Protein AF-A0A924GVE0-F1 (afdb_monomer)

Mean predicted aligned error: 19.31 Å

Nearest PDB structures (foldseek):
  6nj8-assembly1_A-60  TM=6.014E-01  e=7.719E-03  Bacillus thermotolerans
  7mh2-assembly1_B  TM=5.724E-01  e=1.757E-02  Bacillus thermotolerans
  7mh2-assembly1_A  TM=5.781E-01  e=5.692E-02  Bacillus thermotolerans
  7s21-assembly1_A  TM=5.757E-01  e=7.636E-02  Myxococcus xanthus
  8v4q-assembly1_A  TM=5.287E-01  e=1.843E-01  Myxococcus xanthus DK 1622

pLDDT: mean 71.21, std 15.42, range [33.16, 91.81]

Structure (mmCIF, N/CA/C/O backbone):
data_AF-A0A924GVE0-F1
#
_entry.id   AF-A0A924GVE0-F1
#
loop_
_atom_site.group_PDB
_atom_site.id
_atom_site.type_symbol
_atom_site.label_atom_id
_atom_site.label_alt_id
_atom_site.label_comp_id
_atom_site.label_asym_id
_atom_site.label_entity_id
_atom_site.label_seq_id
_atom_site.pdbx_PDB_ins_code
_atom_site.Cartn_x
_atom_site.Cartn_y
_atom_site.Cartn_z
_atom_site.occupancy
_atom_site.B_iso_or_equiv
_atom_site.auth_seq_id
_atom_site.auth_comp_id
_atom_site.auth_asym_id
_atom_site.auth_atom_id
_atom_site.pdbx_PDB_model_num
ATOM 1 N N . MET A 1 1 ? -26.454 24.723 29.844 1.00 48.81 1 MET A N 1
ATOM 2 C CA . MET A 1 1 ? -25.588 25.165 30.959 1.00 48.81 1 MET A CA 1
ATOM 3 C C . MET A 1 1 ? -26.295 24.854 32.264 1.00 48.81 1 MET A C 1
ATOM 5 O O . MET A 1 1 ? -27.492 25.100 32.352 1.00 48.81 1 MET A O 1
ATOM 9 N N . SER A 1 2 ? -25.610 24.243 33.231 1.00 71.81 2 SER A N 1
ATOM 10 C CA . SER A 1 2 ? -26.220 23.931 34.533 1.00 71.81 2 SER A CA 1
ATOM 11 C C . SER A 1 2 ? -26.522 25.226 35.295 1.00 71.81 2 SER A C 1
ATOM 13 O O . SER A 1 2 ? -25.730 26.166 35.241 1.00 71.81 2 SER A O 1
ATOM 15 N N . LYS A 1 3 ? -27.632 25.276 36.042 1.00 72.75 3 LYS A N 1
ATOM 16 C CA . LYS A 1 3 ? -27.996 26.419 36.903 1.00 72.75 3 LYS A CA 1
ATOM 17 C C . LYS A 1 3 ? -26.849 26.818 37.850 1.00 72.75 3 LYS A C 1
ATOM 19 O O . LYS A 1 3 ? -26.640 27.999 38.102 1.00 72.75 3 LYS A O 1
ATOM 24 N N . LEU A 1 4 ? -26.048 25.844 38.295 1.00 72.94 4 LEU A N 1
ATOM 25 C CA . LEU A 1 4 ? -24.858 26.067 39.122 1.00 72.94 4 LEU A CA 1
ATOM 26 C C . LEU A 1 4 ? -23.725 26.790 38.368 1.00 72.94 4 LEU A C 1
ATOM 28 O O . LEU A 1 4 ? -23.025 27.609 38.954 1.00 72.94 4 LEU A O 1
ATOM 32 N N . GLN A 1 5 ? -23.539 26.500 37.076 1.00 71.12 5 GLN A N 1
ATOM 33 C CA . GLN A 1 5 ? -22.539 27.181 36.241 1.00 71.12 5 GLN A CA 1
ATOM 34 C C . GLN A 1 5 ? -22.931 28.644 36.016 1.00 71.12 5 GLN A C 1
ATOM 36 O O . GLN A 1 5 ? -22.096 29.520 36.206 1.00 71.12 5 GLN A O 1
ATOM 41 N N . ALA A 1 6 ? -24.214 28.911 35.747 1.00 76.88 6 ALA A N 1
ATOM 42 C CA . ALA A 1 6 ? -24.727 30.273 35.598 1.00 76.88 6 ALA A CA 1
ATOM 43 C C . ALA A 1 6 ? -24.568 31.109 36.886 1.00 76.88 6 ALA A C 1
ATOM 45 O O . ALA A 1 6 ? -24.142 32.259 36.824 1.00 76.88 6 ALA A O 1
ATOM 46 N N . LEU A 1 7 ? -24.834 30.530 38.067 1.00 78.62 7 LEU A N 1
ATOM 47 C CA . LEU A 1 7 ? -24.619 31.215 39.353 1.00 78.62 7 LEU A CA 1
ATOM 48 C C . LEU A 1 7 ? -23.133 31.504 39.630 1.00 78.62 7 LEU A C 1
ATOM 50 O O . LEU A 1 7 ? -22.802 32.566 40.151 1.00 78.62 7 LEU A O 1
ATOM 54 N N . ARG A 1 8 ? -22.221 30.597 39.250 1.00 79.06 8 ARG A N 1
ATOM 55 C CA . ARG A 1 8 ? -20.767 30.817 39.380 1.00 79.06 8 ARG A CA 1
ATOM 56 C C . ARG A 1 8 ? -20.256 31.900 38.435 1.00 79.06 8 ARG A C 1
ATOM 58 O O . ARG A 1 8 ? -19.398 32.688 38.829 1.00 79.06 8 ARG A O 1
ATOM 65 N N . GLU A 1 9 ? -20.785 31.955 37.217 1.00 80.38 9 GLU A N 1
ATOM 66 C CA . GLU A 1 9 ? -20.477 33.022 36.265 1.00 80.38 9 GLU A CA 1
ATOM 67 C C . GLU A 1 9 ? -20.959 34.377 36.795 1.00 80.38 9 GLU A C 1
ATOM 69 O O . GLU A 1 9 ? -20.148 35.300 36.877 1.00 80.38 9 GLU A O 1
ATOM 74 N N . LEU A 1 10 ? -22.204 34.468 37.280 1.00 80.38 10 LEU A N 1
ATOM 75 C CA . LEU A 1 10 ? -22.753 35.684 37.900 1.00 80.38 10 LEU A CA 1
ATOM 76 C C . LEU A 1 10 ? -21.957 36.137 39.134 1.00 80.38 10 LEU A C 1
ATOM 78 O O . LEU A 1 10 ? -21.659 37.324 39.288 1.00 80.38 10 LEU A O 1
ATOM 82 N N . ARG A 1 11 ? -21.536 35.196 39.988 1.00 83.12 11 ARG A N 1
ATOM 83 C CA . ARG A 1 11 ? -20.627 35.488 41.105 1.00 83.12 11 ARG A CA 1
ATOM 84 C C . ARG A 1 11 ? -19.311 36.079 40.605 1.00 83.12 11 ARG A C 1
ATOM 86 O O . ARG A 1 11 ? -18.825 37.061 41.154 1.00 83.12 11 ARG A O 1
ATOM 93 N N . SER A 1 12 ? -18.723 35.485 39.566 1.00 78.38 12 SER A N 1
ATOM 94 C CA . SER A 1 12 ? -17.438 35.936 39.025 1.00 78.38 12 SER A CA 1
ATOM 95 C C . SER A 1 12 ? -17.518 37.334 38.410 1.00 78.38 12 SER A C 1
ATOM 97 O O . SER A 1 12 ? -16.571 38.105 38.545 1.00 78.38 12 SER A O 1
ATOM 99 N N . THR A 1 13 ? -18.644 37.692 37.784 1.00 82.69 13 THR A N 1
ATOM 100 C CA . THR A 1 13 ? -18.859 39.038 37.241 1.00 82.69 13 THR A CA 1
ATOM 101 C C . THR A 1 13 ? -19.028 40.068 38.351 1.00 82.69 13 THR A C 1
ATOM 103 O O . THR A 1 13 ? -18.406 41.124 38.292 1.00 82.69 13 THR A O 1
ATOM 106 N N . LYS A 1 14 ? -19.782 39.739 39.406 1.00 80.62 14 LYS A N 1
ATOM 107 C CA . LYS A 1 14 ? -20.008 40.635 40.550 1.00 80.62 14 LYS A CA 1
ATOM 108 C C . LYS A 1 14 ? -18.764 40.812 41.424 1.00 80.62 14 LYS A C 1
ATOM 110 O O . LYS A 1 14 ? -18.456 41.918 41.849 1.00 80.62 14 LYS A O 1
ATOM 115 N N . ALA A 1 15 ? -17.975 39.755 41.607 1.00 76.69 15 ALA A N 1
ATOM 116 C CA . ALA A 1 15 ? -16.685 39.845 42.288 1.00 76.69 15 ALA A CA 1
ATOM 117 C C . ALA A 1 15 ? -15.667 40.701 41.509 1.00 76.69 15 ALA A C 1
ATOM 119 O O . ALA A 1 15 ? -14.855 41.395 42.116 1.00 76.69 15 ALA A O 1
ATOM 120 N N . LYS A 1 16 ? -15.704 40.678 40.168 1.00 81.56 16 LYS A N 1
ATOM 121 C CA . LYS A 1 16 ? -14.899 41.593 39.341 1.00 81.56 16 LYS A CA 1
ATOM 122 C C . LYS A 1 16 ? -15.347 43.042 39.518 1.00 81.56 16 LYS A C 1
ATOM 124 O O . LYS A 1 16 ? -14.499 43.884 39.765 1.00 81.56 16 LYS A O 1
ATOM 129 N N . GLU A 1 17 ? -16.653 43.301 39.504 1.00 80.81 17 GLU A N 1
ATOM 130 C CA . GLU A 1 17 ? -17.221 44.634 39.753 1.00 80.81 17 GLU A CA 1
ATOM 131 C C . GLU A 1 17 ? -16.792 45.200 41.123 1.00 80.81 17 GLU A C 1
ATOM 133 O O . GLU A 1 17 ? -16.346 46.343 41.203 1.00 80.81 17 GLU A O 1
ATOM 138 N N . ALA A 1 18 ? -16.820 44.384 42.184 1.00 74.25 18 ALA A N 1
ATOM 139 C CA . ALA A 1 18 ? -16.330 44.781 43.508 1.00 74.25 18 ALA A CA 1
ATOM 140 C C . ALA A 1 18 ? -14.820 45.096 43.516 1.00 74.25 18 ALA A C 1
ATOM 142 O O . ALA A 1 18 ? -14.393 46.102 44.084 1.00 74.25 18 ALA A O 1
ATOM 143 N N . ASN A 1 19 ? -14.006 44.271 42.847 1.00 77.31 19 ASN A N 1
ATOM 144 C CA . ASN A 1 19 ? -12.565 44.509 42.726 1.00 77.31 19 ASN A CA 1
ATOM 145 C C . ASN A 1 19 ? -12.252 45.770 41.908 1.00 77.31 19 ASN A C 1
ATOM 147 O O . ASN A 1 19 ? -11.330 46.503 42.254 1.00 77.31 19 ASN A O 1
ATOM 151 N N . ASP A 1 20 ? -13.025 46.052 40.860 1.00 81.06 20 ASP A N 1
ATOM 152 C CA . ASP A 1 20 ? -12.867 47.249 40.034 1.00 81.06 20 ASP A CA 1
ATOM 153 C C . ASP A 1 20 ? -13.232 48.525 40.805 1.00 81.06 20 ASP A C 1
ATOM 155 O O . ASP A 1 20 ? -12.599 49.560 40.605 1.00 81.06 20 ASP A O 1
ATOM 159 N N . ILE A 1 21 ? -14.217 48.473 41.711 1.00 76.94 21 ILE A N 1
ATOM 160 C CA . ILE A 1 21 ? -14.537 49.591 42.614 1.00 76.94 21 ILE A CA 1
ATOM 161 C C . ILE A 1 21 ? -13.399 49.813 43.618 1.00 76.94 21 ILE A C 1
ATOM 163 O O . ILE A 1 21 ? -12.975 50.951 43.814 1.00 76.94 21 ILE A O 1
ATOM 167 N N . ASN A 1 22 ? -12.854 48.740 44.197 1.00 74.81 22 ASN A N 1
ATOM 168 C CA . ASN A 1 22 ? -11.755 48.830 45.158 1.00 74.81 22 ASN A CA 1
ATOM 169 C C . ASN A 1 22 ? -10.449 49.342 44.514 1.00 74.81 22 ASN A C 1
ATOM 171 O O . ASN A 1 22 ? -9.776 50.207 45.065 1.00 74.81 22 ASN A O 1
ATOM 175 N N . ASN A 1 23 ? -10.124 48.883 43.302 1.00 78.19 23 ASN A N 1
ATOM 176 C CA . ASN A 1 23 ? -8.898 49.256 42.584 1.00 78.19 23 ASN A CA 1
ATOM 177 C C . ASN A 1 23 ? -8.878 50.707 42.070 1.00 78.19 23 ASN A C 1
ATOM 179 O O . ASN A 1 23 ? -7.826 51.183 41.640 1.00 78.19 23 ASN A O 1
ATOM 183 N N . LYS A 1 24 ? -10.009 51.426 42.095 1.00 74.94 24 LYS A N 1
ATOM 184 C CA . LYS A 1 24 ? -10.058 52.859 41.749 1.00 74.94 24 LYS A CA 1
ATOM 185 C C . LYS A 1 24 ? -9.367 53.744 42.782 1.00 74.94 24 LYS A C 1
ATOM 187 O O . LYS A 1 24 ? -8.985 54.864 42.449 1.00 74.94 24 LYS A O 1
ATOM 192 N N . TYR A 1 25 ? -9.201 53.254 44.007 1.00 71.56 25 TYR A N 1
ATOM 193 C CA . TYR A 1 25 ? -8.623 54.009 45.108 1.00 71.56 25 TYR A CA 1
ATOM 194 C C . TYR A 1 25 ? -7.313 53.353 45.549 1.00 71.56 25 TYR A C 1
ATOM 196 O O . TYR A 1 25 ? -7.237 52.145 45.759 1.00 71.56 25 TYR A O 1
ATOM 204 N N . ALA A 1 26 ? -6.247 54.148 45.661 1.00 67.25 26 ALA A N 1
ATOM 205 C CA . ALA A 1 26 ? -4.981 53.661 46.203 1.00 67.25 26 ALA A CA 1
ATOM 206 C C . ALA A 1 26 ? -5.149 53.307 47.692 1.00 67.25 26 ALA A C 1
ATOM 208 O O . ALA A 1 26 ? -5.953 53.928 48.381 1.00 67.25 26 ALA A O 1
ATOM 209 N N . ALA A 1 27 ? -4.350 52.366 48.208 1.00 60.88 27 ALA A N 1
ATOM 210 C CA . ALA A 1 27 ? -4.481 51.826 49.571 1.00 60.88 27 ALA A CA 1
ATOM 211 C C . ALA A 1 27 ? -4.451 52.875 50.710 1.00 60.88 27 ALA A C 1
ATOM 213 O O . ALA A 1 27 ? -4.882 52.579 51.819 1.00 60.88 27 ALA A O 1
ATOM 214 N N . ASP A 1 28 ? -3.953 54.084 50.434 1.00 61.75 28 ASP A N 1
ATOM 215 C CA . ASP A 1 28 ? -3.818 55.198 51.384 1.00 61.75 28 ASP A CA 1
ATOM 216 C C . ASP A 1 28 ? -4.948 56.252 51.263 1.00 61.75 28 ASP A C 1
ATOM 218 O O . ASP A 1 28 ? -4.993 57.233 52.002 1.00 61.75 28 ASP A O 1
ATOM 222 N N . GLN A 1 29 ? -5.887 56.080 50.320 1.00 69.31 29 GLN A N 1
ATOM 223 C CA . GLN A 1 29 ? -7.029 56.981 50.128 1.00 69.31 29 GLN A CA 1
ATOM 224 C C . GLN A 1 29 ? -8.312 56.382 50.701 1.00 69.31 29 GLN A C 1
ATOM 226 O O . GLN A 1 29 ? -8.726 55.276 50.358 1.00 69.31 29 GLN A O 1
ATOM 231 N N . ARG A 1 30 ? -8.987 57.147 51.565 1.00 63.91 30 ARG A N 1
ATOM 232 C CA . ARG A 1 30 ? -10.276 56.746 52.131 1.00 63.91 30 ARG A CA 1
ATOM 233 C C . ARG A 1 30 ? -11.349 56.815 51.042 1.00 63.91 30 ARG A C 1
ATOM 235 O O . ARG A 1 30 ? -11.585 57.883 50.482 1.00 63.91 30 ARG A O 1
ATOM 242 N N . MET A 1 31 ? -11.984 55.678 50.763 1.00 70.19 31 MET A N 1
ATOM 243 C CA . MET A 1 31 ? -13.033 55.554 49.749 1.00 70.19 31 MET A CA 1
ATOM 244 C C . MET A 1 31 ? -14.171 56.566 50.010 1.00 70.19 31 MET A C 1
ATOM 246 O O . MET A 1 31 ? -14.635 56.673 51.153 1.00 70.19 31 MET A O 1
ATOM 250 N N . PRO A 1 32 ? -14.625 57.327 48.995 1.00 76.44 32 PRO A N 1
ATOM 251 C CA . PRO A 1 32 ? -15.788 58.202 49.107 1.00 76.44 32 PRO A CA 1
ATOM 252 C C . PRO A 1 32 ? -17.042 57.419 49.508 1.00 76.44 32 PRO A C 1
ATOM 254 O O . PRO A 1 32 ? -17.246 56.291 49.062 1.00 76.44 32 PRO A O 1
ATOM 257 N N . LYS A 1 33 ? -17.908 58.036 50.321 1.00 71.12 33 LYS A N 1
ATOM 258 C CA . LYS A 1 33 ? -19.083 57.373 50.912 1.00 71.12 33 LYS A CA 1
ATOM 259 C C . LYS A 1 33 ? -20.013 56.735 49.867 1.00 71.12 33 LYS A C 1
ATOM 261 O O . LYS A 1 33 ? -20.467 55.622 50.073 1.00 71.12 33 LYS A O 1
ATOM 266 N N . GLU A 1 34 ? -20.216 57.389 48.723 1.00 72.25 34 GLU A N 1
ATOM 267 C CA . GLU A 1 34 ? -21.066 56.863 47.642 1.00 72.25 34 GLU A CA 1
ATOM 268 C C . GLU A 1 34 ? -20.527 55.584 46.986 1.00 72.25 34 GLU A C 1
ATOM 270 O O . GLU A 1 34 ? -21.310 54.760 46.522 1.00 72.25 34 GLU A O 1
ATOM 275 N N . ASP A 1 35 ? -19.206 55.414 46.915 1.00 71.75 35 ASP A N 1
ATOM 276 C CA . ASP A 1 35 ? -18.600 54.223 46.314 1.00 71.75 35 ASP A CA 1
ATOM 277 C C . ASP A 1 35 ? -18.419 53.100 47.340 1.00 71.75 35 ASP A C 1
ATOM 279 O O . ASP A 1 35 ? -18.517 51.931 46.971 1.00 71.75 35 ASP A O 1
ATOM 283 N N . ALA A 1 36 ? -18.274 53.446 48.624 1.00 71.62 36 ALA A N 1
ATOM 284 C CA . ALA A 1 36 ? -18.380 52.489 49.722 1.00 71.62 36 ALA A CA 1
ATOM 285 C C . ALA A 1 36 ? -19.792 51.876 49.790 1.00 71.62 36 ALA A C 1
ATOM 287 O O . ALA A 1 36 ? -19.917 50.656 49.810 1.00 71.62 36 ALA A O 1
ATOM 288 N N . ASP A 1 37 ? -20.847 52.696 49.689 1.00 77.81 37 ASP A N 1
ATOM 289 C CA . ASP A 1 37 ? -22.239 52.220 49.692 1.00 77.81 37 ASP A CA 1
ATOM 290 C C . ASP A 1 37 ? -22.537 51.298 48.483 1.00 77.81 37 ASP A C 1
ATOM 292 O O . ASP A 1 37 ? -23.257 50.304 48.605 1.00 77.81 37 ASP A O 1
ATOM 296 N N . LYS A 1 38 ? -21.951 51.580 47.306 1.00 76.00 38 LYS A N 1
ATOM 297 C CA . LYS A 1 38 ? -22.051 50.699 46.122 1.00 76.00 38 LYS A CA 1
ATOM 298 C C . LYS A 1 38 ? -21.276 49.396 46.302 1.00 76.00 38 LYS A C 1
ATOM 300 O O . LYS A 1 38 ? -21.758 48.347 45.882 1.00 76.00 38 LYS A O 1
ATOM 305 N N . MET A 1 39 ? -20.086 49.452 46.896 1.00 75.50 39 MET A N 1
ATOM 306 C CA . MET A 1 39 ? -19.284 48.262 47.168 1.00 75.50 39 MET A CA 1
ATOM 307 C C . MET A 1 39 ? -20.001 47.338 48.155 1.00 75.50 39 MET A C 1
ATOM 309 O O . MET A 1 39 ? -20.107 46.142 47.891 1.00 75.50 39 MET A O 1
ATOM 313 N N . ASP A 1 40 ? -20.564 47.891 49.228 1.00 79.94 40 ASP A N 1
ATOM 314 C CA . ASP A 1 40 ? -21.327 47.134 50.223 1.00 79.94 40 ASP A CA 1
ATOM 315 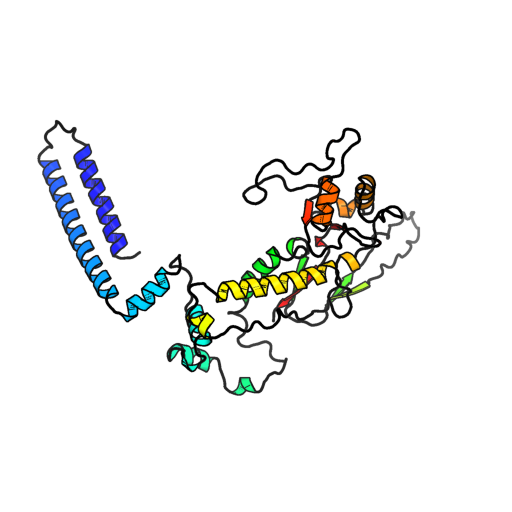C C . ASP A 1 40 ? -22.579 46.486 49.603 1.00 79.94 40 ASP A C 1
ATOM 317 O O . ASP A 1 40 ? -22.884 45.326 49.888 1.00 79.94 40 ASP A O 1
ATOM 321 N N . ALA A 1 41 ? -23.261 47.174 48.677 1.00 82.44 41 ALA A N 1
ATOM 322 C CA . ALA A 1 41 ? -24.381 46.601 47.927 1.00 82.44 41 ALA A CA 1
ATOM 323 C C . ALA A 1 41 ? -23.958 45.423 47.025 1.00 82.44 41 ALA A C 1
ATOM 325 O O . ALA A 1 41 ? -24.621 44.385 47.014 1.00 82.44 41 ALA A O 1
ATOM 326 N N . VAL A 1 42 ? -22.837 45.543 46.301 1.00 82.06 42 VAL A N 1
ATOM 327 C CA . VAL A 1 42 ? -22.314 44.456 45.449 1.00 82.06 42 VAL A CA 1
ATOM 328 C C . VAL A 1 42 ? -21.840 43.270 46.294 1.00 82.06 42 VAL A C 1
ATOM 330 O O . VAL A 1 42 ? -22.061 42.120 45.915 1.00 82.06 42 VAL A O 1
ATOM 333 N N . LEU A 1 43 ? -21.229 43.518 47.455 1.00 80.00 43 LEU A N 1
ATOM 334 C CA . LEU A 1 43 ? -20.818 42.460 48.380 1.00 80.00 43 LEU A CA 1
ATOM 335 C C . LEU A 1 43 ? -22.028 41.707 48.951 1.00 80.00 43 LEU A C 1
ATOM 337 O O . LEU A 1 43 ? -22.013 40.477 48.966 1.00 80.00 43 LEU A O 1
ATOM 341 N N . ALA A 1 44 ? -23.107 42.409 49.308 1.00 83.56 44 ALA A N 1
ATOM 342 C CA . ALA A 1 44 ? -24.354 41.776 49.738 1.00 83.56 44 ALA A CA 1
ATOM 343 C C . ALA A 1 44 ? -24.982 40.896 48.633 1.00 83.56 44 ALA A C 1
ATOM 345 O O . ALA A 1 44 ? -25.496 39.810 48.913 1.00 83.56 44 ALA A O 1
ATOM 346 N N . GLU A 1 45 ? -24.904 41.315 47.362 1.00 80.00 45 GLU A N 1
ATOM 347 C CA . GLU A 1 45 ? -25.330 40.487 46.222 1.00 80.00 45 GLU A CA 1
ATOM 348 C C . GLU A 1 45 ? -24.453 39.236 46.054 1.00 80.00 45 GLU A C 1
ATOM 350 O O . GLU A 1 45 ? -24.973 38.146 45.800 1.00 80.00 45 GLU A O 1
ATOM 355 N N . VAL A 1 46 ? -23.131 39.357 46.224 1.00 80.69 46 VAL A N 1
ATOM 356 C CA . VAL A 1 46 ? -22.209 38.209 46.177 1.00 80.69 46 VAL A CA 1
ATOM 357 C C . VAL A 1 46 ? -22.515 37.216 47.299 1.00 80.69 46 VAL A C 1
ATOM 359 O O . VAL A 1 46 ? -22.565 36.014 47.038 1.00 80.69 46 VAL A O 1
ATOM 362 N N . GLU A 1 47 ? -22.790 37.691 48.514 1.00 83.12 47 GLU A N 1
ATOM 363 C CA . GLU A 1 47 ? -23.183 36.837 49.640 1.00 83.12 47 GLU A CA 1
ATOM 364 C C . GLU A 1 47 ? -24.518 36.118 49.390 1.00 83.12 47 GLU A C 1
ATOM 366 O O . GLU A 1 47 ? -24.657 34.929 49.694 1.00 83.12 47 GLU A O 1
ATOM 371 N N . ALA A 1 48 ? -25.503 36.792 48.787 1.00 83.94 48 ALA A N 1
ATOM 372 C CA . ALA A 1 48 ? -26.764 36.163 48.395 1.00 83.94 48 ALA A CA 1
ATOM 373 C C . ALA A 1 48 ? -26.547 35.045 47.355 1.00 83.94 48 ALA A C 1
ATOM 375 O O . ALA A 1 48 ? -27.100 33.949 47.494 1.00 83.94 48 ALA A O 1
ATOM 376 N N . ILE A 1 49 ? -25.686 35.285 46.359 1.00 83.06 49 ILE A N 1
ATOM 377 C CA . ILE A 1 49 ? -25.323 34.292 45.338 1.00 83.06 49 ILE A CA 1
ATOM 378 C C . ILE A 1 49 ? -24.545 33.120 45.957 1.00 83.06 49 ILE A C 1
ATOM 380 O O . ILE A 1 49 ? -24.798 31.966 45.605 1.00 83.06 49 ILE A O 1
ATOM 384 N N . ASP A 1 50 ? -23.639 33.372 46.903 1.00 80.31 50 ASP A N 1
ATOM 385 C CA . ASP A 1 50 ? -22.892 32.318 47.602 1.00 80.31 50 ASP A CA 1
ATOM 386 C C . ASP A 1 50 ? -23.810 31.428 48.449 1.00 80.31 50 ASP A C 1
ATOM 388 O O . ASP A 1 50 ? -23.679 30.196 48.441 1.00 80.31 50 ASP A O 1
ATOM 392 N N . ASN A 1 51 ? -24.821 32.019 49.089 1.00 83.88 51 ASN A N 1
ATOM 393 C CA . ASN A 1 51 ? -25.866 31.266 49.773 1.00 83.88 51 ASN A CA 1
ATOM 394 C C . ASN A 1 51 ? -26.669 30.384 48.798 1.00 83.88 51 ASN A C 1
ATOM 396 O O . ASN A 1 51 ? -26.925 29.215 49.103 1.00 83.88 51 ASN A O 1
ATOM 400 N N . ASP A 1 52 ? -27.005 30.873 47.604 1.00 79.81 52 ASP A N 1
ATOM 401 C CA . ASP A 1 52 ? -27.677 30.080 46.562 1.00 79.81 52 ASP A CA 1
ATOM 402 C C . ASP A 1 52 ? -26.809 28.947 46.006 1.00 79.81 52 ASP A C 1
ATOM 404 O O . ASP A 1 52 ? -27.291 27.823 45.831 1.00 79.81 52 ASP A O 1
ATOM 408 N N . ILE A 1 53 ? -25.515 29.197 45.799 1.00 79.94 53 ILE A N 1
ATOM 409 C CA . ILE A 1 53 ? -24.546 28.173 45.390 1.00 79.94 53 ILE A CA 1
ATOM 410 C C . ILE A 1 53 ? -24.435 27.090 46.467 1.00 79.94 53 ILE A C 1
ATOM 412 O O . ILE A 1 53 ? -24.408 25.903 46.139 1.00 79.94 53 ILE A O 1
ATOM 416 N N . SER A 1 54 ? -24.404 27.465 47.749 1.00 78.00 54 SER A N 1
ATOM 417 C CA . SER A 1 54 ? -24.345 26.500 48.852 1.00 78.00 54 SER A CA 1
ATOM 418 C C . SER A 1 54 ? -25.603 25.623 48.922 1.00 78.00 54 SER A C 1
ATOM 420 O O . SER A 1 54 ? -25.496 24.409 49.116 1.00 78.00 54 SER A O 1
ATOM 422 N N . ARG A 1 55 ? -26.788 26.206 48.680 1.00 80.19 55 ARG A N 1
ATOM 423 C CA . ARG A 1 55 ? -28.069 25.486 48.622 1.00 80.19 55 ARG A CA 1
ATOM 424 C C . ARG A 1 55 ? -28.100 24.489 47.472 1.00 80.19 55 ARG A C 1
ATOM 426 O O . ARG A 1 55 ? -28.458 23.332 47.691 1.00 80.19 55 ARG A O 1
ATOM 433 N N . GLU A 1 56 ? -27.683 24.899 46.276 1.00 74.31 56 GLU A N 1
ATOM 434 C CA . GLU A 1 56 ? -27.669 23.989 45.128 1.00 74.31 56 GLU A CA 1
ATOM 435 C C . GLU A 1 56 ? -26.554 22.941 45.210 1.00 74.31 56 GLU A C 1
ATOM 437 O O . GLU A 1 56 ? -26.778 21.803 44.809 1.00 74.31 56 GLU A O 1
ATOM 442 N N . ASN A 1 57 ? -25.395 23.253 45.798 1.00 75.81 57 ASN A N 1
ATOM 443 C CA . ASN A 1 57 ? -24.374 22.241 46.088 1.00 75.81 57 ASN A CA 1
ATOM 444 C C . ASN A 1 57 ? -24.885 21.208 47.097 1.00 75.81 57 ASN A C 1
ATOM 446 O O . ASN A 1 57 ? -24.669 20.017 46.899 1.00 75.81 57 ASN A O 1
ATOM 450 N N . ARG A 1 58 ? -25.599 21.635 48.148 1.00 73.00 58 ARG A N 1
ATOM 451 C CA . ARG A 1 58 ? -26.202 20.719 49.126 1.00 73.00 58 ARG A CA 1
ATOM 452 C C . ARG A 1 58 ? -27.295 19.859 48.492 1.00 73.00 58 ARG A C 1
ATOM 454 O O . ARG A 1 58 ? -27.357 18.667 48.761 1.00 73.00 58 ARG A O 1
ATOM 461 N N . ARG A 1 59 ? -28.113 20.424 47.600 1.00 71.94 59 ARG A N 1
ATOM 462 C CA . ARG A 1 59 ? -29.107 19.667 46.823 1.00 71.94 59 ARG A CA 1
ATOM 463 C C . ARG A 1 59 ? -28.457 18.680 45.848 1.00 71.94 59 ARG A C 1
ATOM 465 O O . ARG A 1 59 ? -28.946 17.565 45.712 1.00 71.94 59 ARG A O 1
ATOM 472 N N . ALA A 1 60 ? -27.351 19.057 45.210 1.00 64.25 60 ALA A N 1
ATOM 473 C CA . ALA A 1 60 ? -26.577 18.164 44.352 1.00 64.25 60 ALA A CA 1
ATOM 474 C C . ALA A 1 60 ? -25.877 17.0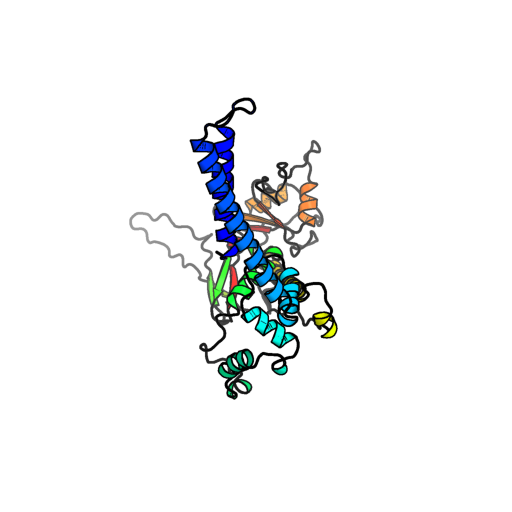47 45.147 1.00 64.25 60 ALA A C 1
ATOM 476 O O . ALA A 1 60 ? -25.813 15.922 44.668 1.00 64.25 60 ALA A O 1
ATOM 477 N N . GLN A 1 61 ? -25.395 17.334 46.361 1.00 63.28 61 GLN A N 1
ATOM 478 C CA . GLN A 1 61 ? -24.825 16.334 47.271 1.00 63.28 61 GLN A CA 1
ATOM 479 C C . GLN A 1 61 ? -25.886 15.352 47.774 1.00 63.28 61 GLN A C 1
ATOM 481 O O . GLN A 1 61 ? -25.662 14.152 47.706 1.00 63.28 61 GLN A O 1
ATOM 486 N N . LEU A 1 62 ? -27.066 15.836 48.173 1.00 62.06 62 LEU A N 1
ATOM 487 C CA . LEU A 1 62 ? -28.190 14.978 48.573 1.00 62.06 62 LEU A CA 1
ATOM 488 C C . LEU A 1 62 ? -28.690 14.100 47.413 1.00 62.06 62 LEU A C 1
ATOM 490 O O . LEU A 1 62 ? -29.013 12.938 47.617 1.00 62.06 62 LEU A O 1
ATOM 494 N N . ALA A 1 63 ? -28.687 14.613 46.177 1.00 58.69 63 ALA A N 1
ATOM 495 C CA . ALA A 1 63 ? -28.972 13.811 44.981 1.00 58.69 63 ALA A CA 1
ATOM 496 C C . ALA A 1 63 ? -27.863 12.787 44.651 1.00 58.69 63 ALA A C 1
ATOM 498 O O . ALA A 1 63 ? -28.102 11.835 43.913 1.00 58.69 63 ALA A O 1
ATOM 499 N N . ALA A 1 64 ? -26.652 12.978 45.182 1.00 51.25 64 ALA A N 1
ATOM 500 C CA . ALA A 1 64 ? -25.530 12.053 45.055 1.00 51.25 64 ALA A CA 1
ATOM 501 C C . ALA A 1 64 ? -25.441 11.045 46.218 1.00 51.25 64 ALA A C 1
ATOM 503 O O . ALA A 1 64 ? -24.600 10.154 46.162 1.00 51.25 64 ALA A O 1
ATOM 504 N N . GLU A 1 65 ? -26.273 11.156 47.259 1.00 51.31 65 GLU A N 1
ATOM 505 C CA . GLU A 1 65 ? -26.364 10.189 48.368 1.00 51.31 65 GLU A CA 1
ATOM 506 C C . GLU A 1 65 ? -27.354 9.043 48.096 1.00 51.31 65 GLU A C 1
ATOM 508 O O . GLU A 1 65 ? -27.402 8.088 48.868 1.00 51.31 65 GLU A O 1
ATOM 513 N N . ASP A 1 66 ? -28.080 9.069 46.972 1.00 53.50 66 ASP A N 1
ATOM 514 C CA . ASP A 1 66 ? -28.840 7.910 46.501 1.00 53.50 66 ASP A CA 1
ATOM 515 C C . ASP A 1 66 ? -27.863 6.782 46.097 1.00 53.50 66 ASP A C 1
ATOM 517 O O . ASP A 1 66 ? -27.079 6.950 45.153 1.00 53.50 66 ASP A O 1
ATOM 521 N N . PRO A 1 67 ? -27.888 5.604 46.748 1.00 54.38 67 PRO A N 1
ATOM 522 C CA . PRO A 1 67 ? -26.904 4.542 46.508 1.00 54.38 67 PRO A CA 1
ATOM 523 C C . PRO A 1 67 ? -26.932 4.012 45.061 1.00 54.38 67 PRO A C 1
ATOM 525 O O . PRO A 1 67 ? -25.903 3.593 44.529 1.00 54.38 67 PRO A O 1
ATOM 528 N N . ALA A 1 68 ? -28.076 4.114 44.373 1.00 53.53 68 ALA A N 1
ATOM 529 C CA . ALA A 1 68 ? -28.201 3.792 42.948 1.00 53.53 68 ALA A CA 1
ATOM 530 C C . ALA A 1 68 ? -27.516 4.830 42.034 1.00 53.53 68 ALA A C 1
ATOM 532 O O . ALA A 1 68 ? -26.948 4.478 40.997 1.00 53.53 68 ALA A O 1
ATOM 533 N N . ALA A 1 69 ? -27.519 6.107 42.430 1.00 51.78 69 ALA A N 1
ATOM 534 C CA . ALA A 1 69 ? -26.849 7.180 41.705 1.00 51.78 69 ALA A CA 1
ATOM 535 C C . ALA A 1 69 ? -25.329 7.138 41.917 1.00 51.78 69 ALA A C 1
ATOM 537 O O . ALA A 1 69 ? -24.590 7.426 40.980 1.00 51.78 69 ALA A O 1
ATOM 538 N N . GLN A 1 70 ? -24.850 6.706 43.090 1.00 49.47 70 GLN A N 1
ATOM 539 C CA . GLN A 1 70 ? -23.417 6.517 43.354 1.00 49.47 70 GLN A CA 1
ATOM 540 C C . GLN A 1 70 ? -22.814 5.397 42.518 1.00 49.47 70 GLN A C 1
ATOM 542 O O . GLN A 1 70 ? -21.737 5.579 41.959 1.00 49.47 70 GLN A O 1
ATOM 547 N N . GLN A 1 71 ? -23.507 4.268 42.359 1.00 50.16 71 GLN A N 1
ATOM 548 C CA . GLN A 1 71 ? -23.002 3.180 41.522 1.00 50.16 71 GLN A CA 1
ATOM 549 C C . GLN A 1 71 ? -22.925 3.607 40.047 1.00 50.16 71 GLN A C 1
ATOM 551 O O . GLN A 1 71 ? -21.911 3.377 39.389 1.00 50.16 71 GLN A O 1
ATOM 556 N N . ALA A 1 72 ? -23.936 4.332 39.553 1.00 49.22 72 ALA A N 1
ATOM 557 C CA . ALA A 1 72 ? -23.925 4.911 38.210 1.00 49.22 72 ALA A CA 1
ATOM 558 C C . ALA A 1 72 ? -22.873 6.028 38.046 1.00 49.22 72 ALA A C 1
ATOM 560 O O . ALA A 1 72 ? -22.218 6.112 37.009 1.00 49.22 72 ALA A O 1
ATOM 561 N N . ALA A 1 73 ? -22.671 6.876 39.057 1.00 50.03 73 ALA A N 1
ATOM 562 C CA . ALA A 1 73 ? -21.700 7.965 39.029 1.00 50.03 73 ALA A CA 1
ATOM 563 C C . ALA A 1 73 ? -20.255 7.466 39.148 1.00 50.03 73 ALA A C 1
ATOM 565 O O . ALA A 1 73 ? -19.394 7.993 38.456 1.00 50.03 73 ALA A O 1
ATOM 566 N N . LEU A 1 74 ? -19.982 6.430 39.947 1.00 49.97 74 LEU A N 1
ATOM 567 C CA . LEU A 1 74 ? -18.661 5.800 40.060 1.00 49.97 74 LEU A CA 1
ATOM 568 C C . LEU A 1 74 ? -18.280 5.057 38.773 1.00 49.97 74 LEU A C 1
ATOM 570 O O . LEU A 1 74 ? -17.144 5.177 38.317 1.00 49.97 74 LEU A O 1
ATOM 574 N N . LEU A 1 75 ? -19.241 4.384 38.128 1.00 48.97 75 LEU A N 1
ATOM 575 C CA . LEU A 1 75 ? -19.059 3.804 36.790 1.00 48.97 75 LEU A CA 1
ATOM 576 C C . LEU A 1 75 ? -18.790 4.885 35.725 1.00 48.97 75 LEU A C 1
ATOM 578 O O . LEU A 1 75 ? -17.976 4.683 34.824 1.00 48.97 75 LEU A O 1
ATOM 582 N N . ASN A 1 76 ? -19.419 6.057 35.853 1.00 46.16 76 ASN A N 1
ATOM 583 C CA . ASN A 1 76 ? -19.202 7.190 34.949 1.00 46.16 76 ASN A CA 1
ATOM 584 C C . ASN A 1 76 ? -17.903 7.965 35.239 1.00 46.16 76 ASN A C 1
ATOM 586 O O . ASN A 1 76 ? -17.295 8.480 34.308 1.00 46.16 76 ASN A O 1
ATOM 590 N N . LEU A 1 77 ? -17.445 8.039 36.493 1.00 46.00 77 LEU A N 1
ATOM 591 C CA . LEU A 1 77 ? -16.217 8.745 36.881 1.00 46.00 77 LEU A CA 1
ATOM 592 C C . LEU A 1 77 ? -14.951 7.939 36.545 1.00 46.00 77 LEU A C 1
ATOM 594 O O . LEU A 1 77 ? -13.892 8.524 36.324 1.00 46.00 77 LEU A O 1
ATOM 598 N N . ALA A 1 78 ? -15.064 6.609 36.457 1.00 44.44 78 ALA A N 1
ATOM 599 C CA . ALA A 1 78 ? -13.990 5.725 36.004 1.00 44.44 78 ALA A CA 1
ATOM 600 C C . ALA A 1 78 ? -13.680 5.863 34.499 1.00 44.44 78 ALA A C 1
ATOM 602 O O . ALA A 1 78 ? -12.623 5.426 34.045 1.00 44.44 78 ALA A O 1
ATOM 603 N N . THR A 1 79 ? -14.557 6.514 33.726 1.00 41.62 79 THR A N 1
ATOM 604 C CA . THR A 1 79 ? -14.354 6.761 32.294 1.00 41.62 79 THR A CA 1
ATOM 605 C C . THR A 1 79 ? -14.120 8.256 32.084 1.00 41.62 79 THR A C 1
ATOM 607 O O . THR A 1 79 ? -15.024 9.071 32.252 1.00 41.62 79 THR A O 1
ATOM 610 N N . ARG A 1 80 ? -12.888 8.650 31.748 1.00 41.19 80 ARG A N 1
ATOM 611 C CA . ARG A 1 80 ? -12.589 10.032 31.346 1.00 41.19 80 ARG A CA 1
ATOM 612 C C . ARG A 1 80 ? -13.517 10.429 30.185 1.00 41.19 80 ARG A C 1
ATOM 614 O O . ARG A 1 80 ? -13.545 9.742 29.173 1.00 41.19 80 ARG A O 1
ATOM 621 N N . GLU A 1 81 ? -14.195 11.565 30.365 1.00 37.44 81 GLU A N 1
ATOM 622 C CA . GLU A 1 81 ? -15.070 12.300 29.430 1.00 37.44 81 GLU A CA 1
ATOM 623 C C . GLU A 1 81 ? -16.591 12.006 29.493 1.00 37.44 81 GLU A C 1
ATOM 625 O O . GLU A 1 81 ? -17.095 11.065 28.874 1.00 37.44 81 GLU A O 1
ATOM 630 N N . PRO A 1 82 ? -17.379 12.880 30.160 1.00 38.19 82 PRO A N 1
ATOM 631 C CA . PRO A 1 82 ? -18.835 12.868 30.075 1.00 38.19 82 PRO A CA 1
ATOM 632 C C . PRO A 1 82 ? -19.260 13.478 28.733 1.00 38.19 82 PRO A C 1
ATOM 634 O O . PRO A 1 82 ? -19.469 14.684 28.619 1.00 38.19 82 PRO A O 1
ATOM 637 N N . GLY A 1 83 ? -19.343 12.653 27.688 1.00 39.34 83 GLY A N 1
ATOM 638 C CA . GLY A 1 83 ? -19.747 13.154 26.370 1.00 39.34 83 GLY A CA 1
ATOM 639 C C . GLY A 1 83 ? -20.138 12.138 25.300 1.00 39.34 83 GLY A C 1
ATOM 640 O O . GLY A 1 83 ? -20.784 12.541 24.338 1.00 39.34 83 GLY A O 1
ATOM 641 N N . LYS A 1 84 ? -19.806 10.843 25.417 1.00 44.25 84 LYS A N 1
ATOM 642 C CA . LYS A 1 84 ? -20.134 9.853 24.368 1.00 44.25 84 LYS A CA 1
ATOM 643 C C . LYS A 1 84 ? -20.394 8.440 24.898 1.00 44.25 84 LYS A C 1
ATOM 645 O O . LYS A 1 84 ? -19.695 7.501 24.538 1.00 44.25 84 LYS A O 1
ATOM 650 N N . GLN A 1 85 ? -21.425 8.259 25.718 1.00 47.28 85 GLN A N 1
ATOM 651 C CA . GLN A 1 85 ? -22.027 6.931 25.887 1.00 47.28 85 GLN A CA 1
ATOM 652 C C . GLN A 1 85 ? -23.464 6.996 25.378 1.00 47.28 85 GLN A C 1
ATOM 654 O O . GLN A 1 85 ? -24.339 7.526 26.056 1.00 47.28 85 GLN A O 1
ATOM 659 N N . SER A 1 86 ? -23.688 6.513 24.153 1.00 57.28 86 SER A N 1
ATOM 660 C CA . SER A 1 86 ? -25.041 6.309 23.630 1.00 57.28 86 SER A CA 1
ATOM 661 C C . SER A 1 86 ? -25.748 5.245 24.472 1.00 57.28 86 SER A C 1
ATOM 663 O O . SER A 1 86 ? -25.104 4.313 24.966 1.00 57.28 86 SER A O 1
ATOM 665 N N . ASP A 1 87 ? -27.068 5.343 24.628 1.00 55.84 87 ASP A N 1
ATOM 666 C CA . ASP A 1 87 ? -27.862 4.359 25.385 1.00 55.84 87 ASP A CA 1
ATOM 667 C C . ASP A 1 87 ? -27.699 2.920 24.845 1.00 55.84 87 ASP A C 1
ATOM 669 O O . ASP A 1 87 ? -27.832 1.939 25.574 1.00 55.84 87 ASP A O 1
ATOM 673 N N . GLU A 1 88 ? -27.270 2.781 23.591 1.00 54.44 88 GLU A N 1
ATOM 674 C CA . GLU A 1 88 ? -26.969 1.510 22.929 1.00 54.44 88 GLU A CA 1
ATOM 675 C C . GLU A 1 88 ? -25.756 0.783 23.536 1.00 54.44 88 GLU A C 1
ATOM 677 O O . GLU A 1 88 ? -25.762 -0.442 23.667 1.00 54.44 88 GLU A O 1
ATOM 682 N N . SER A 1 89 ? -24.744 1.522 24.001 1.00 54.84 89 SER A N 1
ATOM 683 C CA . SER A 1 89 ? -23.576 0.942 24.683 1.00 54.84 89 SER A CA 1
ATOM 684 C C . SER A 1 89 ? -23.913 0.409 26.084 1.00 54.84 89 SER A C 1
ATOM 686 O O . SER A 1 89 ? -23.221 -0.463 26.612 1.00 54.84 89 SER A O 1
ATOM 688 N N . LYS A 1 90 ? -25.001 0.883 26.706 1.00 58.78 90 LYS A N 1
ATOM 689 C CA . LYS A 1 90 ? -25.536 0.302 27.950 1.00 58.78 90 LYS A CA 1
ATOM 690 C C . LYS A 1 90 ? -26.316 -0.984 27.670 1.00 58.78 90 LYS A C 1
ATOM 692 O O . LYS A 1 90 ? -26.124 -1.970 28.380 1.00 58.78 90 LYS A O 1
ATOM 697 N N . ALA A 1 91 ? -27.115 -1.006 26.603 1.00 56.50 91 ALA A N 1
ATOM 698 C CA . ALA A 1 91 ? -27.872 -2.188 26.193 1.00 56.50 91 ALA A CA 1
ATOM 699 C C . ALA A 1 91 ? -26.961 -3.359 25.773 1.00 56.50 91 ALA A C 1
ATOM 701 O O . ALA A 1 91 ? -27.219 -4.503 26.150 1.00 56.50 91 ALA A O 1
ATOM 702 N N . LEU A 1 92 ? -25.856 -3.085 25.066 1.00 54.47 92 LEU A N 1
ATOM 703 C CA . LEU A 1 92 ? -24.871 -4.108 24.690 1.00 54.47 92 LEU A CA 1
ATOM 704 C C . LEU A 1 92 ? -24.156 -4.702 25.914 1.00 54.47 92 LEU A C 1
ATOM 706 O O . LEU A 1 92 ? -24.008 -5.920 26.009 1.00 54.47 92 LEU A O 1
ATOM 710 N N . ARG A 1 93 ? -23.788 -3.862 26.891 1.00 57.41 93 ARG A N 1
ATOM 711 C CA . ARG A 1 93 ? -23.198 -4.314 28.162 1.00 57.41 93 ARG A CA 1
ATOM 712 C C . ARG A 1 93 ? -24.165 -5.175 28.973 1.00 57.41 93 ARG A C 1
ATOM 714 O O . ARG A 1 93 ? -23.760 -6.218 29.474 1.00 57.41 93 ARG A O 1
ATOM 721 N N . ALA A 1 94 ? -25.445 -4.806 29.039 1.00 55.97 94 ALA A N 1
ATOM 722 C CA . ALA A 1 94 ? -26.471 -5.614 29.701 1.00 55.97 94 ALA A CA 1
ATOM 723 C C . ALA A 1 94 ? -26.690 -6.973 29.006 1.00 55.97 94 ALA A C 1
ATOM 725 O O . ALA A 1 94 ? -26.838 -7.997 29.674 1.00 55.97 94 ALA A O 1
ATOM 726 N N . PHE A 1 95 ? -26.640 -7.002 27.669 1.00 57.59 95 PHE A N 1
ATOM 727 C CA . PHE A 1 95 ? -26.744 -8.232 26.883 1.00 57.59 95 PHE A CA 1
ATOM 728 C C . PHE A 1 95 ? -25.522 -9.149 27.055 1.00 57.59 95 PHE A C 1
ATOM 730 O O . PHE A 1 95 ? -25.676 -10.359 27.224 1.00 57.59 95 PHE A O 1
ATOM 737 N N . MET A 1 96 ? -24.307 -8.596 27.071 1.00 55.19 96 MET A N 1
ATOM 738 C CA . MET A 1 96 ? -23.078 -9.367 27.296 1.00 55.19 96 MET A CA 1
ATOM 739 C C . MET A 1 96 ? -22.945 -9.877 28.737 1.00 55.19 96 MET A C 1
ATOM 741 O O . MET A 1 96 ? -22.443 -10.978 28.949 1.00 55.19 96 MET A O 1
ATOM 745 N N . ALA A 1 97 ? -23.426 -9.115 29.722 1.00 53.00 97 ALA A N 1
ATOM 746 C CA . ALA A 1 97 ? -23.320 -9.449 31.140 1.00 53.00 97 ALA A CA 1
ATOM 747 C C . ALA A 1 97 ? -24.386 -10.437 31.648 1.00 53.00 97 ALA A C 1
ATOM 749 O O . ALA A 1 97 ? -24.355 -10.801 32.817 1.00 53.00 97 ALA A O 1
ATOM 750 N N . GLY A 1 98 ? -25.354 -10.870 30.838 1.00 45.38 98 GLY A N 1
ATOM 751 C CA . GLY A 1 98 ? -26.351 -11.838 31.319 1.00 45.38 98 GLY A CA 1
ATOM 752 C C . GLY A 1 98 ? -27.394 -12.292 30.306 1.00 45.38 98 GLY A C 1
ATOM 753 O O . GLY A 1 98 ? -28.446 -12.797 30.704 1.00 45.38 98 GLY A O 1
ATOM 754 N N . GLY A 1 99 ? -27.142 -12.093 29.010 1.00 56.25 99 GLY A N 1
ATOM 755 C CA . GLY A 1 99 ? -28.119 -12.342 27.957 1.00 56.25 99 GLY A CA 1
ATOM 756 C C . GLY A 1 99 ? -29.368 -11.464 28.090 1.00 56.25 99 GLY A C 1
ATOM 757 O O . GLY A 1 99 ? -29.413 -10.492 28.840 1.00 56.25 99 GLY A O 1
ATOM 758 N N . ILE A 1 100 ? -30.429 -11.841 27.374 1.00 54.88 100 ILE A N 1
ATOM 759 C CA . ILE A 1 100 ? -31.724 -11.126 27.324 1.00 54.88 100 ILE A CA 1
ATOM 760 C C . ILE A 1 100 ? -32.371 -10.956 28.720 1.00 54.88 100 ILE A C 1
ATOM 762 O O . ILE A 1 100 ? -33.247 -10.113 28.910 1.00 54.88 100 ILE A O 1
ATOM 766 N N . SER A 1 101 ? -31.951 -11.748 29.710 1.00 53.84 101 SER A N 1
ATOM 767 C CA . SER A 1 101 ? -32.453 -11.725 31.088 1.00 53.84 101 SER A CA 1
ATOM 768 C C . SER A 1 101 ? -32.039 -10.497 31.902 1.00 53.84 101 SER A C 1
ATOM 770 O O . SER A 1 101 ? -32.812 -10.106 32.769 1.00 53.84 101 SER A O 1
ATOM 772 N N . ASN A 1 102 ? -30.880 -9.889 31.621 1.00 51.19 102 ASN A N 1
ATOM 773 C CA . ASN A 1 102 ? -30.349 -8.746 32.385 1.00 51.19 102 ASN A CA 1
ATOM 774 C C . ASN A 1 102 ? -30.638 -7.378 31.746 1.00 51.19 102 ASN A C 1
ATOM 776 O O . ASN A 1 102 ? -30.196 -6.348 32.252 1.00 51.19 102 ASN A O 1
ATOM 780 N N . MET A 1 103 ? -31.378 -7.346 30.637 1.00 55.34 103 MET A N 1
ATOM 781 C CA . MET A 1 103 ? -31.838 -6.096 30.032 1.00 55.34 103 MET A CA 1
ATOM 782 C C . MET A 1 103 ? -33.029 -5.524 30.807 1.00 55.34 103 MET A C 1
ATOM 784 O O . MET A 1 103 ? -33.895 -6.274 31.267 1.00 55.34 103 MET A O 1
ATOM 788 N N . SER A 1 104 ? -33.093 -4.192 30.916 1.00 59.91 104 SER A N 1
ATOM 789 C CA . SER A 1 104 ? -34.254 -3.501 31.486 1.00 59.91 104 SER A CA 1
ATOM 790 C C . SER A 1 104 ? -35.530 -3.876 30.718 1.00 59.91 104 SER A C 1
ATOM 792 O O . SER A 1 104 ? -35.476 -4.241 29.541 1.00 59.91 104 SER A O 1
ATOM 794 N N . GLN A 1 105 ? -36.695 -3.810 31.367 1.00 54.06 105 GLN A N 1
ATOM 795 C CA . GLN A 1 105 ? -37.965 -4.204 30.741 1.00 54.06 105 GLN A CA 1
ATOM 796 C C . GLN A 1 105 ? -38.270 -3.379 29.473 1.00 54.06 105 GLN A C 1
ATOM 798 O O . GLN A 1 105 ? -38.823 -3.911 28.511 1.00 54.06 105 GLN A O 1
ATOM 803 N N . GLU A 1 106 ? -37.828 -2.119 29.433 1.00 56.25 106 GLU A N 1
ATOM 804 C CA . GLU A 1 106 ? -37.952 -1.219 28.281 1.00 56.25 106 GLU A CA 1
ATOM 805 C C . GLU 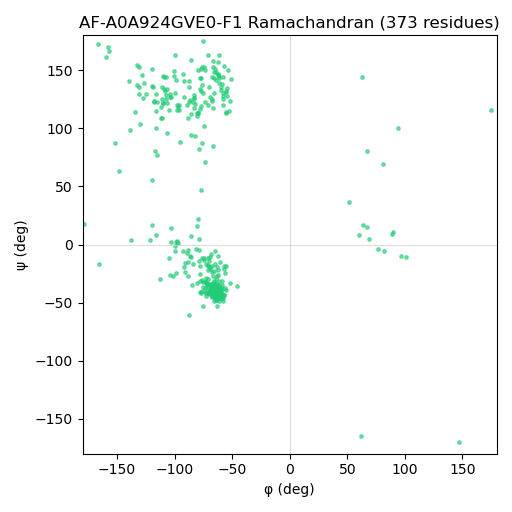A 1 106 ? -36.941 -1.537 27.170 1.00 56.25 106 GLU A C 1
ATOM 807 O O . GLU A 1 106 ? -37.313 -1.560 25.995 1.00 56.25 106 GLU A O 1
ATOM 812 N N . ASP A 1 107 ? -35.692 -1.876 27.505 1.00 53.78 107 ASP A N 1
ATOM 813 C CA . ASP A 1 107 ? -34.693 -2.310 26.517 1.00 53.78 107 ASP A CA 1
ATOM 814 C C . ASP A 1 107 ? -35.051 -3.673 25.923 1.00 53.78 107 ASP A C 1
ATOM 816 O O . ASP A 1 107 ? -34.880 -3.916 24.727 1.00 53.78 107 ASP A O 1
ATOM 820 N N . ARG A 1 108 ? -35.615 -4.560 26.746 1.00 55.78 108 ARG A N 1
ATOM 821 C CA . ARG A 1 108 ? -36.121 -5.868 26.334 1.00 55.78 108 ARG A CA 1
ATOM 822 C C . ARG A 1 108 ? -37.345 -5.724 25.434 1.00 55.78 108 ARG A C 1
ATOM 824 O O . ARG A 1 108 ? -37.436 -6.451 24.451 1.00 55.78 108 ARG A O 1
ATOM 831 N N . ALA A 1 109 ? -38.230 -4.761 25.696 1.00 53.94 109 ALA A N 1
ATOM 832 C CA . ALA A 1 109 ? -39.343 -4.427 24.807 1.00 53.94 109 ALA A CA 1
ATOM 833 C C . ALA A 1 109 ? -38.865 -3.808 23.482 1.00 53.94 109 ALA A C 1
ATOM 835 O O . ALA A 1 109 ? -39.384 -4.170 22.431 1.00 53.94 109 ALA A O 1
ATOM 836 N N . ARG A 1 110 ? -37.829 -2.956 23.487 1.00 57.09 110 ARG A N 1
ATOM 837 C CA . ARG A 1 110 ? -37.202 -2.434 22.255 1.00 57.09 110 ARG A CA 1
ATOM 838 C C . ARG A 1 110 ? -36.485 -3.517 21.451 1.00 57.09 110 ARG A C 1
ATOM 840 O O . ARG A 1 110 ? -36.467 -3.447 20.226 1.00 57.09 110 ARG A O 1
ATOM 847 N N . MET A 1 111 ? -35.915 -4.518 22.117 1.00 52.47 111 MET A N 1
ATOM 848 C CA . MET A 1 111 ? -35.274 -5.659 21.468 1.00 52.47 111 MET A CA 1
ATOM 849 C C . MET A 1 111 ? -36.302 -6.663 20.932 1.00 52.47 111 MET A C 1
ATOM 851 O O . MET A 1 111 ? -36.155 -7.113 19.806 1.00 52.47 111 MET A O 1
ATOM 855 N N . LEU A 1 112 ? -37.365 -6.965 21.686 1.00 50.25 112 LEU A N 1
ATOM 856 C CA . LEU A 1 112 ? -38.459 -7.862 21.281 1.00 50.25 112 LEU A CA 1
ATOM 857 C C . LEU A 1 112 ? -39.368 -7.243 20.214 1.00 50.25 112 LEU A C 1
ATOM 859 O O . LEU A 1 112 ? -39.789 -7.950 19.310 1.00 50.25 112 LEU A O 1
ATOM 863 N N . ALA A 1 113 ? -39.596 -5.927 20.234 1.00 53.03 113 ALA A N 1
ATOM 864 C CA . ALA A 1 113 ? -40.247 -5.219 19.128 1.00 53.03 113 ALA A CA 1
ATOM 865 C C . ALA A 1 113 ? -39.404 -5.242 17.836 1.00 53.03 113 ALA A C 1
ATOM 867 O O . ALA A 1 113 ? -39.927 -4.991 16.756 1.00 53.03 113 ALA A O 1
ATOM 868 N N . ARG A 1 114 ? -38.104 -5.558 17.945 1.00 51.97 114 ARG A N 1
ATOM 869 C CA . ARG A 1 114 ? -37.183 -5.822 16.827 1.00 51.97 114 ARG A CA 1
ATOM 870 C C . ARG A 1 114 ? -36.961 -7.320 16.567 1.00 51.97 114 ARG A C 1
ATOM 872 O O . ARG A 1 114 ? -36.277 -7.666 15.611 1.00 51.97 114 ARG A O 1
ATOM 879 N N . GLN A 1 115 ? -37.505 -8.206 17.403 1.00 43.28 115 GLN A N 1
ATOM 880 C CA . GLN A 1 115 ? -37.366 -9.657 17.298 1.00 43.28 115 GLN A CA 1
ATOM 881 C C . GLN A 1 115 ? -38.745 -10.272 17.063 1.00 43.28 115 GLN A C 1
ATOM 883 O O . GLN A 1 115 ? -39.395 -10.790 17.970 1.00 43.28 115 GLN A O 1
ATOM 888 N N . THR A 1 116 ? -39.194 -10.234 15.813 1.00 44.00 116 THR A N 1
ATOM 889 C CA . THR A 1 116 ? -40.324 -11.058 15.390 1.00 44.00 116 THR A CA 1
ATOM 890 C C . THR A 1 116 ? -39.893 -12.536 15.470 1.00 44.00 116 THR A C 1
ATOM 892 O O . THR A 1 116 ? -38.813 -12.874 14.970 1.00 44.00 116 THR A O 1
ATOM 895 N N . PRO A 1 117 ? -40.674 -13.439 16.098 1.00 45.44 117 PRO A N 1
ATOM 896 C CA . PRO A 1 117 ? -40.275 -14.833 16.346 1.00 45.44 117 PRO A CA 1
ATOM 897 C C . PRO A 1 117 ? -39.982 -15.663 15.085 1.00 45.44 117 PRO A C 1
ATOM 899 O O . PRO A 1 117 ? -39.336 -16.707 15.184 1.00 45.44 117 PRO A O 1
ATOM 902 N N . ASP A 1 118 ? -40.386 -15.186 13.907 1.00 43.59 118 ASP A N 1
ATOM 903 C CA . ASP A 1 118 ? -40.180 -15.863 12.621 1.00 43.59 118 ASP A CA 1
ATOM 904 C C . ASP A 1 118 ? -38.729 -15.792 12.102 1.00 43.59 118 ASP A C 1
ATOM 906 O O . ASP A 1 118 ? -38.338 -16.549 11.214 1.00 43.59 118 ASP A O 1
ATOM 910 N N . ILE A 1 119 ? -37.873 -14.956 12.707 1.00 46.59 119 ILE A N 1
ATOM 911 C CA . ILE A 1 119 ? -36.476 -14.751 12.275 1.00 46.59 119 ILE A CA 1
ATOM 912 C C . ILE A 1 119 ? -35.558 -15.934 12.650 1.00 46.59 119 ILE A C 1
ATOM 914 O O . ILE A 1 119 ? -34.465 -16.076 12.103 1.00 46.59 119 ILE A O 1
ATOM 918 N N . ARG A 1 120 ? -35.989 -16.863 13.519 1.00 41.84 120 ARG A N 1
ATOM 919 C CA . ARG A 1 120 ? -35.183 -18.063 13.832 1.00 41.84 120 ARG A CA 1
ATOM 920 C C . ARG A 1 120 ? -35.141 -19.105 12.707 1.00 41.84 120 ARG A C 1
ATOM 922 O O . ARG A 1 120 ? -34.230 -19.925 12.725 1.00 41.84 120 ARG A O 1
ATOM 929 N N . ASN A 1 121 ? -36.047 -19.046 11.726 1.00 38.72 121 ASN A N 1
ATOM 930 C CA . ASN A 1 121 ? -36.125 -20.031 10.637 1.00 38.72 121 ASN A CA 1
ATOM 931 C C . ASN A 1 121 ? -35.852 -19.474 9.229 1.00 38.72 121 ASN A C 1
ATOM 933 O O . ASN A 1 121 ? -35.990 -20.210 8.255 1.00 38.72 121 ASN A O 1
ATOM 937 N N . ALA A 1 122 ? -35.412 -18.222 9.092 1.00 38.00 122 ALA A N 1
ATOM 938 C CA . ALA A 1 122 ? -35.186 -17.595 7.788 1.00 38.00 122 ALA A CA 1
ATOM 939 C C . ALA A 1 122 ? -33.722 -17.167 7.586 1.00 38.00 122 ALA A C 1
ATOM 941 O O . ALA A 1 122 ? -33.425 -16.024 7.255 1.00 38.00 122 ALA A O 1
ATOM 942 N N . MET A 1 123 ? -32.781 -18.104 7.736 1.00 39.25 123 MET A N 1
ATOM 943 C CA . MET A 1 123 ? -31.466 -17.993 7.089 1.00 39.25 123 MET A CA 1
ATOM 944 C C . MET A 1 123 ? -31.644 -18.280 5.583 1.00 39.25 123 MET A C 1
ATOM 946 O O . MET A 1 123 ? -31.271 -19.339 5.088 1.00 39.25 123 MET A O 1
ATOM 950 N N . SER A 1 124 ? -32.277 -17.356 4.855 1.00 33.16 124 SER A N 1
ATOM 951 C CA . SER A 1 124 ? -32.363 -17.385 3.391 1.00 33.16 124 SER A CA 1
ATOM 952 C C . SER A 1 124 ? -31.887 -16.051 2.833 1.00 33.16 124 SER A C 1
ATOM 954 O O . SER A 1 124 ? -32.345 -14.981 3.221 1.00 33.16 124 SER A O 1
ATOM 956 N N . THR A 1 125 ? -30.925 -16.135 1.926 1.00 38.78 125 THR A N 1
ATOM 957 C CA . THR A 1 125 ? -30.098 -15.059 1.373 1.00 38.78 125 THR A CA 1
ATOM 958 C C . THR A 1 125 ? -30.834 -14.204 0.331 1.00 38.78 125 THR A C 1
ATOM 960 O O . THR A 1 125 ? -30.314 -14.004 -0.765 1.00 38.78 125 THR A O 1
ATOM 963 N N . THR A 1 126 ? -32.066 -13.756 0.598 1.00 33.47 126 THR A N 1
ATOM 964 C CA . THR A 1 126 ? -32.914 -13.177 -0.469 1.00 33.47 126 THR A CA 1
ATOM 965 C C . THR A 1 126 ? -33.710 -11.917 -0.135 1.00 33.47 126 THR A C 1
ATOM 967 O O . THR A 1 126 ? -34.417 -11.427 -1.010 1.00 33.47 126 THR A O 1
ATOM 970 N N . THR A 1 127 ? -33.573 -11.319 1.048 1.00 34.41 127 THR A N 1
ATOM 971 C CA . THR A 1 127 ? -34.284 -10.065 1.367 1.00 34.41 127 THR A CA 1
ATOM 972 C C . THR A 1 127 ? -33.333 -9.014 1.930 1.00 34.41 127 THR A C 1
ATOM 974 O O . THR A 1 127 ? -32.919 -9.071 3.082 1.00 34.41 127 THR A O 1
ATOM 977 N N . THR A 1 128 ? -32.987 -8.041 1.085 1.00 38.00 128 THR A N 1
ATOM 978 C CA . THR A 1 128 ? -32.041 -6.930 1.305 1.00 38.00 128 THR A CA 1
ATOM 979 C C . THR A 1 128 ? -32.620 -5.765 2.114 1.00 38.00 128 THR A C 1
ATOM 981 O O . THR A 1 128 ? -32.154 -4.629 2.009 1.00 38.00 128 THR A O 1
ATOM 984 N N . THR A 1 129 ? -33.673 -5.972 2.900 1.00 46.72 129 THR A N 1
ATOM 985 C CA . THR A 1 129 ? -34.370 -4.857 3.547 1.00 46.72 129 THR A CA 1
ATOM 986 C C . THR A 1 129 ? -35.008 -5.322 4.840 1.00 46.72 129 THR A C 1
ATOM 988 O O . THR A 1 129 ? -36.147 -5.751 4.814 1.00 46.72 129 THR A O 1
ATOM 991 N N . GLU A 1 130 ? -34.253 -5.282 5.941 1.00 40.38 130 GLU A N 1
ATOM 992 C CA . GLU A 1 130 ? -34.738 -4.937 7.290 1.00 40.38 130 GLU A CA 1
ATOM 993 C C . GLU A 1 130 ? -33.614 -5.117 8.333 1.00 40.38 130 GLU A C 1
ATOM 995 O O . GLU A 1 130 ? -33.123 -6.213 8.584 1.00 40.38 130 GLU A O 1
ATOM 1000 N N . GLY A 1 131 ? -33.196 -4.009 8.959 1.00 38.06 131 GLY A N 1
ATOM 1001 C CA . GLY A 1 131 ? -32.636 -4.021 10.320 1.00 38.06 131 GLY A CA 1
ATOM 1002 C C . GLY A 1 131 ? -31.116 -3.959 10.533 1.00 38.06 131 GLY A C 1
ATOM 1003 O O . GLY A 1 131 ? -30.711 -3.720 11.667 1.00 38.06 131 GLY A O 1
ATOM 1004 N N . GLY A 1 132 ? -30.265 -4.113 9.510 1.00 38.19 132 GLY A N 1
ATOM 1005 C CA . GLY A 1 132 ? -28.797 -4.192 9.697 1.00 38.19 132 GLY A CA 1
ATOM 1006 C C . GLY A 1 132 ? -28.005 -2.875 9.626 1.00 38.19 132 GLY A C 1
ATOM 1007 O O . GLY A 1 132 ? -26.853 -2.817 10.050 1.00 38.19 132 GLY A O 1
ATOM 1008 N N . PHE A 1 133 ? -28.589 -1.796 9.100 1.00 40.31 133 PHE A N 1
ATOM 1009 C CA . PHE A 1 133 ? -27.782 -0.712 8.518 1.00 40.31 133 PHE A CA 1
ATOM 1010 C C . PHE A 1 133 ? -27.238 0.358 9.481 1.00 40.31 133 PHE A C 1
ATOM 1012 O O . PHE A 1 133 ? -26.319 1.084 9.100 1.00 40.31 133 PHE A O 1
ATOM 1019 N N . THR A 1 134 ? -27.744 0.497 10.712 1.00 44.34 134 THR A N 1
ATOM 1020 C CA . THR A 1 134 ? -27.404 1.680 11.536 1.00 44.34 134 THR A CA 1
ATOM 1021 C C . THR A 1 134 ? -26.393 1.428 12.650 1.00 44.34 134 THR A C 1
ATOM 1023 O O . THR A 1 134 ? -25.658 2.346 12.990 1.00 44.34 134 THR A O 1
ATOM 1026 N N . VAL A 1 135 ? -26.280 0.204 13.177 1.00 45.19 135 VAL A N 1
ATOM 1027 C CA . VAL A 1 135 ? -25.371 -0.088 14.310 1.00 45.19 135 VAL A CA 1
ATOM 1028 C C . VAL A 1 135 ? -23.975 -0.544 13.836 1.00 45.19 135 VAL A C 1
ATOM 1030 O O . VAL A 1 135 ? -22.995 -0.427 14.565 1.00 45.19 135 VAL A O 1
ATOM 1033 N N . ALA A 1 136 ? -23.835 -1.001 12.584 1.00 51.66 136 ALA A N 1
ATOM 1034 C CA . ALA A 1 136 ? -22.589 -1.588 12.074 1.00 51.66 136 ALA A CA 1
ATOM 1035 C C . ALA A 1 136 ? -21.614 -0.591 11.413 1.00 51.66 136 ALA A C 1
ATOM 1037 O O . ALA A 1 136 ? -20.412 -0.854 11.369 1.00 51.66 136 ALA A O 1
ATOM 1038 N N . THR A 1 137 ? -22.073 0.561 10.908 1.00 53.91 137 THR A N 1
ATOM 1039 C CA . THR A 1 137 ? -21.218 1.427 10.069 1.00 53.91 137 THR A CA 1
ATOM 1040 C C . THR A 1 137 ? -20.170 2.217 10.856 1.00 53.91 137 THR A C 1
ATOM 1042 O O . THR A 1 137 ? -19.047 2.373 10.373 1.00 53.91 137 THR A O 1
ATOM 1045 N N . GLU A 1 138 ? -20.477 2.695 12.067 1.00 56.47 138 GLU A N 1
ATOM 1046 C CA . GLU A 1 138 ? -19.487 3.379 12.916 1.00 56.47 138 GLU A CA 1
ATOM 1047 C C . GLU A 1 138 ? -18.447 2.404 13.478 1.00 56.47 138 GLU A C 1
ATOM 1049 O O . GLU A 1 138 ? -17.247 2.683 13.420 1.00 56.47 138 GLU A O 1
ATOM 1054 N N . TYR A 1 139 ? -18.890 1.224 13.922 1.00 57.66 139 TYR A N 1
ATOM 1055 C CA . TYR A 1 139 ? -18.010 0.151 14.388 1.00 57.66 139 TYR A CA 1
ATOM 1056 C C . TYR A 1 139 ? -17.103 -0.384 13.269 1.00 57.66 139 TYR A C 1
ATOM 1058 O O . TYR A 1 139 ? -15.916 -0.624 13.468 1.00 57.66 139 TYR A O 1
ATOM 1066 N N . GLN A 1 140 ? -17.623 -0.511 12.048 1.00 58.28 140 GLN A N 1
ATOM 1067 C CA . GLN A 1 140 ? -16.816 -0.904 10.898 1.00 58.28 140 GLN A CA 1
ATOM 1068 C C . GLN A 1 140 ? -15.803 0.178 10.515 1.00 58.28 140 GLN A C 1
ATOM 1070 O O . GLN A 1 140 ? -14.674 -0.156 10.166 1.00 58.28 140 GLN A O 1
ATOM 1075 N N . LYS A 1 141 ? -16.162 1.468 10.593 1.00 62.56 141 LYS A N 1
ATOM 1076 C CA . LYS A 1 141 ? -15.216 2.567 10.338 1.00 62.56 141 LYS A CA 1
ATOM 1077 C C . LYS A 1 141 ? -14.080 2.572 11.359 1.00 62.56 141 LYS A C 1
ATOM 1079 O O . LYS A 1 141 ? -12.927 2.722 10.960 1.00 62.56 141 LYS A O 1
ATOM 1084 N N . SER A 1 142 ? -14.373 2.379 12.647 1.00 62.12 142 SER A N 1
ATOM 1085 C CA . SER A 1 142 ? -13.330 2.291 13.678 1.00 62.12 142 SER A CA 1
ATOM 1086 C C . SER A 1 142 ? -12.460 1.041 13.496 1.00 62.12 142 SER A C 1
ATOM 1088 O O . SER A 1 142 ? -11.233 1.137 13.562 1.00 62.12 142 SER A O 1
ATOM 1090 N N . LEU A 1 143 ? -13.064 -0.099 13.145 1.00 65.44 143 LEU A N 1
ATOM 1091 C CA . LEU A 1 143 ? -12.349 -1.325 12.793 1.00 65.44 143 LEU A CA 1
ATOM 1092 C C . LEU A 1 143 ? -11.461 -1.131 11.557 1.00 65.44 143 LEU A C 1
ATOM 1094 O O . LEU A 1 143 ? -10.324 -1.587 11.539 1.00 65.44 143 LEU A O 1
ATOM 1098 N N . GLU A 1 144 ? -11.940 -0.442 10.525 1.00 62.69 144 GLU A N 1
ATOM 1099 C CA . GLU A 1 144 ? -11.188 -0.161 9.301 1.00 62.69 144 GLU A CA 1
ATOM 1100 C C . GLU A 1 144 ? -10.009 0.776 9.560 1.00 62.69 144 GLU A C 1
ATOM 1102 O O . GLU A 1 144 ? -8.920 0.534 9.042 1.00 62.69 144 GLU A O 1
ATOM 1107 N N . ILE A 1 145 ? -10.188 1.811 10.385 1.00 63.47 145 ILE A N 1
ATOM 1108 C CA . ILE A 1 145 ? -9.097 2.695 10.815 1.00 63.47 145 ILE A CA 1
ATOM 1109 C C . ILE A 1 145 ? -8.044 1.887 11.584 1.00 63.47 145 ILE A C 1
ATOM 1111 O O . ILE A 1 145 ? -6.855 1.977 11.272 1.00 63.47 145 ILE A O 1
ATOM 1115 N N . ALA A 1 146 ? -8.474 1.030 12.513 1.00 62.06 146 ALA A N 1
ATOM 1116 C CA . ALA A 1 146 ? -7.575 0.131 13.229 1.00 62.06 146 ALA A CA 1
ATOM 1117 C C . ALA A 1 146 ? -6.868 -0.852 12.274 1.00 62.06 146 ALA A C 1
ATOM 1119 O O . ALA A 1 146 ? -5.667 -1.073 12.394 1.00 62.06 146 ALA A O 1
ATOM 1120 N N . MET A 1 147 ? -7.565 -1.397 11.272 1.00 65.50 147 MET A N 1
ATOM 1121 C CA . MET A 1 147 ? -6.976 -2.281 10.259 1.00 65.50 147 MET A CA 1
ATOM 1122 C C . MET A 1 147 ? -5.973 -1.554 9.353 1.00 65.50 147 MET A C 1
ATOM 1124 O O . MET A 1 147 ? -4.946 -2.139 9.004 1.00 65.50 147 MET A O 1
ATOM 1128 N N . LYS A 1 148 ? -6.229 -0.291 8.985 1.00 62.75 148 LYS A N 1
ATOM 1129 C CA . LYS A 1 148 ? -5.322 0.534 8.167 1.00 62.75 148 LYS A CA 1
ATOM 1130 C C . LYS A 1 148 ? -3.982 0.774 8.857 1.00 62.75 148 LYS A C 1
ATOM 1132 O O . LYS A 1 148 ? -2.962 0.736 8.180 1.00 62.75 148 LYS A O 1
ATOM 1137 N N . ALA A 1 149 ? -3.969 0.921 10.182 1.00 62.56 149 ALA A N 1
ATOM 1138 C CA . ALA A 1 149 ? -2.729 1.066 10.948 1.00 62.56 149 ALA A CA 1
ATOM 1139 C C . ALA A 1 149 ? -1.810 -0.171 10.856 1.00 62.56 149 ALA A C 1
ATOM 1141 O O . ALA A 1 149 ? -0.594 -0.047 10.968 1.00 62.56 149 ALA A O 1
ATOM 1142 N N . TYR A 1 150 ? -2.374 -1.363 10.624 1.00 64.81 150 TYR A N 1
ATOM 1143 C CA . TYR A 1 150 ? -1.615 -2.620 10.553 1.00 64.81 150 TYR A CA 1
ATOM 1144 C C . TYR A 1 150 ? -1.426 -3.165 9.131 1.00 64.81 150 TYR A C 1
ATOM 1146 O O . TYR A 1 150 ? -0.658 -4.113 8.941 1.00 64.81 150 TYR A O 1
ATOM 1154 N N . GLY A 1 151 ? -2.129 -2.620 8.136 1.00 62.50 151 GLY A N 1
ATOM 1155 C CA . GLY A 1 151 ? -2.118 -3.129 6.771 1.00 62.50 151 GLY A CA 1
ATOM 1156 C C . GLY A 1 151 ? -1.339 -2.238 5.818 1.00 62.50 151 GLY A C 1
ATOM 1157 O O . GLY A 1 151 ? -1.930 -1.330 5.256 1.00 62.50 151 GLY A O 1
ATOM 1158 N N . GLY A 1 152 ? -0.060 -2.541 5.566 1.00 73.62 152 GLY A N 1
ATOM 1159 C CA . GLY A 1 152 ? 0.818 -1.746 4.691 1.00 73.62 152 GLY A CA 1
ATOM 1160 C C . GLY A 1 152 ? 0.308 -1.537 3.255 1.00 73.62 152 GLY A C 1
ATOM 1161 O O . GLY A 1 152 ? 0.648 -0.534 2.638 1.00 73.62 152 GLY A O 1
ATOM 1162 N N . MET A 1 153 ? -0.551 -2.427 2.737 1.00 81.31 153 MET A N 1
ATOM 1163 C CA . MET A 1 153 ? -1.187 -2.269 1.417 1.00 81.31 153 MET A CA 1
ATOM 1164 C C . MET A 1 153 ? -2.407 -1.335 1.404 1.00 81.31 153 MET A C 1
ATOM 1166 O O . MET A 1 153 ? -2.640 -0.653 0.412 1.00 81.31 153 MET A O 1
ATOM 1170 N N . ARG A 1 154 ? -3.202 -1.276 2.482 1.00 82.12 154 ARG A N 1
ATOM 1171 C CA . ARG A 1 154 ? -4.445 -0.479 2.520 1.00 82.12 154 ARG A CA 1
ATOM 1172 C C . ARG A 1 154 ? -4.255 1.049 2.413 1.00 82.12 154 ARG A C 1
ATOM 1174 O O . ARG A 1 154 ? -5.153 1.668 1.852 1.00 82.12 154 ARG A O 1
ATOM 1181 N N . PRO A 1 155 ? -3.177 1.688 2.918 1.00 81.44 155 PRO A N 1
ATOM 1182 C CA . PRO A 1 155 ? -2.974 3.127 2.740 1.00 81.44 155 PRO A CA 1
ATOM 1183 C C . PRO A 1 155 ? -2.448 3.498 1.349 1.00 81.44 155 PRO A C 1
ATOM 1185 O O . PRO A 1 155 ? -2.545 4.660 0.971 1.00 81.44 155 PRO A O 1
ATOM 1188 N N . VAL A 1 156 ? -1.882 2.543 0.601 1.00 83.69 156 VAL A N 1
ATOM 1189 C CA . VAL A 1 156 ? -1.288 2.802 -0.723 1.00 83.69 156 VAL A CA 1
ATOM 1190 C C . VAL A 1 156 ? -2.192 2.394 -1.883 1.00 83.69 156 VAL A C 1
ATOM 1192 O O . VAL A 1 156 ? -2.076 2.963 -2.962 1.00 83.69 156 VAL A O 1
ATOM 1195 N N . ALA A 1 157 ? -3.072 1.417 -1.667 1.00 85.81 157 ALA A N 1
ATOM 1196 C CA . ALA A 1 157 ? -3.987 0.877 -2.663 1.00 85.81 157 ALA A CA 1
ATOM 1197 C C . ALA A 1 157 ? -5.287 1.688 -2.763 1.00 85.81 157 ALA A C 1
ATOM 1199 O O . ALA A 1 157 ? -5.705 2.352 -1.812 1.00 85.81 157 ALA A O 1
ATOM 1200 N N . THR A 1 158 ? -5.977 1.561 -3.895 1.00 85.81 158 THR A N 1
ATOM 1201 C CA . THR A 1 158 ? -7.297 2.166 -4.095 1.00 85.81 158 THR A CA 1
ATOM 1202 C C . THR A 1 158 ? -8.390 1.217 -3.604 1.00 85.81 158 THR A C 1
ATOM 1204 O O . THR A 1 158 ? -8.491 0.081 -4.059 1.00 85.81 158 THR A O 1
ATOM 1207 N N . GLY A 1 159 ? -9.220 1.673 -2.663 1.00 83.88 159 GLY A N 1
ATOM 1208 C CA . GLY A 1 159 ? -10.331 0.895 -2.113 1.00 83.88 159 GLY A CA 1
ATOM 1209 C C . GLY A 1 159 ? -11.642 1.139 -2.862 1.00 83.88 159 GLY A C 1
ATOM 1210 O O . GLY A 1 159 ? -12.076 2.283 -2.970 1.00 83.88 159 GLY A O 1
ATOM 1211 N N . ILE A 1 160 ? -12.305 0.077 -3.319 1.00 85.06 160 ILE A N 1
ATOM 1212 C CA . ILE A 1 160 ? -13.659 0.108 -3.886 1.00 85.06 160 ILE A CA 1
ATOM 1213 C C . ILE A 1 160 ? -14.605 -0.601 -2.920 1.00 85.06 160 ILE A C 1
ATOM 1215 O O . ILE A 1 160 ? -14.296 -1.676 -2.410 1.00 85.06 160 ILE A O 1
ATOM 1219 N N . ARG A 1 161 ? -15.775 -0.008 -2.678 1.00 82.00 161 ARG A N 1
ATOM 1220 C CA . ARG A 1 161 ? -16.821 -0.597 -1.837 1.00 82.00 161 ARG A CA 1
ATOM 1221 C C . ARG A 1 161 ? -17.984 -1.055 -2.695 1.00 82.00 161 ARG A C 1
ATOM 1223 O O . ARG A 1 161 ? -18.460 -0.291 -3.529 1.00 82.00 161 ARG A O 1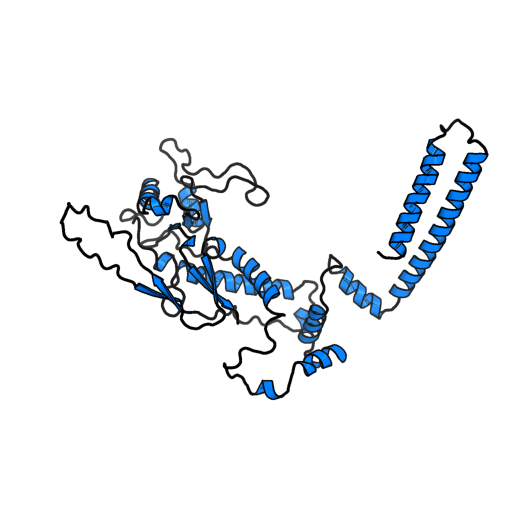
ATOM 1230 N N . THR A 1 162 ? -18.457 -2.273 -2.470 1.00 80.25 162 THR A N 1
ATOM 1231 C CA . THR A 1 162 ? -19.618 -2.824 -3.183 1.00 80.25 162 THR A CA 1
ATOM 1232 C C . THR A 1 162 ? -20.653 -3.368 -2.206 1.00 80.25 162 THR A C 1
ATOM 1234 O O . THR A 1 162 ? -20.289 -3.920 -1.172 1.00 80.25 162 THR A O 1
ATOM 1237 N N . ALA A 1 163 ? -21.935 -3.243 -2.554 1.00 71.88 163 ALA A N 1
ATOM 1238 C CA . ALA A 1 163 ? -23.053 -3.709 -1.728 1.00 71.88 163 ALA A CA 1
ATOM 1239 C C . ALA A 1 163 ? -23.302 -5.226 -1.813 1.00 71.88 163 ALA A C 1
ATOM 1241 O O . ALA A 1 163 ? -24.045 -5.771 -1.013 1.00 71.88 163 ALA A O 1
ATOM 1242 N N . THR A 1 164 ? -22.723 -5.914 -2.801 1.00 70.38 164 THR A N 1
ATOM 1243 C CA . THR A 1 164 ? -22.896 -7.361 -2.979 1.00 70.38 164 THR A CA 1
ATOM 1244 C C . THR A 1 164 ? -21.549 -8.053 -3.161 1.00 70.38 164 THR A C 1
ATOM 1246 O O . THR A 1 164 ? -20.584 -7.459 -3.654 1.00 70.38 164 THR A O 1
ATOM 1249 N N . GLY A 1 165 ? -21.490 -9.330 -2.771 1.00 64.50 165 GLY A N 1
ATOM 1250 C CA . GLY A 1 165 ? -20.324 -10.206 -2.934 1.00 64.50 165 GLY A CA 1
ATOM 1251 C C . GLY A 1 165 ? -20.225 -10.915 -4.286 1.00 64.50 165 GLY A C 1
ATOM 1252 O O . GLY A 1 165 ? -19.363 -11.774 -4.446 1.00 64.50 165 GLY A O 1
ATOM 1253 N N . ALA A 1 166 ? -21.089 -10.585 -5.252 1.00 72.12 166 ALA A N 1
ATOM 1254 C CA . ALA A 1 166 ? -21.039 -11.182 -6.585 1.00 72.12 166 ALA A CA 1
ATOM 1255 C C . ALA A 1 166 ? -19.698 -10.872 -7.272 1.00 72.12 166 ALA A C 1
ATOM 1257 O O . ALA A 1 166 ? -19.163 -9.768 -7.106 1.00 72.12 166 ALA A O 1
ATOM 1258 N N . SER A 1 167 ? -19.159 -11.825 -8.040 1.00 66.94 167 SER A N 1
ATOM 1259 C CA . SER A 1 167 ? -17.926 -11.605 -8.806 1.00 66.94 167 SER A CA 1
ATOM 1260 C C . SER A 1 167 ? -18.121 -10.415 -9.747 1.00 66.94 167 SER A C 1
ATOM 1262 O O . SER A 1 167 ? -19.125 -10.327 -10.454 1.00 66.94 167 SER A O 1
ATOM 1264 N N . MET A 1 168 ? -17.203 -9.451 -9.679 1.00 71.00 168 MET A N 1
ATOM 1265 C CA . MET A 1 168 ? -17.240 -8.247 -10.505 1.00 71.00 168 MET A CA 1
ATOM 1266 C C . MET A 1 168 ? -16.096 -8.333 -11.499 1.00 71.00 168 MET A C 1
ATOM 1268 O O . MET A 1 168 ? -14.938 -8.415 -11.094 1.00 71.00 168 MET A O 1
ATOM 1272 N N . ASN A 1 169 ? -16.417 -8.285 -12.785 1.00 73.62 169 ASN A N 1
ATOM 1273 C CA . ASN A 1 169 ? -15.404 -8.215 -13.824 1.00 73.62 169 ASN A CA 1
ATOM 1274 C C . ASN A 1 169 ? -14.968 -6.761 -13.976 1.00 73.62 169 ASN A C 1
ATOM 1276 O O . ASN A 1 169 ? -15.790 -5.885 -14.245 1.00 73.62 169 ASN A O 1
ATOM 1280 N N . PHE A 1 170 ? -13.679 -6.510 -13.782 1.00 71.69 170 PHE A N 1
ATOM 1281 C CA . PHE A 1 170 ? -13.069 -5.227 -14.076 1.00 71.69 170 PHE A CA 1
ATOM 1282 C C . PHE A 1 170 ? -12.411 -5.313 -15.458 1.00 71.69 170 PHE A C 1
ATOM 1284 O O . PHE A 1 170 ? -11.518 -6.149 -15.636 1.00 71.69 170 PHE A O 1
ATOM 1291 N N . PRO A 1 171 ? -12.841 -4.503 -16.441 1.00 67.31 171 PRO A N 1
ATOM 1292 C CA . PRO A 1 171 ? -12.183 -4.468 -17.736 1.00 67.31 171 PRO A CA 1
ATOM 1293 C C . PRO A 1 171 ? -10.781 -3.880 -17.554 1.00 67.31 171 PRO A C 1
ATOM 1295 O O . PRO A 1 171 ? -10.612 -2.781 -17.026 1.00 67.31 171 PRO A O 1
ATOM 1298 N N . ALA A 1 172 ? -9.772 -4.636 -17.964 1.00 63.66 172 ALA A N 1
ATOM 1299 C CA . ALA A 1 172 ? -8.383 -4.226 -17.988 1.00 63.66 172 ALA A CA 1
ATOM 1300 C C . ALA A 1 172 ? -7.896 -4.248 -19.439 1.00 63.66 172 ALA A C 1
ATOM 1302 O O . ALA A 1 172 ? -7.966 -5.266 -20.127 1.00 63.66 172 ALA A O 1
ATOM 1303 N N . THR A 1 173 ? -7.394 -3.112 -19.897 1.00 58.91 173 THR A N 1
ATOM 1304 C CA . THR A 1 173 ? -6.712 -2.967 -21.184 1.00 58.91 173 THR A CA 1
ATOM 1305 C C . THR A 1 173 ? -5.291 -2.518 -20.908 1.00 58.91 173 THR A C 1
ATOM 1307 O O . THR A 1 173 ? -5.097 -1.606 -20.100 1.00 58.91 173 THR A O 1
ATOM 1310 N N . ASP A 1 174 ? -4.318 -3.116 -21.587 1.00 61.50 174 ASP A N 1
ATOM 1311 C CA . ASP A 1 174 ? -2.928 -2.659 -21.566 1.00 61.50 174 ASP A CA 1
ATOM 1312 C C . ASP A 1 174 ? -2.515 -2.175 -22.967 1.00 61.50 174 ASP A C 1
ATOM 1314 O O . ASP A 1 174 ? -1.838 -2.903 -23.691 1.00 61.50 174 ASP A O 1
ATOM 1318 N N . PRO A 1 175 ? -2.935 -0.964 -23.386 1.00 56.53 175 PRO A N 1
ATOM 1319 C CA . PRO A 1 175 ? -2.572 -0.407 -24.687 1.00 56.53 175 PRO A CA 1
ATOM 1320 C C . PRO A 1 175 ? -1.160 0.206 -24.682 1.00 56.53 175 PRO A C 1
ATOM 1322 O O . PRO A 1 175 ? -0.834 0.995 -25.560 1.00 56.53 175 PRO A O 1
ATOM 1325 N N . THR A 1 176 ? -0.306 -0.096 -23.693 1.00 58.28 176 THR A N 1
ATOM 1326 C CA . THR A 1 176 ? 0.993 0.587 -23.514 1.00 58.28 176 THR A CA 1
ATOM 1327 C C . THR A 1 176 ? 1.951 0.372 -24.702 1.00 58.28 176 THR A C 1
ATOM 1329 O O . THR A 1 176 ? 2.877 1.154 -24.886 1.00 58.28 176 THR A O 1
ATOM 1332 N N . ALA A 1 177 ? 1.720 -0.653 -25.531 1.00 55.56 177 ALA A N 1
ATOM 1333 C CA . ALA A 1 177 ? 2.487 -0.932 -26.750 1.00 55.56 177 ALA A CA 1
ATOM 1334 C C . ALA A 1 177 ? 1.766 -0.530 -28.057 1.00 55.56 177 ALA A C 1
ATOM 1336 O O . ALA A 1 177 ? 2.287 -0.791 -29.140 1.00 55.56 177 ALA A O 1
ATOM 1337 N N . GLU A 1 178 ? 0.568 0.053 -27.979 1.00 63.66 178 GLU A N 1
ATOM 1338 C CA . GLU A 1 178 ? -0.216 0.456 -29.150 1.00 63.66 178 GLU A CA 1
ATOM 1339 C C . GLU A 1 178 ? 0.179 1.883 -29.563 1.00 63.66 178 GLU A C 1
ATOM 1341 O O . GLU A 1 178 ? -0.126 2.857 -28.874 1.00 63.66 178 GLU A O 1
ATOM 1346 N N . GLU A 1 179 ? 0.879 2.014 -30.692 1.00 59.50 179 GLU A N 1
ATOM 1347 C CA . GLU A 1 179 ? 1.293 3.303 -31.254 1.00 59.50 179 GLU A CA 1
ATOM 1348 C C . GLU A 1 179 ? 0.471 3.648 -32.501 1.00 59.50 179 GLU A C 1
ATOM 1350 O O . GLU A 1 179 ? 0.108 2.782 -33.296 1.00 59.50 179 GLU A O 1
ATOM 1355 N N . GLY A 1 180 ? 0.177 4.937 -32.680 1.00 69.25 180 GLY A N 1
ATOM 1356 C CA . GLY A 1 180 ? -0.482 5.428 -33.888 1.00 69.25 180 GLY A CA 1
ATOM 1357 C C . GLY A 1 180 ? 0.468 5.454 -35.086 1.00 69.25 180 GLY A C 1
ATOM 1358 O O . GLY A 1 180 ? 1.672 5.650 -34.940 1.00 69.25 180 GLY A O 1
ATOM 1359 N N . GLU A 1 181 ? -0.080 5.325 -36.291 1.00 75.12 181 GLU A N 1
ATOM 1360 C CA . GLU A 1 181 ? 0.684 5.446 -37.533 1.00 75.12 181 GLU A CA 1
ATOM 1361 C C . GLU A 1 181 ? 0.505 6.821 -38.197 1.00 75.12 181 GLU A C 1
ATOM 1363 O O . GLU A 1 181 ? -0.545 7.462 -38.102 1.00 75.12 181 GLU A O 1
ATOM 1368 N N . ILE A 1 182 ? 1.538 7.282 -38.907 1.00 68.56 182 ILE A N 1
ATOM 1369 C CA . ILE A 1 182 ? 1.433 8.449 -39.789 1.00 68.56 182 ILE A CA 1
ATOM 1370 C C . ILE A 1 182 ? 0.869 7.977 -41.129 1.00 68.56 182 ILE A C 1
ATOM 1372 O O . ILE A 1 182 ? 1.516 7.214 -41.845 1.00 68.56 182 ILE A O 1
ATOM 1376 N N . VAL A 1 183 ? -0.309 8.480 -41.498 1.00 74.06 183 VAL A N 1
ATOM 1377 C CA . VAL A 1 183 ? -0.980 8.138 -42.759 1.00 74.06 183 VAL A CA 1
ATOM 1378 C C . VAL A 1 183 ? -0.828 9.284 -43.760 1.00 74.06 183 VAL A C 1
ATOM 1380 O O . VAL A 1 183 ? -1.091 10.446 -43.449 1.00 74.06 183 VAL A O 1
ATOM 1383 N N . GLY A 1 184 ? -0.379 8.967 -44.977 1.00 75.56 184 GLY A N 1
ATOM 1384 C CA . GLY A 1 184 ? -0.279 9.933 -46.076 1.00 75.56 184 GLY A CA 1
ATOM 1385 C C . GLY A 1 184 ? -1.650 10.342 -46.631 1.00 75.56 184 GLY A C 1
ATOM 1386 O O . GLY A 1 184 ? -2.649 9.654 -46.428 1.00 75.56 184 GLY A O 1
ATOM 1387 N N . GLN A 1 185 ? -1.718 11.451 -47.376 1.00 52.69 185 GLN A N 1
ATOM 1388 C CA . GLN A 1 185 ? -2.959 11.850 -48.058 1.00 52.69 185 GLN A CA 1
ATOM 1389 C C . GLN A 1 185 ? -3.428 10.729 -49.006 1.00 52.69 185 GLN A C 1
ATOM 1391 O O . GLN A 1 185 ? -2.667 10.293 -49.866 1.00 52.69 185 GLN A O 1
ATOM 1396 N N . ASN A 1 186 ? -4.677 10.275 -48.836 1.00 65.19 186 ASN A N 1
ATOM 1397 C CA . ASN A 1 186 ? -5.290 9.105 -49.493 1.00 65.19 186 ASN A CA 1
ATOM 1398 C C . ASN A 1 186 ? -4.722 7.718 -49.107 1.00 65.19 186 ASN A C 1
ATOM 1400 O O . ASN A 1 186 ? -5.006 6.739 -49.797 1.00 65.19 186 ASN A O 1
ATOM 1404 N N . GLY A 1 187 ? -3.952 7.601 -48.020 1.00 61.75 187 GLY A N 1
ATOM 1405 C CA . GLY A 1 187 ? -3.536 6.308 -47.462 1.00 61.75 187 GLY A CA 1
ATOM 1406 C C . GLY A 1 187 ? -4.655 5.630 -46.662 1.00 61.75 187 GLY A C 1
ATOM 1407 O O . GLY A 1 187 ? -5.430 6.302 -45.982 1.00 61.75 187 GLY A O 1
ATOM 1408 N N . ALA A 1 188 ? -4.747 4.300 -46.740 1.00 59.16 188 ALA A N 1
ATOM 1409 C CA . ALA A 1 188 ? -5.639 3.522 -45.881 1.00 59.16 188 ALA A CA 1
ATOM 1410 C C . ALA A 1 188 ? -5.021 3.378 -44.482 1.00 59.16 188 ALA A C 1
ATOM 1412 O O . ALA A 1 188 ? -3.839 3.062 -44.375 1.00 59.16 188 ALA A O 1
ATOM 1413 N N . VAL A 1 189 ? -5.830 3.606 -43.445 1.00 74.00 189 VAL A N 1
ATOM 1414 C CA . VAL A 1 189 ? -5.433 3.446 -42.038 1.00 74.00 189 VAL A CA 1
ATOM 1415 C C . VAL A 1 189 ? -5.434 1.957 -41.681 1.00 74.00 189 VAL A C 1
ATOM 1417 O O . VAL A 1 189 ? -6.410 1.262 -41.979 1.00 74.00 189 VAL A O 1
ATOM 1420 N N . SER A 1 190 ? -4.372 1.463 -41.049 1.00 72.81 190 SER A N 1
ATOM 1421 C CA . SER A 1 190 ? -4.322 0.111 -40.498 1.00 72.81 190 SER A CA 1
ATOM 1422 C C . SER A 1 190 ? -5.120 0.020 -39.189 1.00 72.81 190 SER A C 1
ATOM 1424 O O . SER A 1 190 ? -5.114 0.926 -38.356 1.00 72.81 190 SER A O 1
ATOM 1426 N N . GLY A 1 191 ? -5.886 -1.062 -39.032 1.00 65.88 191 GLY A N 1
ATOM 1427 C CA . GLY A 1 191 ? -6.639 -1.326 -37.808 1.00 65.88 191 GLY A CA 1
ATOM 1428 C C . GLY A 1 191 ? -5.748 -1.981 -36.757 1.00 65.88 191 GLY A C 1
ATOM 1429 O O . GLY A 1 191 ? -5.144 -3.018 -37.029 1.00 65.88 191 GLY A O 1
ATOM 1430 N N . LEU A 1 192 ? -5.701 -1.398 -35.563 1.00 66.69 192 LEU A N 1
ATOM 1431 C CA . LEU A 1 192 ? -5.153 -2.018 -34.358 1.00 66.69 192 LEU A CA 1
ATOM 1432 C C . LEU A 1 192 ? -6.316 -2.266 -33.394 1.00 66.69 192 LEU A C 1
ATOM 1434 O O . LEU A 1 192 ? -6.893 -1.320 -32.859 1.00 66.69 192 LEU A O 1
ATOM 1438 N N . ASP A 1 193 ? -6.685 -3.536 -33.213 1.00 67.06 193 ASP A N 1
ATOM 1439 C CA . ASP A 1 193 ? -7.739 -3.935 -32.279 1.00 67.06 193 ASP A CA 1
ATOM 1440 C C . ASP A 1 193 ? -7.149 -4.102 -30.871 1.00 67.06 193 ASP A C 1
ATOM 1442 O O . ASP A 1 193 ? -6.384 -5.035 -30.612 1.00 67.06 193 ASP A O 1
ATOM 1446 N N . THR A 1 194 ? -7.537 -3.226 -29.943 1.00 64.94 194 THR A N 1
ATOM 1447 C CA . THR A 1 194 ? -7.162 -3.342 -28.528 1.00 64.94 194 THR A CA 1
ATOM 1448 C C . THR A 1 194 ? -7.826 -4.571 -27.900 1.00 64.94 194 THR A C 1
ATOM 1450 O O . THR A 1 194 ? -9.053 -4.719 -27.909 1.00 64.94 194 THR A O 1
ATOM 1453 N N . VAL A 1 195 ? -7.032 -5.459 -27.296 1.00 64.69 195 VAL A N 1
ATOM 1454 C CA . VAL A 1 195 ? -7.557 -6.642 -26.596 1.00 64.69 195 VAL A CA 1
ATOM 1455 C C . VAL A 1 195 ? -8.057 -6.244 -25.206 1.00 64.69 195 VAL A C 1
ATOM 1457 O O . VAL A 1 195 ? -7.280 -5.902 -24.314 1.00 64.69 195 VAL A O 1
ATOM 1460 N N . PHE A 1 196 ? -9.370 -6.338 -24.992 1.00 64.06 196 PHE A N 1
ATOM 1461 C CA . PHE A 1 196 ? -9.976 -6.169 -23.671 1.00 64.06 196 PHE A CA 1
ATOM 1462 C C . PHE A 1 196 ? -9.847 -7.465 -22.863 1.00 64.06 196 PHE A C 1
ATOM 1464 O O . PHE A 1 196 ? -10.462 -8.481 -23.191 1.00 64.06 196 PHE A O 1
ATOM 1471 N N . SER A 1 197 ? -9.061 -7.431 -21.787 1.00 67.19 197 SER A N 1
ATOM 1472 C CA . SER A 1 197 ? -9.007 -8.502 -20.792 1.00 67.19 197 SER A CA 1
ATOM 1473 C C . SER A 1 197 ? -9.984 -8.205 -19.654 1.00 67.19 197 SER A C 1
ATOM 1475 O O . SER A 1 197 ? -10.201 -7.052 -19.289 1.00 67.19 197 SER A O 1
ATOM 1477 N N . ASN A 1 198 ? -10.582 -9.238 -19.064 1.00 68.38 198 ASN A N 1
ATOM 1478 C CA . ASN A 1 198 ? -11.442 -9.095 -17.890 1.00 68.38 198 ASN A CA 1
ATOM 1479 C C . ASN A 1 198 ? -10.743 -9.697 -16.673 1.00 68.38 198 ASN A C 1
ATOM 1481 O O . ASN A 1 198 ? -10.437 -10.888 -16.654 1.00 68.38 198 ASN A O 1
ATOM 1485 N N . PHE A 1 199 ? -10.534 -8.887 -15.637 1.00 70.44 199 PHE A N 1
ATOM 1486 C CA . PHE A 1 199 ? -10.044 -9.352 -14.344 1.00 70.44 199 PHE A CA 1
ATOM 1487 C C . PHE A 1 199 ? -11.229 -9.586 -13.398 1.00 70.44 199 PHE A C 1
ATOM 1489 O O . PHE A 1 199 ? -11.940 -8.639 -13.056 1.00 70.44 199 PHE A O 1
ATOM 1496 N N . SER A 1 200 ? -11.464 -10.831 -12.970 1.00 74.06 200 SER A N 1
ATOM 1497 C CA . SER A 1 200 ? -12.518 -11.146 -11.997 1.00 74.06 200 SER A CA 1
ATOM 1498 C C . SER A 1 200 ? -12.075 -10.770 -10.579 1.00 74.06 200 SER A C 1
ATOM 1500 O O . SER A 1 200 ? -11.087 -11.277 -10.048 1.00 74.06 200 SER A O 1
ATOM 1502 N N . MET A 1 201 ? -12.815 -9.865 -9.942 1.00 78.19 201 MET A N 1
ATOM 1503 C CA . MET A 1 201 ? -12.603 -9.463 -8.553 1.00 78.19 201 MET A CA 1
ATOM 1504 C C . MET A 1 201 ? -13.517 -10.265 -7.628 1.00 78.19 201 MET A C 1
ATOM 1506 O O . MET A 1 201 ? -14.626 -9.827 -7.298 1.00 78.19 201 MET A O 1
ATOM 1510 N N . ASP A 1 202 ? -13.034 -11.429 -7.199 1.00 79.56 202 ASP A N 1
ATOM 1511 C CA . ASP A 1 202 ? -13.731 -12.287 -6.241 1.00 79.56 202 ASP A CA 1
ATOM 1512 C C . ASP A 1 202 ? -13.564 -11.801 -4.798 1.00 79.56 202 ASP A C 1
ATOM 1514 O O . ASP A 1 202 ? -12.553 -11.202 -4.416 1.00 79.56 202 ASP A O 1
ATOM 1518 N N . VAL A 1 203 ? -14.577 -12.075 -3.977 1.00 82.81 203 VAL A N 1
ATOM 1519 C CA . VAL A 1 203 ? -14.649 -11.624 -2.585 1.00 82.81 203 VAL A CA 1
ATOM 1520 C C . VAL A 1 203 ? -14.466 -12.814 -1.654 1.00 82.81 203 VAL A C 1
ATOM 1522 O O . VAL A 1 203 ? -15.111 -13.848 -1.807 1.00 82.81 203 VAL A O 1
ATOM 1525 N N . TRP A 1 204 ? -13.616 -12.640 -0.641 1.00 83.75 204 TRP A N 1
ATOM 1526 C CA . TRP A 1 204 ? -13.285 -13.681 0.329 1.00 83.75 204 TRP A CA 1
ATOM 1527 C C . TRP A 1 204 ? -13.657 -13.252 1.748 1.00 83.75 204 TRP A C 1
ATOM 1529 O O . TRP A 1 204 ? -13.369 -12.130 2.170 1.00 83.75 204 TRP A O 1
ATOM 1539 N N . LYS A 1 205 ? -14.265 -14.166 2.512 1.00 84.06 205 LYS A N 1
ATOM 1540 C CA . LYS A 1 205 ? -14.636 -13.925 3.911 1.00 84.06 205 LYS A CA 1
ATOM 1541 C C . LYS A 1 205 ? -13.450 -14.187 4.839 1.00 84.06 205 LYS A C 1
ATOM 1543 O O . LYS A 1 205 ? -12.939 -15.302 4.906 1.00 84.06 205 LYS A O 1
ATOM 1548 N N . TYR A 1 206 ? -13.063 -13.176 5.614 1.00 84.06 206 TYR A N 1
ATOM 1549 C CA . TYR A 1 206 ? -12.024 -13.291 6.639 1.00 84.06 206 TYR A CA 1
ATOM 1550 C C . TYR A 1 206 ? -12.624 -13.478 8.033 1.00 84.06 206 TYR A C 1
ATOM 1552 O O . TYR A 1 206 ? -13.616 -12.850 8.389 1.00 84.06 206 TYR A O 1
ATOM 1560 N N . SER A 1 207 ? -11.987 -14.321 8.848 1.00 82.19 207 SER A N 1
ATOM 1561 C CA . SER A 1 207 ? -12.318 -14.501 10.263 1.00 82.19 207 SER A CA 1
ATOM 1562 C C . SER A 1 207 ? -11.067 -14.322 11.123 1.00 82.19 207 SER A C 1
ATOM 1564 O O . SER A 1 207 ? -9.989 -14.814 10.790 1.00 82.19 207 SER A O 1
ATOM 1566 N N . SER A 1 208 ? -11.210 -13.644 12.260 1.00 76.25 208 SER A N 1
ATOM 1567 C CA . SER A 1 208 ? -10.154 -13.353 13.244 1.00 76.25 208 SER A CA 1
ATOM 1568 C C . SER A 1 208 ? -9.810 -14.527 14.179 1.00 76.25 208 SER A C 1
ATOM 1570 O O . SER A 1 208 ? -8.961 -14.376 15.067 1.00 76.25 208 SER A O 1
ATOM 1572 N N . LYS A 1 209 ? -10.419 -15.703 13.944 1.00 77.31 209 LYS A N 1
ATOM 1573 C CA . LYS A 1 209 ? -10.444 -16.887 14.825 1.00 77.31 209 LYS A CA 1
ATOM 1574 C C . LYS A 1 209 ? -11.135 -16.596 16.167 1.00 77.31 209 LYS A C 1
ATOM 1576 O O . LYS A 1 209 ? -11.004 -15.516 16.731 1.00 77.31 209 LYS A O 1
ATOM 1581 N N . LYS A 1 210 ? -11.863 -17.583 16.700 1.00 74.75 210 LYS A N 1
ATOM 1582 C CA . LYS A 1 210 ? -12.593 -17.448 17.973 1.00 74.75 210 LYS A CA 1
ATOM 1583 C C . LYS A 1 210 ? -11.649 -17.119 19.139 1.00 74.75 210 LYS A C 1
ATOM 1585 O O . LYS A 1 210 ? -10.589 -17.732 19.265 1.00 74.75 210 LYS A O 1
ATOM 1590 N N . ILE A 1 211 ? -12.052 -16.172 19.983 1.00 73.69 211 ILE A N 1
ATOM 1591 C CA . ILE A 1 211 ? -11.418 -15.866 21.270 1.00 73.69 211 ILE A CA 1
ATOM 1592 C C . ILE A 1 211 ? -12.423 -16.271 22.343 1.00 73.69 211 ILE A C 1
ATOM 1594 O O . ILE A 1 211 ? -13.539 -15.764 22.351 1.00 73.69 211 ILE A O 1
ATOM 1598 N N . ALA A 1 212 ? -12.050 -17.218 23.200 1.00 72.38 212 ALA A N 1
ATOM 1599 C CA . ALA A 1 212 ? -12.862 -17.579 24.353 1.00 72.38 212 ALA A CA 1
ATOM 1600 C C . ALA A 1 212 ? -12.499 -16.645 25.511 1.00 72.38 212 ALA A C 1
ATOM 1602 O O . ALA A 1 212 ? -11.326 -16.552 25.872 1.00 72.38 212 ALA A O 1
ATOM 1603 N N . LEU A 1 213 ? -13.494 -15.956 26.063 1.00 71.81 213 LEU A N 1
ATOM 1604 C CA . LEU A 1 213 ? -13.347 -15.099 27.236 1.00 71.81 213 LEU A CA 1
ATOM 1605 C C . LEU A 1 213 ? -14.189 -15.699 28.366 1.00 71.81 213 LEU A C 1
ATOM 1607 O O . LEU A 1 213 ? -15.389 -15.900 28.164 1.00 71.81 213 LEU A O 1
ATOM 1611 N N . PRO A 1 214 ? -13.592 -16.021 29.525 1.00 76.19 214 PRO A N 1
ATOM 1612 C CA . PRO A 1 214 ? -14.351 -16.410 30.704 1.00 76.19 214 PRO A CA 1
ATOM 1613 C C . PRO A 1 214 ? -15.258 -15.262 31.149 1.00 76.19 214 PRO A C 1
ATOM 1615 O O . PRO A 1 214 ? -14.845 -14.104 31.149 1.00 76.19 214 PRO A O 1
ATOM 1618 N N . PHE A 1 215 ? -16.483 -15.583 31.552 1.00 66.69 215 PHE A N 1
ATOM 1619 C CA . PHE A 1 215 ? -17.465 -14.589 31.987 1.00 66.69 215 PHE A CA 1
ATOM 1620 C C . PHE A 1 215 ? -17.001 -13.812 33.230 1.00 66.69 215 PHE A C 1
ATOM 1622 O O . PHE A 1 215 ? -17.147 -12.596 33.291 1.00 66.69 215 PHE A O 1
ATOM 1629 N N . GLU A 1 216 ? -16.345 -14.503 34.162 1.00 70.19 216 GLU A N 1
ATOM 1630 C CA . GLU A 1 216 ? -15.748 -13.920 35.370 1.00 70.19 216 GLU A CA 1
ATOM 1631 C C . GLU A 1 216 ? -14.696 -12.858 35.034 1.00 70.19 216 GLU A C 1
ATOM 1633 O O . GLU A 1 216 ? -14.650 -11.810 35.664 1.00 70.19 216 GLU A O 1
ATOM 1638 N N . LEU A 1 217 ? -13.909 -13.078 33.975 1.00 67.94 217 LEU A N 1
ATOM 1639 C CA . LEU A 1 217 ? -12.888 -12.130 33.540 1.00 67.94 217 LEU A CA 1
ATOM 1640 C C . LEU A 1 217 ? -13.512 -10.842 32.991 1.00 67.94 217 LEU A C 1
ATOM 1642 O O . LEU A 1 217 ? -12.951 -9.777 33.187 1.00 67.94 217 LEU A O 1
ATOM 1646 N N . VAL A 1 218 ? -14.666 -10.924 32.325 1.00 67.62 218 VAL A N 1
ATOM 1647 C CA . VAL A 1 218 ? -15.382 -9.739 31.820 1.00 67.62 218 VAL A CA 1
ATOM 1648 C C . VAL A 1 218 ? -16.039 -8.955 32.961 1.00 67.62 218 VAL A C 1
ATOM 1650 O O . VAL A 1 218 ? -16.193 -7.742 32.856 1.00 67.62 218 VAL A O 1
ATOM 1653 N N . GLN A 1 219 ? -16.4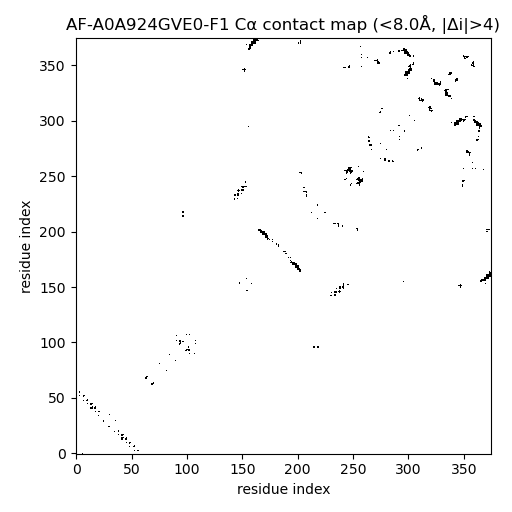23 -9.630 34.049 1.00 63.22 219 GLN A N 1
ATOM 1654 C CA . GLN A 1 219 ? -17.053 -8.992 35.208 1.00 63.22 219 GLN A CA 1
ATOM 1655 C C . GLN A 1 219 ? -16.051 -8.404 36.212 1.00 63.22 219 GLN A C 1
ATOM 1657 O O . GLN A 1 219 ? -16.338 -7.360 36.789 1.00 63.22 219 GLN A O 1
ATOM 1662 N N . ASP A 1 220 ? -14.895 -9.043 36.407 1.00 59.59 220 ASP A N 1
ATOM 1663 C CA . ASP A 1 220 ? -13.881 -8.654 37.405 1.00 59.59 220 ASP A CA 1
ATOM 1664 C C . ASP A 1 220 ? -12.717 -7.839 36.800 1.00 59.59 220 ASP A C 1
ATOM 1666 O O . ASP A 1 220 ? -11.753 -7.469 37.473 1.00 59.59 220 ASP A O 1
ATOM 1670 N N . SER A 1 221 ? -12.760 -7.530 35.497 1.00 57.22 221 SER A N 1
ATOM 1671 C CA . SER A 1 221 ? -11.690 -6.753 34.875 1.00 57.22 221 SER A CA 1
ATOM 1672 C C . SER A 1 221 ? -11.784 -5.267 35.187 1.00 57.22 221 SER A C 1
ATOM 1674 O O . SER A 1 221 ? -12.663 -4.563 34.696 1.00 57.22 221 SER A O 1
ATOM 1676 N N . PHE A 1 222 ? -10.768 -4.759 35.881 1.00 58.34 222 PHE A N 1
ATOM 1677 C CA . PHE A 1 222 ? -10.512 -3.323 36.050 1.00 58.34 222 PHE A CA 1
ATOM 1678 C C . PHE A 1 222 ? -10.074 -2.619 34.742 1.00 58.34 222 PHE A C 1
ATOM 1680 O O . PHE A 1 222 ? -9.926 -1.400 34.696 1.00 58.34 222 PHE A O 1
ATOM 1687 N N . ILE A 1 223 ? -9.818 -3.391 33.681 1.00 63.47 223 ILE A N 1
ATOM 1688 C CA . ILE A 1 223 ? -9.371 -2.939 32.357 1.00 63.47 223 ILE A CA 1
ATOM 1689 C C . ILE A 1 223 ? -10.527 -3.122 31.371 1.00 63.47 223 ILE A C 1
ATOM 1691 O O . ILE A 1 223 ? -11.240 -4.118 31.444 1.00 63.47 223 ILE A O 1
ATOM 1695 N N . ASP A 1 224 ? -10.676 -2.204 30.413 1.00 74.94 224 ASP A N 1
ATOM 1696 C CA . ASP A 1 224 ? -11.616 -2.343 29.295 1.00 74.94 224 ASP A CA 1
ATOM 1697 C C . ASP A 1 224 ? -11.192 -3.499 28.360 1.00 74.94 224 ASP A C 1
ATOM 1699 O O . ASP A 1 224 ? -10.466 -3.330 27.372 1.00 74.94 224 ASP A O 1
ATOM 1703 N N . ILE A 1 225 ? -11.608 -4.718 28.719 1.00 75.81 225 ILE A N 1
ATOM 1704 C CA . ILE A 1 225 ? -11.357 -5.936 27.940 1.00 75.81 225 ILE A CA 1
ATOM 1705 C C . ILE A 1 225 ? -12.058 -5.872 26.588 1.00 75.81 225 ILE A C 1
ATOM 1707 O O . ILE A 1 225 ? -11.552 -6.439 25.619 1.00 75.81 225 ILE A O 1
ATOM 1711 N N . GLU A 1 226 ? -13.187 -5.175 26.492 1.00 72.94 226 GLU A N 1
ATOM 1712 C CA . GLU A 1 226 ? -13.921 -5.044 25.243 1.00 72.94 226 GLU A CA 1
ATOM 1713 C C . GLU A 1 226 ? -13.071 -4.302 24.207 1.00 72.94 226 GLU A C 1
ATOM 1715 O O . GLU A 1 226 ? -12.793 -4.851 23.137 1.00 72.94 226 GLU A O 1
ATOM 1720 N N . ALA A 1 227 ? -12.551 -3.122 24.552 1.00 77.62 227 ALA A N 1
ATOM 1721 C CA . ALA A 1 227 ? -11.662 -2.363 23.676 1.00 77.62 227 ALA A CA 1
ATOM 1722 C C . ALA A 1 227 ? -10.389 -3.151 23.313 1.00 77.62 227 ALA A C 1
ATOM 1724 O O . ALA A 1 227 ? -9.953 -3.150 22.156 1.00 77.62 227 ALA A O 1
ATOM 1725 N N . TYR A 1 228 ? -9.811 -3.881 24.273 1.00 78.50 228 TYR A N 1
ATOM 1726 C CA . TYR A 1 228 ? -8.631 -4.715 24.029 1.00 78.50 228 TYR A CA 1
ATOM 1727 C C . TYR A 1 228 ? -8.910 -5.847 23.030 1.00 78.50 228 TYR A C 1
ATOM 1729 O O . TYR A 1 228 ? -8.139 -6.075 22.092 1.00 78.50 228 TYR A O 1
ATOM 1737 N N . VAL A 1 229 ? -10.033 -6.546 23.195 1.00 80.94 229 VAL A N 1
ATOM 1738 C CA . VAL A 1 229 ? -10.444 -7.637 22.307 1.00 80.94 229 VAL A CA 1
ATOM 1739 C C . VAL A 1 229 ? -10.757 -7.094 20.919 1.00 80.94 229 VAL A C 1
ATOM 1741 O O . VAL A 1 229 ? -10.297 -7.670 19.933 1.00 80.94 229 VAL A O 1
ATOM 1744 N N . GLN A 1 230 ? -11.454 -5.961 20.817 1.00 79.06 230 GLN A N 1
ATOM 1745 C CA . GLN A 1 230 ? -11.723 -5.302 19.539 1.00 79.06 230 GLN A CA 1
ATOM 1746 C C . GLN A 1 230 ? -10.424 -4.947 18.801 1.00 79.06 230 GLN A C 1
ATOM 1748 O O . GLN A 1 230 ? -10.263 -5.316 17.635 1.00 79.06 230 GLN A O 1
ATOM 1753 N N . ALA A 1 231 ? -9.457 -4.324 19.481 1.00 80.38 231 ALA A N 1
ATOM 1754 C CA . ALA A 1 231 ? -8.156 -3.993 18.897 1.00 80.38 231 ALA A CA 1
ATOM 1755 C C . ALA A 1 231 ? -7.394 -5.245 18.431 1.00 80.38 231 ALA A C 1
ATOM 1757 O O . ALA A 1 231 ? -6.791 -5.262 17.354 1.00 80.38 231 ALA A O 1
ATOM 1758 N N . LEU A 1 232 ? -7.453 -6.328 19.206 1.00 81.25 232 LEU A N 1
ATOM 1759 C CA . LEU A 1 232 ? -6.787 -7.582 18.874 1.00 81.25 232 LEU A CA 1
ATOM 1760 C C . LEU A 1 232 ? -7.439 -8.286 17.672 1.00 81.25 232 LEU A C 1
ATOM 1762 O O . LEU A 1 232 ? -6.730 -8.802 16.802 1.00 81.25 232 LEU A O 1
ATOM 1766 N N . LEU A 1 233 ? -8.771 -8.283 17.581 1.00 82.44 233 LEU A N 1
ATOM 1767 C CA . LEU A 1 233 ? -9.505 -8.799 16.421 1.00 82.44 233 LEU A CA 1
ATOM 1768 C C . LEU A 1 233 ? -9.196 -7.968 15.165 1.00 82.44 233 LEU A C 1
ATOM 1770 O O . LEU A 1 233 ? -8.888 -8.549 14.120 1.00 82.44 233 LEU A O 1
ATOM 1774 N N . ALA A 1 234 ? -9.189 -6.636 15.285 1.00 80.38 234 ALA A N 1
ATOM 1775 C CA . ALA A 1 234 ? -8.819 -5.709 14.215 1.00 80.38 234 ALA A CA 1
ATOM 1776 C C . ALA A 1 234 ? -7.396 -5.967 13.708 1.00 80.38 234 ALA A C 1
ATOM 1778 O O . ALA A 1 234 ? -7.167 -6.089 12.506 1.00 80.38 234 ALA A O 1
ATOM 1779 N N . MET A 1 235 ? -6.441 -6.132 14.627 1.00 82.44 235 MET A N 1
ATOM 1780 C CA . MET A 1 235 ? -5.046 -6.416 14.298 1.00 82.44 235 MET A CA 1
ATOM 1781 C C . MET A 1 235 ? -4.902 -7.745 13.549 1.00 82.44 235 MET A C 1
ATOM 1783 O O . MET A 1 235 ? -4.161 -7.828 12.567 1.00 82.44 235 MET A O 1
ATOM 1787 N N . ARG A 1 236 ? -5.612 -8.797 13.979 1.00 84.88 236 ARG A N 1
ATOM 1788 C CA . ARG A 1 236 ? -5.581 -10.103 13.301 1.00 84.88 236 ARG A CA 1
ATOM 1789 C C . ARG A 1 236 ? -6.140 -10.018 11.884 1.00 84.88 236 ARG A C 1
ATOM 1791 O O . ARG A 1 236 ? -5.505 -10.547 10.972 1.00 84.88 236 ARG A O 1
ATOM 1798 N N . LEU A 1 237 ? -7.280 -9.346 11.701 1.00 85.50 237 LEU A N 1
ATOM 1799 C CA . LEU A 1 237 ? -7.892 -9.146 10.384 1.00 85.50 237 LEU A CA 1
ATOM 1800 C C . LEU A 1 237 ? -7.009 -8.289 9.472 1.00 85.50 237 LEU A C 1
ATOM 1802 O O . LEU A 1 237 ? -6.743 -8.683 8.339 1.00 85.50 237 LEU A O 1
ATOM 1806 N N . GLY A 1 238 ? -6.475 -7.177 9.979 1.00 85.50 238 GLY A N 1
ATOM 1807 C CA . GLY A 1 238 ? -5.579 -6.304 9.222 1.00 85.50 238 GLY A CA 1
ATOM 1808 C C . GLY A 1 238 ? -4.319 -7.032 8.745 1.00 85.50 238 GLY A C 1
ATOM 1809 O O . GLY A 1 238 ? -3.946 -6.922 7.578 1.00 85.50 238 GLY A O 1
ATOM 1810 N N . ARG A 1 239 ? -3.699 -7.851 9.608 1.00 87.06 239 ARG A N 1
ATOM 1811 C CA . ARG A 1 239 ? -2.504 -8.638 9.253 1.00 87.06 239 ARG A CA 1
ATOM 1812 C C . ARG A 1 239 ? -2.791 -9.707 8.201 1.00 87.06 239 ARG A C 1
ATOM 1814 O O . ARG A 1 239 ? -2.058 -9.792 7.219 1.00 87.06 239 ARG A O 1
ATOM 1821 N N . ILE A 1 240 ? -3.845 -10.513 8.373 1.00 89.06 240 ILE A N 1
ATOM 1822 C CA . ILE A 1 240 ? -4.149 -11.575 7.398 1.00 89.06 240 ILE A CA 1
ATOM 1823 C C . ILE A 1 240 ? -4.518 -10.988 6.033 1.00 89.06 240 ILE A C 1
ATOM 1825 O O . ILE A 1 240 ? -4.007 -11.451 5.01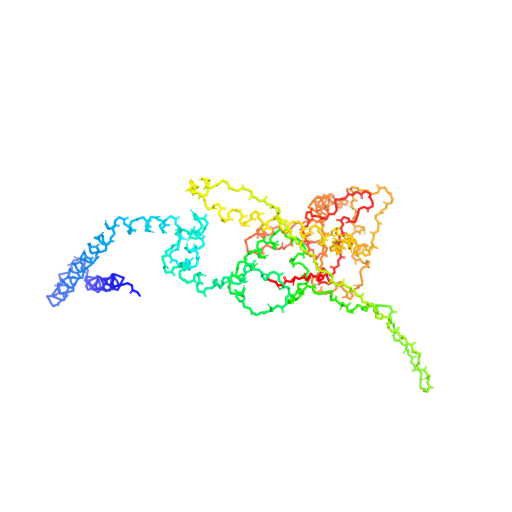7 1.00 89.06 240 ILE A O 1
ATOM 1829 N N . GLN A 1 241 ? -5.311 -9.914 6.009 1.00 87.75 241 GLN A N 1
ATOM 1830 C CA . GLN A 1 241 ? -5.640 -9.204 4.775 1.00 87.75 241 GLN A CA 1
ATOM 1831 C C . GLN A 1 241 ? -4.384 -8.642 4.110 1.00 87.75 241 GLN A C 1
ATOM 1833 O O . GLN A 1 241 ? -4.155 -8.891 2.931 1.00 87.75 241 GLN A O 1
ATOM 1838 N N . ASN A 1 242 ? -3.519 -7.959 4.866 1.00 89.88 242 ASN A N 1
ATOM 1839 C CA . ASN A 1 242 ? -2.276 -7.412 4.329 1.00 89.88 242 ASN A CA 1
ATOM 1840 C C . ASN A 1 242 ? -1.352 -8.502 3.766 1.00 89.88 242 ASN A C 1
ATOM 1842 O O . ASN A 1 242 ? -0.735 -8.288 2.726 1.00 89.88 242 ASN A O 1
ATOM 1846 N N . ARG A 1 243 ? -1.290 -9.683 4.398 1.00 90.31 243 ARG A N 1
ATOM 1847 C CA . ARG A 1 243 ? -0.544 -10.836 3.873 1.00 90.31 243 ARG A CA 1
ATOM 1848 C C . ARG A 1 243 ? -1.082 -11.296 2.520 1.00 90.31 243 ARG A C 1
ATOM 1850 O O . ARG A 1 243 ? -0.298 -11.523 1.607 1.00 90.31 243 ARG A O 1
ATOM 1857 N N . HIS A 1 244 ? -2.396 -11.427 2.366 1.00 91.25 244 HIS A N 1
ATOM 1858 C CA . HIS A 1 244 ? -2.961 -11.846 1.081 1.00 91.25 244 HIS A CA 1
ATOM 1859 C C . HIS A 1 244 ? -2.872 -10.751 0.014 1.00 91.25 244 HIS A C 1
ATOM 1861 O O . HIS A 1 244 ? -2.589 -11.059 -1.137 1.00 91.25 244 HIS A O 1
ATOM 1867 N N . PHE A 1 245 ? -3.009 -9.477 0.384 1.00 90.31 245 PHE A N 1
ATOM 1868 C CA . PHE A 1 245 ? -2.799 -8.366 -0.548 1.00 90.31 245 PHE A CA 1
ATOM 1869 C C . PHE A 1 245 ? -1.337 -8.215 -0.989 1.00 90.31 245 PHE A C 1
ATOM 1871 O O . PHE A 1 245 ? -1.075 -7.677 -2.059 1.00 90.31 245 PHE A O 1
ATOM 1878 N N . THR A 1 246 ? -0.374 -8.707 -0.205 1.00 90.06 246 THR A N 1
ATOM 1879 C CA . THR A 1 246 ? 1.047 -8.719 -0.591 1.00 90.06 246 THR A CA 1
ATOM 1880 C C . THR A 1 246 ? 1.432 -9.964 -1.375 1.00 90.06 246 THR A C 1
ATOM 1882 O O . THR A 1 246 ? 1.857 -9.846 -2.518 1.00 90.06 246 THR A O 1
ATOM 1885 N N . VAL A 1 247 ? 1.274 -11.150 -0.785 1.00 91.75 247 VAL A N 1
ATOM 1886 C CA . VAL A 1 247 ? 1.817 -12.424 -1.300 1.00 91.75 247 VAL A CA 1
ATOM 1887 C C . VAL A 1 247 ? 0.739 -13.468 -1.610 1.00 91.75 247 VAL A C 1
ATOM 1889 O O . VAL A 1 247 ? 1.027 -14.659 -1.709 1.00 91.75 247 VAL A O 1
ATOM 1892 N N . GLY A 1 248 ? -0.525 -13.056 -1.719 1.00 89.19 248 GLY A N 1
ATOM 1893 C CA . GLY A 1 248 ? -1.609 -13.952 -2.107 1.00 89.19 248 GLY A CA 1
ATOM 1894 C C . GLY A 1 248 ? -1.403 -14.535 -3.508 1.00 89.19 248 GLY A C 1
ATOM 1895 O O . GLY A 1 248 ? -0.855 -13.886 -4.396 1.00 89.19 248 GLY A O 1
ATOM 1896 N N . THR A 1 249 ? -1.822 -15.781 -3.698 1.00 86.88 249 THR A N 1
ATOM 1897 C CA . THR A 1 249 ? -1.604 -16.559 -4.933 1.00 86.88 249 THR A CA 1
ATOM 1898 C C . THR A 1 249 ? -2.680 -16.346 -5.995 1.00 86.88 249 THR A C 1
ATOM 1900 O O . THR A 1 249 ? -2.530 -16.853 -7.099 1.00 86.88 249 THR A O 1
ATOM 1903 N N . GLY A 1 250 ? -3.788 -15.672 -5.666 1.00 82.62 250 GLY A N 1
ATOM 1904 C CA . GLY A 1 250 ? -4.928 -15.506 -6.575 1.00 82.62 250 GLY A CA 1
ATOM 1905 C C . GLY A 1 250 ? -5.833 -16.737 -6.727 1.00 82.62 250 GLY A C 1
ATOM 1906 O O . GLY A 1 250 ? -6.858 -16.643 -7.388 1.00 82.62 250 GLY A O 1
ATOM 1907 N N . SER A 1 251 ? -5.502 -17.877 -6.105 1.00 82.25 251 SER A N 1
ATOM 1908 C CA . SER A 1 251 ? -6.329 -19.095 -6.121 1.00 82.25 251 SER A CA 1
ATOM 1909 C C . SER A 1 251 ? -6.813 -19.427 -4.713 1.00 82.25 251 SER A C 1
ATOM 1911 O O . SER A 1 251 ? -6.001 -19.680 -3.822 1.00 82.25 251 SER A O 1
ATOM 1913 N N . GLY A 1 252 ? -8.130 -19.361 -4.490 1.00 82.44 252 GLY A N 1
ATOM 1914 C CA . GLY A 1 252 ? -8.740 -19.525 -3.160 1.00 82.44 252 GLY A CA 1
ATOM 1915 C C . GLY A 1 252 ? -8.455 -18.376 -2.179 1.00 82.44 252 GLY A C 1
ATOM 1916 O O . GLY A 1 252 ? -8.801 -18.464 -1.003 1.00 82.44 252 GLY A O 1
ATOM 1917 N N . GLN A 1 253 ? -7.781 -17.323 -2.642 1.00 86.81 253 GLN A N 1
ATOM 1918 C CA . GLN A 1 253 ? -7.375 -16.149 -1.874 1.00 86.81 253 GLN A CA 1
ATOM 1919 C C . GLN A 1 253 ? -7.095 -14.979 -2.833 1.00 86.81 253 GLN A C 1
ATOM 1921 O O . GLN A 1 253 ? -6.846 -15.227 -4.015 1.00 86.81 253 GLN A O 1
ATOM 1926 N N . PRO A 1 254 ? -7.080 -13.718 -2.358 1.00 87.44 254 PRO A N 1
ATOM 1927 C CA . PRO A 1 254 ? -6.749 -12.571 -3.201 1.00 87.44 254 PRO A CA 1
ATOM 1928 C C . PRO A 1 254 ? -5.414 -12.720 -3.937 1.00 87.44 254 PRO A C 1
ATOM 1930 O O . PRO A 1 254 ? -4.482 -13.359 -3.442 1.00 87.44 254 PRO A O 1
ATOM 1933 N N . ASN A 1 255 ? -5.318 -12.100 -5.113 1.00 88.38 255 ASN A N 1
ATOM 1934 C CA . ASN A 1 255 ? -4.067 -12.004 -5.856 1.00 88.38 255 ASN A CA 1
ATOM 1935 C C . ASN A 1 255 ? -3.204 -10.886 -5.256 1.00 88.38 255 ASN A C 1
ATOM 1937 O O . ASN A 1 255 ? -3.594 -9.716 -5.280 1.00 88.38 255 ASN A O 1
ATOM 1941 N N . GLY A 1 256 ? -2.068 -11.246 -4.663 1.00 89.56 256 GLY A N 1
ATOM 1942 C CA . GLY A 1 256 ? -1.183 -10.295 -4.002 1.00 89.56 256 GLY A CA 1
ATOM 1943 C C . GLY A 1 256 ? -0.350 -9.495 -4.997 1.00 89.56 256 GLY A C 1
ATOM 1944 O O . GLY A 1 256 ? 0.000 -9.998 -6.064 1.00 89.56 256 GLY A O 1
ATOM 1945 N N . VAL A 1 257 ? 0.022 -8.265 -4.639 1.00 90.56 257 VAL A N 1
ATOM 1946 C CA . VAL A 1 257 ? 0.816 -7.384 -5.512 1.00 90.56 257 VAL A CA 1
ATOM 1947 C C . VAL A 1 257 ? 2.165 -8.000 -5.906 1.00 90.56 257 VAL A C 1
ATOM 1949 O O . VAL A 1 257 ? 2.595 -7.838 -7.039 1.00 90.56 257 VAL A O 1
ATOM 1952 N N . VAL A 1 258 ? 2.815 -8.768 -5.025 1.00 89.88 258 VAL A N 1
ATOM 1953 C CA . VAL A 1 258 ? 4.107 -9.421 -5.313 1.00 89.88 258 VAL A CA 1
ATOM 1954 C C . VAL A 1 258 ? 3.952 -10.526 -6.362 1.00 89.88 258 VAL A C 1
ATOM 1956 O O . VAL A 1 258 ? 4.817 -10.715 -7.223 1.00 89.88 258 VAL A O 1
ATOM 1959 N N . THR A 1 259 ? 2.846 -11.265 -6.286 1.00 88.44 259 THR A N 1
ATOM 1960 C CA . THR A 1 259 ? 2.523 -12.346 -7.221 1.00 88.44 259 THR A CA 1
ATOM 1961 C C . THR A 1 259 ? 2.111 -11.776 -8.574 1.00 88.44 259 THR A C 1
ATOM 1963 O O . THR A 1 259 ? 2.591 -12.250 -9.599 1.00 88.44 259 THR A O 1
ATOM 1966 N N . ALA A 1 260 ? 1.273 -10.735 -8.568 1.00 85.44 260 ALA A N 1
ATOM 1967 C CA . ALA A 1 260 ? 0.739 -10.098 -9.766 1.00 85.44 260 ALA A CA 1
ATOM 1968 C C . ALA A 1 260 ? 1.764 -9.229 -10.513 1.00 85.44 260 ALA A C 1
ATOM 1970 O O . ALA A 1 260 ? 1.692 -9.118 -11.733 1.00 85.44 260 ALA A O 1
ATOM 1971 N N . ALA A 1 261 ? 2.710 -8.601 -9.807 1.00 85.88 261 ALA A N 1
ATOM 1972 C CA . ALA A 1 261 ? 3.693 -7.718 -10.424 1.00 85.88 261 ALA A CA 1
ATOM 1973 C C . ALA A 1 261 ? 4.700 -8.495 -11.283 1.00 85.88 261 ALA A C 1
ATOM 1975 O O . ALA A 1 261 ? 5.258 -9.509 -10.849 1.00 85.88 261 ALA A O 1
ATOM 1976 N N . ALA A 1 262 ? 4.995 -7.980 -12.477 1.00 83.38 262 ALA A N 1
ATOM 1977 C CA . ALA A 1 262 ? 6.092 -8.468 -13.304 1.00 83.38 262 ALA A CA 1
ATOM 1978 C C . ALA A 1 262 ? 7.458 -8.188 -12.648 1.00 83.38 262 ALA A C 1
ATOM 1980 O O . ALA A 1 262 ? 7.597 -7.313 -11.790 1.00 83.38 262 ALA A O 1
ATOM 1981 N N . SER A 1 263 ? 8.480 -8.948 -13.039 1.00 84.25 263 SER A N 1
ATOM 1982 C CA . SER A 1 263 ? 9.852 -8.710 -12.584 1.00 84.25 263 SER A CA 1
ATOM 1983 C C . SER A 1 263 ? 10.475 -7.577 -13.402 1.00 84.25 263 SER A C 1
ATOM 1985 O O . SER A 1 263 ? 10.752 -7.775 -14.579 1.00 84.25 263 SER A O 1
ATOM 1987 N N . GLY A 1 264 ? 10.706 -6.413 -12.786 1.00 78.81 264 GLY A N 1
ATOM 1988 C CA . GLY A 1 264 ? 11.370 -5.277 -13.445 1.00 78.81 264 GLY A CA 1
ATOM 1989 C C . GLY A 1 264 ? 12.882 -5.473 -13.589 1.00 78.81 264 GLY A C 1
ATOM 1990 O O . GLY A 1 264 ? 13.426 -5.422 -14.687 1.00 78.81 264 GLY A O 1
ATOM 1991 N N . LYS A 1 265 ? 13.558 -5.784 -12.476 1.00 84.94 265 LYS A N 1
ATOM 1992 C CA . LYS A 1 265 ? 14.984 -6.136 -12.429 1.00 84.94 265 LYS A CA 1
ATOM 1993 C C . LYS A 1 265 ? 15.183 -7.385 -11.577 1.00 84.94 265 LYS A C 1
ATOM 1995 O O . LYS A 1 265 ? 14.602 -7.511 -10.500 1.00 84.94 265 LYS A O 1
ATOM 2000 N N . VAL A 1 266 ? 16.026 -8.294 -12.058 1.00 82.38 266 VAL A N 1
ATOM 2001 C CA . VAL A 1 266 ? 16.523 -9.443 -11.293 1.00 82.38 266 VAL A CA 1
ATOM 2002 C C . VAL A 1 266 ? 17.987 -9.174 -10.959 1.00 82.38 266 VAL A C 1
ATOM 2004 O O . VAL A 1 266 ? 18.759 -8.816 -11.849 1.00 82.38 266 VAL A O 1
ATOM 2007 N N . GLY A 1 267 ? 18.344 -9.303 -9.679 1.00 76.25 267 GLY A N 1
ATOM 2008 C CA . GLY A 1 267 ? 19.724 -9.142 -9.218 1.00 76.25 267 GLY A CA 1
ATOM 2009 C C . GLY A 1 267 ? 20.662 -10.164 -9.861 1.00 76.25 267 GLY A C 1
ATOM 2010 O O . GLY A 1 267 ? 20.227 -11.179 -10.413 1.00 76.25 267 GLY A O 1
ATOM 2011 N N . THR A 1 268 ? 21.964 -9.903 -9.787 1.00 80.62 268 THR A N 1
ATOM 2012 C CA . THR A 1 268 ? 22.968 -10.783 -10.401 1.00 80.62 268 THR A CA 1
ATOM 2013 C C . THR A 1 268 ? 22.923 -12.183 -9.776 1.00 80.62 268 THR A C 1
ATOM 2015 O O . THR A 1 268 ? 22.668 -12.339 -8.580 1.00 80.62 268 THR A O 1
ATOM 2018 N N . THR A 1 269 ? 23.189 -13.230 -10.563 1.00 74.75 269 THR A N 1
ATOM 2019 C CA . THR A 1 269 ? 23.235 -14.612 -10.062 1.00 74.75 269 THR A CA 1
ATOM 2020 C C . THR A 1 269 ? 24.154 -14.724 -8.839 1.00 74.75 269 THR A C 1
ATOM 2022 O O . THR A 1 269 ? 25.329 -14.373 -8.903 1.00 74.75 269 THR A O 1
ATOM 2025 N N . GLY A 1 270 ? 23.616 -15.221 -7.720 1.00 74.81 270 GLY A N 1
ATOM 2026 C CA . GLY A 1 270 ? 24.331 -15.348 -6.440 1.00 74.81 270 GLY A CA 1
ATOM 2027 C C . GLY A 1 270 ? 24.095 -14.200 -5.449 1.00 74.81 270 GLY A C 1
ATOM 2028 O O . GLY A 1 270 ? 24.437 -14.327 -4.275 1.00 74.81 270 GLY A O 1
ATOM 2029 N N . GLN A 1 271 ? 23.445 -13.116 -5.872 1.00 79.00 271 GLN A N 1
ATOM 2030 C CA . GLN A 1 271 ? 23.077 -11.993 -5.018 1.00 79.00 271 GLN A CA 1
ATOM 2031 C C . GLN A 1 271 ? 21.731 -12.260 -4.323 1.00 79.00 271 GLN A C 1
ATOM 2033 O O . GLN A 1 271 ? 20.664 -12.038 -4.888 1.00 79.00 271 GLN A O 1
ATOM 2038 N N . THR A 1 272 ? 21.771 -12.788 -3.096 1.00 80.12 272 THR A N 1
ATOM 2039 C CA . THR A 1 272 ? 20.555 -13.233 -2.377 1.00 80.12 272 THR A CA 1
ATOM 2040 C C . THR A 1 272 ? 20.204 -12.395 -1.149 1.00 80.12 272 THR A C 1
ATOM 2042 O O . THR A 1 272 ? 19.030 -12.294 -0.806 1.00 80.12 272 THR A O 1
ATOM 2045 N N . LEU A 1 273 ? 21.199 -11.799 -0.481 1.00 85.00 273 LEU A N 1
ATOM 2046 C CA . LEU A 1 273 ? 21.039 -11.068 0.788 1.00 85.00 273 LEU A CA 1
ATOM 2047 C C . LEU A 1 273 ? 21.500 -9.602 0.716 1.00 85.00 273 LEU A C 1
ATOM 2049 O O . LEU A 1 273 ? 21.529 -8.911 1.736 1.00 85.00 273 LEU A O 1
ATOM 2053 N N . SER A 1 274 ? 21.901 -9.134 -0.464 1.00 85.31 274 SER A N 1
ATOM 2054 C CA . SER A 1 274 ? 22.417 -7.785 -0.692 1.00 85.31 274 SER A CA 1
ATOM 2055 C C . SER A 1 274 ? 21.751 -7.141 -1.902 1.00 85.31 274 SER A C 1
ATOM 2057 O O . SER A 1 274 ? 21.306 -7.816 -2.826 1.00 85.31 274 SER A O 1
ATOM 2059 N N . VAL A 1 275 ? 21.712 -5.813 -1.903 1.00 84.81 275 VAL A N 1
ATOM 2060 C CA . VAL A 1 275 ? 21.257 -4.994 -3.029 1.00 84.81 275 VAL A CA 1
ATOM 2061 C C . VAL A 1 275 ? 22.312 -3.925 -3.259 1.00 84.81 275 VAL A C 1
ATOM 2063 O O . VAL A 1 275 ? 22.816 -3.352 -2.290 1.00 84.81 275 VAL A O 1
ATOM 2066 N N . ILE A 1 276 ? 22.673 -3.700 -4.519 1.00 87.38 276 ILE A N 1
ATOM 2067 C CA . ILE A 1 276 ? 23.567 -2.610 -4.915 1.00 87.38 276 ILE A CA 1
ATOM 2068 C C . ILE A 1 276 ? 22.751 -1.435 -5.451 1.00 87.38 276 ILE A C 1
ATOM 2070 O O . ILE A 1 276 ? 21.574 -1.575 -5.776 1.00 87.38 276 ILE A O 1
ATOM 2074 N N . TYR A 1 277 ? 23.374 -0.260 -5.514 1.00 86.12 277 TYR A N 1
ATOM 2075 C CA . TYR A 1 277 ? 22.703 0.955 -5.975 1.00 86.12 277 TYR A CA 1
ATOM 2076 C C . TYR A 1 277 ? 22.169 0.814 -7.408 1.00 86.12 277 TYR A C 1
ATOM 2078 O O . TYR A 1 277 ? 21.022 1.169 -7.666 1.00 86.12 277 TYR A O 1
ATOM 2086 N N . ASP A 1 278 ? 22.954 0.211 -8.301 1.00 86.75 278 ASP A N 1
ATOM 2087 C CA . ASP A 1 278 ? 22.589 0.048 -9.711 1.00 86.75 278 ASP A CA 1
ATOM 2088 C C . ASP A 1 278 ? 21.320 -0.802 -9.892 1.00 86.75 278 ASP A C 1
ATOM 2090 O O . ASP A 1 278 ? 20.481 -0.477 -10.726 1.00 86.75 278 ASP A O 1
ATOM 2094 N N . ASP A 1 279 ? 21.097 -1.818 -9.045 1.00 89.69 279 ASP A N 1
ATOM 2095 C CA . ASP A 1 279 ? 19.864 -2.620 -9.081 1.00 89.69 279 ASP A CA 1
ATOM 2096 C C . ASP A 1 279 ? 18.616 -1.780 -8.772 1.00 89.69 279 ASP A C 1
ATOM 2098 O O . ASP A 1 279 ? 17.537 -2.050 -9.301 1.00 89.69 279 ASP A O 1
ATOM 2102 N N . LEU A 1 280 ? 18.742 -0.772 -7.900 1.00 87.69 280 LEU A N 1
ATOM 2103 C CA . LEU A 1 280 ? 17.638 0.127 -7.554 1.00 87.69 280 LEU A CA 1
ATOM 2104 C C . LEU A 1 280 ? 17.343 1.092 -8.697 1.00 87.69 280 LEU A C 1
ATOM 2106 O O . LEU A 1 280 ? 16.177 1.341 -8.996 1.00 87.69 280 LEU A O 1
ATOM 2110 N N . VAL A 1 281 ? 18.392 1.617 -9.333 1.00 89.81 281 VAL A N 1
ATOM 2111 C CA . VAL A 1 281 ? 18.264 2.490 -10.504 1.00 89.81 281 VAL A CA 1
ATOM 2112 C C . VAL A 1 281 ? 17.613 1.724 -11.652 1.00 89.81 281 VAL A C 1
ATOM 2114 O O . VAL A 1 281 ? 16.629 2.197 -12.217 1.00 89.81 281 VAL A O 1
ATOM 2117 N N . ASP A 1 282 ? 18.084 0.512 -11.943 1.00 90.88 282 ASP A N 1
ATOM 2118 C CA . ASP A 1 282 ? 17.500 -0.348 -12.972 1.00 90.88 282 ASP A CA 1
ATOM 2119 C C . ASP A 1 282 ? 16.038 -0.691 -12.662 1.00 90.88 282 ASP A C 1
ATOM 2121 O O . ASP A 1 282 ? 15.192 -0.684 -13.556 1.00 90.88 282 ASP A O 1
ATOM 2125 N N . LEU A 1 283 ? 15.709 -0.948 -11.391 1.00 90.00 283 LEU A N 1
ATOM 2126 C CA . LEU A 1 283 ? 14.330 -1.186 -10.971 1.00 90.00 283 LEU A CA 1
ATOM 2127 C C . LEU A 1 283 ? 13.445 0.048 -11.209 1.00 90.00 283 LEU A C 1
ATOM 2129 O O . LEU A 1 283 ? 12.345 -0.101 -11.740 1.00 90.00 283 LEU A O 1
ATOM 2133 N N . GLU A 1 284 ? 13.904 1.258 -10.872 1.00 88.19 284 GLU A N 1
ATOM 2134 C CA . GLU A 1 284 ? 13.148 2.486 -11.154 1.00 88.19 284 GLU A CA 1
ATOM 2135 C C . GLU A 1 284 ? 12.966 2.691 -12.660 1.00 88.19 284 GLU A C 1
ATOM 2137 O O . GLU A 1 284 ? 11.864 2.988 -13.124 1.00 88.19 284 GLU A O 1
ATOM 2142 N N . HIS A 1 285 ? 14.024 2.477 -13.439 1.00 88.38 285 HIS A N 1
ATOM 2143 C CA . HIS A 1 285 ? 14.000 2.667 -14.884 1.00 88.38 285 HIS A CA 1
ATOM 2144 C C . HIS A 1 285 ? 13.296 1.550 -15.663 1.00 88.38 285 HIS A C 1
ATOM 2146 O O . HIS A 1 285 ? 12.974 1.770 -16.830 1.00 88.38 285 HIS A O 1
ATOM 2152 N N . SER A 1 286 ? 12.976 0.420 -15.024 1.00 88.25 286 SER A N 1
ATOM 2153 C CA . SER A 1 286 ? 12.137 -0.639 -15.606 1.00 88.25 286 SER A CA 1
ATOM 2154 C C . SER A 1 286 ? 10.660 -0.248 -15.748 1.00 88.25 286 SER A C 1
ATOM 2156 O O . SER A 1 286 ? 9.929 -0.869 -16.515 1.00 88.25 286 SER A O 1
ATOM 2158 N N . VAL A 1 287 ? 10.211 0.788 -15.031 1.00 85.88 287 VAL A N 1
ATOM 2159 C CA . VAL A 1 287 ? 8.844 1.317 -15.119 1.00 85.88 287 VAL A CA 1
ATOM 2160 C C . VAL A 1 287 ? 8.793 2.439 -16.158 1.00 85.88 287 VAL A C 1
ATOM 2162 O O . VAL A 1 287 ? 9.698 3.274 -16.223 1.00 85.88 287 VAL A O 1
ATOM 2165 N N . ASP A 1 288 ? 7.726 2.517 -16.954 1.00 83.62 288 ASP A N 1
ATOM 2166 C CA . ASP A 1 288 ? 7.533 3.606 -17.923 1.00 83.62 288 ASP A CA 1
ATOM 2167 C C . ASP A 1 288 ? 7.619 4.991 -17.231 1.00 83.62 288 ASP A C 1
ATOM 2169 O O . ASP A 1 288 ? 7.026 5.183 -16.156 1.00 83.62 288 ASP A O 1
ATOM 2173 N N . PRO A 1 289 ? 8.351 5.970 -17.798 1.00 83.31 289 PRO A N 1
ATOM 2174 C CA . PRO A 1 289 ? 8.341 7.358 -17.333 1.00 83.31 289 PRO A CA 1
ATOM 2175 C C . PRO A 1 289 ? 6.941 7.945 -17.064 1.00 83.31 289 PRO A C 1
ATOM 2177 O O . PRO A 1 289 ? 6.771 8.698 -16.097 1.00 83.31 289 PRO A O 1
ATOM 2180 N N . ALA A 1 290 ? 5.932 7.576 -17.860 1.00 83.38 290 ALA A N 1
ATOM 2181 C CA . ALA A 1 290 ? 4.548 8.002 -17.683 1.00 83.38 290 ALA A CA 1
ATOM 2182 C C . ALA A 1 290 ? 4.008 7.587 -16.309 1.00 83.38 290 ALA A C 1
ATOM 2184 O O . ALA A 1 290 ? 3.468 8.420 -15.585 1.00 83.38 290 ALA A O 1
ATOM 2185 N N . TYR A 1 291 ? 4.239 6.340 -15.890 1.00 81.00 291 TYR A N 1
ATOM 2186 C CA . TYR A 1 291 ? 3.826 5.862 -14.570 1.00 81.00 291 TYR A CA 1
ATOM 2187 C C . TYR A 1 291 ? 4.732 6.380 -13.451 1.00 81.00 291 TYR A C 1
ATOM 2189 O O . TYR A 1 291 ? 4.243 6.616 -12.350 1.00 81.00 291 TYR A O 1
ATOM 2197 N N . ARG A 1 292 ? 6.025 6.624 -13.711 1.00 81.75 292 ARG A N 1
ATOM 2198 C CA . ARG A 1 292 ? 6.975 7.165 -12.716 1.00 81.75 292 ARG A CA 1
ATOM 2199 C C . ARG A 1 292 ? 6.680 8.597 -12.277 1.00 81.75 292 ARG A C 1
ATOM 2201 O O . ARG A 1 292 ? 7.092 8.993 -11.184 1.00 81.75 292 ARG A O 1
ATOM 2208 N N . SER A 1 293 ? 6.035 9.397 -13.117 1.00 80.06 293 SER A N 1
ATOM 2209 C CA . SER A 1 293 ? 5.697 10.793 -12.801 1.00 80.06 293 SER A CA 1
ATOM 2210 C C . SER A 1 293 ? 4.373 10.942 -12.041 1.00 80.06 293 SER A C 1
ATOM 2212 O O . SER A 1 293 ? 4.087 12.015 -11.509 1.00 80.06 293 SER A O 1
ATOM 2214 N N . MET A 1 294 ? 3.579 9.871 -11.938 1.00 80.25 294 MET A N 1
ATOM 2215 C CA . MET A 1 294 ? 2.258 9.917 -11.315 1.00 80.25 294 MET A CA 1
ATOM 2216 C C . MET A 1 294 ? 2.309 9.971 -9.776 1.00 80.25 294 MET A C 1
ATOM 2218 O O . MET A 1 294 ? 3.235 9.450 -9.144 1.00 80.25 294 MET A O 1
ATOM 2222 N N . PRO A 1 295 ? 1.278 10.552 -9.131 1.00 77.31 295 PRO A N 1
ATOM 2223 C CA . PRO A 1 295 ? 1.124 10.473 -7.684 1.00 77.31 295 PRO A CA 1
ATOM 2224 C C . PRO A 1 295 ? 0.858 9.025 -7.237 1.00 77.31 295 PRO A C 1
ATOM 2226 O O . PRO A 1 295 ? 0.150 8.262 -7.902 1.00 77.31 295 PRO A O 1
ATOM 2229 N N . GLY A 1 296 ? 1.415 8.651 -6.082 1.00 75.25 296 GLY A N 1
ATOM 2230 C CA . GLY A 1 296 ? 1.299 7.295 -5.524 1.00 75.25 296 GLY A CA 1
ATOM 2231 C C . GLY A 1 296 ? 2.392 6.319 -5.975 1.00 75.25 296 GLY A C 1
ATOM 2232 O O . GLY A 1 296 ? 2.299 5.126 -5.686 1.00 75.25 296 GLY A O 1
ATOM 2233 N N . VAL A 1 297 ? 3.426 6.810 -6.664 1.00 86.75 297 VAL A N 1
ATOM 2234 C CA . VAL A 1 297 ? 4.652 6.049 -6.935 1.00 86.75 297 VAL A CA 1
ATOM 2235 C C . VAL A 1 297 ? 5.508 5.982 -5.680 1.00 86.75 297 VAL A C 1
ATOM 2237 O O . VAL A 1 297 ? 5.796 7.007 -5.059 1.00 86.75 297 VAL A O 1
ATOM 2240 N N . GLY A 1 298 ? 5.955 4.783 -5.325 1.00 89.50 298 GLY A N 1
ATOM 2241 C CA . GLY A 1 298 ? 6.839 4.592 -4.187 1.00 89.50 298 GLY A CA 1
ATOM 2242 C C . GLY A 1 298 ? 7.470 3.214 -4.155 1.00 89.50 298 GLY A C 1
ATOM 2243 O O . GLY A 1 298 ? 7.121 2.322 -4.930 1.00 89.50 298 GLY A O 1
ATOM 2244 N N . TYR A 1 299 ? 8.403 3.058 -3.226 1.00 90.50 299 TYR A N 1
ATOM 2245 C CA . TYR A 1 299 ? 9.000 1.771 -2.912 1.00 90.50 299 TYR A CA 1
ATOM 2246 C C . TYR A 1 299 ? 8.166 1.057 -1.857 1.00 90.50 299 TYR A C 1
ATOM 2248 O O . TYR A 1 299 ? 7.732 1.679 -0.889 1.00 90.50 299 TYR A O 1
ATOM 2256 N N . MET A 1 300 ? 7.996 -0.254 -1.991 1.00 90.94 300 MET A N 1
ATOM 2257 C CA . MET A 1 300 ? 7.482 -1.097 -0.915 1.00 90.94 300 MET A CA 1
ATOM 2258 C C . MET A 1 300 ? 8.447 -2.240 -0.626 1.00 90.94 300 MET A C 1
ATOM 2260 O O . MET A 1 300 ? 8.873 -2.954 -1.532 1.00 90.94 300 MET A O 1
ATOM 2264 N N . MET A 1 301 ? 8.793 -2.421 0.647 1.00 90.56 301 MET A N 1
ATOM 2265 C CA . MET A 1 301 ? 9.738 -3.452 1.075 1.00 90.56 301 MET A CA 1
ATOM 2266 C C . MET A 1 301 ? 9.557 -3.827 2.551 1.00 90.56 301 MET A C 1
ATOM 2268 O O . MET A 1 301 ? 8.877 -3.134 3.312 1.00 90.56 301 MET A O 1
ATOM 2272 N N . HIS A 1 302 ? 10.177 -4.936 2.954 1.00 90.75 302 HIS A N 1
ATOM 2273 C CA . HIS A 1 302 ? 10.255 -5.346 4.356 1.00 90.75 302 HIS A CA 1
ATOM 2274 C C . HIS A 1 302 ? 11.254 -4.463 5.128 1.00 90.75 302 HIS A C 1
ATOM 2276 O O . HIS A 1 302 ? 12.256 -4.028 4.560 1.00 90.75 302 HIS A O 1
ATOM 2282 N N . ASP A 1 303 ? 11.052 -4.246 6.431 1.00 88.44 303 ASP A N 1
ATOM 2283 C CA . ASP A 1 303 ? 11.963 -3.437 7.264 1.00 88.44 303 ASP A CA 1
ATOM 2284 C C . ASP A 1 303 ? 13.423 -3.944 7.232 1.00 88.44 303 ASP A C 1
ATOM 2286 O O . ASP A 1 303 ? 14.381 -3.177 7.114 1.00 88.44 303 ASP A O 1
ATOM 2290 N N . SER A 1 304 ? 13.617 -5.266 7.202 1.00 89.25 304 SER A N 1
ATOM 2291 C CA . SER A 1 304 ? 14.954 -5.858 7.038 1.00 89.25 304 SER A CA 1
ATOM 2292 C C . SER A 1 304 ? 15.624 -5.476 5.714 1.00 89.25 304 SER A C 1
ATOM 2294 O O . SER A 1 304 ? 16.847 -5.381 5.666 1.00 89.25 304 SER A O 1
ATOM 2296 N N . SER A 1 305 ? 14.844 -5.260 4.652 1.00 88.19 305 SER A N 1
ATOM 2297 C CA . SER A 1 305 ? 15.342 -4.805 3.352 1.00 88.19 305 SER A CA 1
ATOM 2298 C C . SER A 1 305 ? 15.754 -3.334 3.426 1.00 88.19 305 SER A C 1
ATOM 2300 O O . SER A 1 305 ? 16.848 -2.996 2.981 1.00 88.19 305 SER A O 1
ATOM 2302 N N . VAL A 1 306 ? 14.962 -2.483 4.096 1.00 87.62 306 VAL A N 1
ATOM 2303 C CA . VAL A 1 306 ? 15.330 -1.078 4.376 1.00 87.62 306 VAL A CA 1
ATOM 2304 C C . VAL A 1 306 ? 16.654 -1.011 5.136 1.00 87.62 306 VAL A C 1
ATOM 2306 O O . VAL A 1 306 ? 17.535 -0.223 4.797 1.00 87.62 306 VAL A O 1
ATOM 2309 N N . LYS A 1 307 ? 16.846 -1.882 6.134 1.00 87.44 307 LYS A N 1
ATOM 2310 C CA . LYS A 1 307 ? 18.107 -1.991 6.880 1.00 87.44 307 LYS A CA 1
ATOM 2311 C C . LYS A 1 307 ? 19.302 -2.318 5.980 1.00 87.44 307 LYS A C 1
ATOM 2313 O O . LYS A 1 307 ? 20.388 -1.806 6.238 1.00 87.44 307 LYS A O 1
ATOM 2318 N N . VAL A 1 308 ? 19.138 -3.174 4.969 1.00 88.44 308 VAL A N 1
ATOM 2319 C CA . VAL A 1 308 ? 20.207 -3.473 3.999 1.00 88.44 308 VAL A CA 1
ATOM 2320 C C . VAL A 1 308 ? 20.496 -2.244 3.140 1.00 88.44 308 VAL A C 1
ATOM 2322 O O . VAL A 1 308 ? 21.657 -1.862 3.025 1.00 88.44 308 VAL A O 1
ATOM 2325 N N . LEU A 1 309 ? 19.462 -1.560 2.641 1.00 87.19 309 LEU A N 1
ATOM 2326 C CA . LEU A 1 309 ? 19.617 -0.336 1.844 1.00 87.19 309 LEU A CA 1
ATOM 2327 C C . LEU A 1 309 ? 20.322 0.788 2.612 1.00 87.19 309 LEU A C 1
ATOM 2329 O O . LEU A 1 309 ? 21.230 1.427 2.090 1.00 87.19 309 LEU A O 1
ATOM 2333 N N . ARG A 1 310 ? 19.979 0.974 3.891 1.00 83.75 310 ARG A N 1
ATOM 2334 C CA . ARG A 1 310 ? 20.624 1.951 4.787 1.00 83.75 310 ARG A CA 1
ATOM 2335 C C . ARG A 1 310 ? 22.110 1.677 5.027 1.00 83.75 310 ARG A C 1
ATOM 2337 O O . ARG A 1 310 ? 22.841 2.570 5.443 1.00 83.75 310 ARG A O 1
ATOM 2344 N N . LYS A 1 311 ? 22.561 0.440 4.814 1.00 86.06 311 LYS A N 1
ATOM 2345 C CA . LYS A 1 311 ? 23.968 0.050 4.972 1.00 86.06 311 LYS A CA 1
ATOM 2346 C C . LYS A 1 311 ? 24.789 0.236 3.698 1.00 86.06 311 LYS A C 1
ATOM 2348 O O . LYS A 1 311 ? 26.005 0.064 3.769 1.00 86.06 311 LYS A O 1
ATOM 2353 N N . ILE A 1 312 ? 24.163 0.577 2.569 1.00 85.94 312 ILE A N 1
ATOM 2354 C CA . ILE A 1 312 ? 24.875 0.840 1.318 1.00 85.94 312 ILE A CA 1
ATOM 2355 C C . ILE A 1 312 ? 25.665 2.143 1.468 1.00 85.94 312 ILE A C 1
ATOM 2357 O O . ILE A 1 312 ? 25.119 3.184 1.844 1.00 85.94 312 ILE A O 1
ATOM 2361 N N . LYS A 1 313 ? 26.964 2.069 1.178 1.00 86.44 313 LYS A N 1
ATOM 2362 C CA . LYS A 1 313 ? 27.903 3.188 1.252 1.00 86.44 313 LYS A CA 1
ATOM 2363 C C . LYS A 1 313 ? 28.527 3.453 -0.111 1.00 86.44 313 LYS A C 1
ATOM 2365 O O . LYS A 1 313 ? 28.683 2.528 -0.904 1.00 86.44 313 LYS A O 1
ATOM 2370 N N . ASP A 1 314 ? 28.894 4.704 -0.353 1.00 84.19 314 ASP A N 1
ATOM 2371 C CA . ASP A 1 314 ? 29.712 5.093 -1.497 1.00 84.19 314 ASP A CA 1
ATOM 2372 C C . ASP A 1 314 ? 31.195 4.715 -1.292 1.00 84.19 314 ASP A C 1
ATOM 2374 O O . ASP A 1 314 ? 31.609 4.260 -0.220 1.00 84.19 314 ASP A O 1
ATOM 2378 N N . GLY A 1 315 ? 32.024 4.932 -2.318 1.00 86.38 315 GLY A N 1
ATOM 2379 C CA . GLY A 1 315 ? 33.471 4.677 -2.253 1.00 86.38 315 GLY A CA 1
ATOM 2380 C C . GLY A 1 315 ? 34.228 5.523 -1.216 1.00 86.38 315 GLY A C 1
ATOM 2381 O O . GLY A 1 315 ? 35.391 5.248 -0.937 1.00 86.38 315 GLY A O 1
ATOM 2382 N N . GLN A 1 316 ? 33.581 6.530 -0.622 1.00 89.00 316 GLN A N 1
ATOM 2383 C CA . GLN A 1 316 ? 34.111 7.378 0.449 1.00 89.00 316 GLN A CA 1
ATOM 2384 C C . GLN A 1 316 ? 33.533 6.998 1.827 1.00 89.00 316 GLN A C 1
ATOM 2386 O O . GLN A 1 316 ? 33.695 7.742 2.793 1.00 89.00 316 GLN A O 1
ATOM 2391 N N . ASN A 1 317 ? 32.898 5.824 1.945 1.00 84.75 317 ASN A N 1
ATOM 2392 C CA . ASN A 1 317 ? 32.257 5.292 3.153 1.00 84.75 317 ASN A CA 1
ATOM 2393 C C . ASN A 1 317 ? 31.063 6.104 3.685 1.00 84.75 317 ASN A C 1
ATOM 2395 O O . ASN A 1 317 ? 30.638 5.893 4.828 1.00 84.75 317 ASN A O 1
ATOM 2399 N N . ARG A 1 318 ? 30.483 6.990 2.876 1.00 82.94 318 ARG A N 1
ATOM 2400 C CA . ARG A 1 318 ? 29.285 7.754 3.235 1.00 82.94 318 ARG A CA 1
ATOM 2401 C C . ARG A 1 318 ? 28.035 6.944 2.877 1.00 82.94 318 ARG A C 1
ATOM 2403 O O . ARG A 1 318 ? 28.000 6.357 1.796 1.00 82.94 318 ARG A O 1
ATOM 2410 N N . PRO A 1 319 ? 27.012 6.875 3.746 1.00 82.50 319 PRO A N 1
ATOM 2411 C CA . PRO A 1 319 ? 25.749 6.225 3.405 1.00 82.50 319 PRO A CA 1
ATOM 2412 C C . PRO A 1 319 ? 25.091 6.898 2.198 1.00 82.50 319 PRO A C 1
ATOM 2414 O O . PRO A 1 319 ? 24.974 8.121 2.170 1.00 82.50 319 PRO A O 1
ATOM 2417 N N . ILE A 1 320 ? 24.642 6.105 1.223 1.00 77.88 320 ILE A N 1
ATOM 2418 C CA . ILE A 1 320 ? 23.922 6.627 0.045 1.00 77.88 320 ILE A CA 1
ATOM 2419 C C . ILE A 1 320 ? 22.517 7.086 0.444 1.00 77.88 320 ILE A C 1
ATOM 2421 O O . ILE A 1 320 ? 22.017 8.106 -0.023 1.00 77.88 320 ILE A O 1
ATOM 2425 N N . PHE A 1 321 ? 21.885 6.329 1.337 1.00 77.50 321 PHE A N 1
ATOM 2426 C CA . PHE A 1 321 ? 20.602 6.677 1.918 1.00 77.50 321 PHE A CA 1
ATOM 2427 C C . PHE A 1 321 ? 20.821 7.323 3.287 1.00 77.50 321 PHE A C 1
ATOM 2429 O O . PHE A 1 321 ? 21.293 6.671 4.223 1.00 77.50 321 PHE A O 1
ATOM 2436 N N . VAL A 1 322 ? 20.447 8.595 3.405 1.00 70.19 322 VAL A N 1
ATOM 2437 C CA . VAL A 1 322 ? 20.419 9.330 4.671 1.00 70.19 322 VAL A CA 1
ATOM 2438 C C . VAL A 1 322 ? 18.948 9.578 5.014 1.00 70.19 322 VAL A C 1
ATOM 2440 O O . VAL A 1 322 ? 18.228 10.105 4.164 1.00 70.19 322 VAL A O 1
ATOM 2443 N N . PRO A 1 323 ? 18.468 9.171 6.204 1.00 66.56 323 PRO A N 1
ATOM 2444 C CA . PRO A 1 323 ? 17.095 9.456 6.607 1.00 66.56 323 PRO A CA 1
ATOM 2445 C C . PRO A 1 323 ? 16.880 10.969 6.711 1.00 66.56 323 PRO A C 1
ATOM 2447 O O . PRO A 1 323 ? 17.835 11.721 6.930 1.00 66.56 323 PRO A O 1
ATOM 2450 N N . GLY A 1 324 ? 15.627 11.411 6.594 1.00 60.09 324 GLY A N 1
ATOM 2451 C CA . GLY A 1 324 ? 15.280 12.791 6.924 1.00 60.09 324 GLY A CA 1
ATOM 2452 C C . GLY A 1 324 ? 15.728 13.082 8.358 1.00 60.09 324 GLY A C 1
ATOM 2453 O O . GLY A 1 324 ? 15.246 12.458 9.298 1.00 60.09 324 GLY A O 1
ATOM 2454 N N . TYR A 1 325 ? 16.712 13.966 8.533 1.00 53.97 325 TYR A N 1
ATOM 2455 C CA . TYR A 1 325 ? 17.259 14.315 9.852 1.00 53.97 325 TYR A CA 1
ATOM 2456 C C . TYR A 1 325 ? 16.365 15.308 10.610 1.00 53.97 325 TYR A C 1
ATOM 2458 O O . TYR A 1 325 ? 16.638 15.629 11.766 1.00 53.97 325 TYR A O 1
ATOM 2466 N N . GLU A 1 326 ? 15.302 15.798 9.969 1.00 48.81 326 GLU A N 1
ATOM 2467 C CA . GLU A 1 326 ? 14.280 16.619 10.605 1.00 48.81 326 GLU A CA 1
ATOM 2468 C C . GLU A 1 326 ? 13.408 15.716 11.477 1.00 48.81 326 GLU A C 1
ATOM 2470 O O . GLU A 1 326 ? 12.607 14.913 10.999 1.00 48.81 326 GLU A O 1
ATOM 2475 N N . ALA A 1 327 ? 13.694 15.799 12.773 1.00 42.06 327 ALA A N 1
ATOM 2476 C CA . ALA A 1 327 ? 13.137 14.982 13.828 1.00 42.06 327 ALA A CA 1
ATOM 2477 C C . ALA A 1 327 ? 11.602 14.926 13.794 1.00 42.06 327 ALA A C 1
ATOM 2479 O O . ALA A 1 327 ? 10.929 15.931 13.595 1.00 42.06 327 ALA A O 1
ATOM 2480 N N . ASP A 1 328 ? 11.098 13.732 14.106 1.00 45.28 328 ASP A N 1
ATOM 2481 C CA . ASP A 1 328 ? 9.703 13.421 14.416 1.00 45.28 328 ASP A CA 1
ATOM 2482 C C . ASP A 1 328 ? 8.745 13.246 13.219 1.00 45.28 328 ASP A C 1
ATOM 2484 O O . ASP A 1 328 ? 7.788 13.984 12.996 1.00 45.28 328 ASP A O 1
ATOM 2488 N N . ALA A 1 329 ? 8.948 12.158 12.468 1.00 49.00 329 ALA A N 1
ATOM 2489 C CA . ALA A 1 329 ? 7.957 11.652 11.513 1.00 49.00 329 ALA A CA 1
ATOM 2490 C C . ALA A 1 329 ? 6.655 11.146 12.183 1.00 49.00 329 ALA A C 1
ATOM 2492 O O . ALA A 1 329 ? 5.719 10.773 11.473 1.00 49.00 329 ALA A O 1
ATOM 2493 N N . LEU A 1 330 ? 6.580 11.100 13.523 1.00 50.16 330 LEU A N 1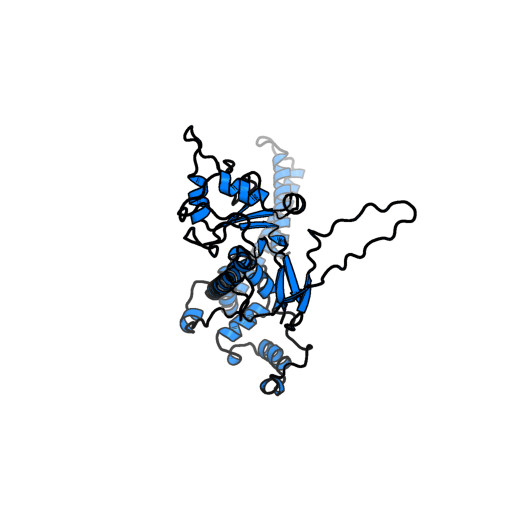
ATOM 2494 C CA . LEU A 1 330 ? 5.391 10.666 14.258 1.00 50.16 330 LEU A CA 1
ATOM 2495 C C . LEU A 1 330 ? 4.546 11.856 14.753 1.00 50.16 330 LEU A C 1
ATOM 2497 O O . LEU A 1 330 ? 3.337 11.702 14.925 1.00 50.16 330 LEU A O 1
ATOM 2501 N N . ILE A 1 331 ? 5.143 13.041 14.933 1.00 47.62 331 ILE A N 1
ATOM 2502 C CA . ILE A 1 331 ? 4.472 14.256 15.411 1.00 47.62 331 ILE A CA 1
ATOM 2503 C C . ILE A 1 331 ? 4.981 15.472 14.606 1.00 47.62 331 ILE A C 1
ATOM 2505 O O . ILE A 1 331 ? 5.998 16.067 14.924 1.00 47.62 331 ILE A O 1
ATOM 2509 N N . ASN A 1 332 ? 4.221 15.889 13.587 1.00 41.66 332 ASN A N 1
ATOM 2510 C CA . ASN A 1 332 ? 4.371 17.159 12.850 1.00 41.66 332 ASN A CA 1
ATOM 2511 C C . ASN A 1 332 ? 5.630 17.354 11.974 1.00 41.66 332 ASN A C 1
ATOM 2513 O O . ASN A 1 332 ? 6.501 18.162 12.277 1.00 41.66 332 ASN A O 1
ATOM 2517 N N . GLY A 1 333 ? 5.609 16.786 10.764 1.00 46.41 333 GLY A N 1
ATOM 2518 C CA . GLY A 1 333 ? 6.230 17.449 9.607 1.00 46.41 333 GLY A CA 1
ATOM 2519 C C . GLY A 1 333 ? 7.707 17.164 9.325 1.00 46.41 333 GLY A C 1
ATOM 2520 O O . GLY A 1 333 ? 8.257 17.820 8.445 1.00 46.41 333 GLY A O 1
ATOM 2521 N N . GLY A 1 334 ? 8.3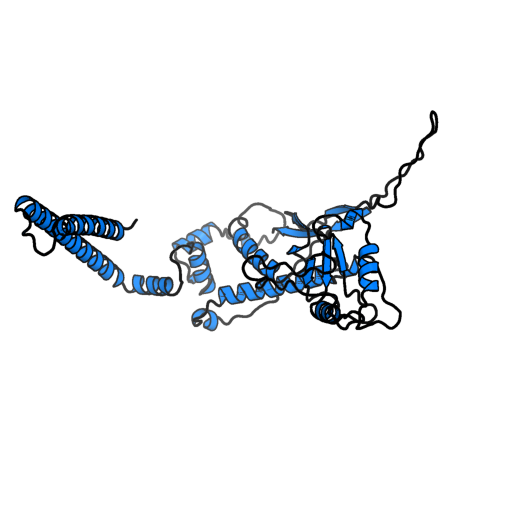30 16.177 9.977 1.00 48.78 334 GLY A N 1
ATOM 2522 C CA . GLY A 1 334 ? 9.647 15.683 9.558 1.00 48.78 334 GLY A CA 1
ATOM 2523 C C . GLY A 1 334 ? 9.628 15.160 8.114 1.00 48.78 334 GLY A C 1
ATOM 2524 O O . GLY A 1 334 ? 8.676 14.489 7.697 1.00 48.78 334 GLY A O 1
ATOM 2525 N N . ALA A 1 335 ? 10.661 15.479 7.326 1.00 55.38 335 ALA A N 1
ATOM 2526 C CA . ALA A 1 335 ? 10.758 15.039 5.937 1.00 55.38 335 ALA A CA 1
ATOM 2527 C C . ALA A 1 335 ? 10.708 13.496 5.859 1.00 55.38 335 ALA A C 1
ATOM 2529 O O . ALA A 1 335 ? 11.567 12.831 6.443 1.00 55.38 335 ALA A O 1
ATOM 2530 N N . PRO A 1 336 ? 9.724 12.902 5.154 1.00 63.84 336 PRO A N 1
ATOM 2531 C CA . PRO A 1 336 ? 9.578 11.454 5.102 1.00 63.84 336 PRO A CA 1
ATOM 2532 C C . PRO A 1 336 ? 10.811 10.810 4.467 1.00 63.84 336 PRO A C 1
ATOM 2534 O O . PRO A 1 336 ? 11.407 11.374 3.548 1.00 63.84 336 PRO A O 1
ATOM 2537 N N . ASP A 1 337 ? 11.152 9.607 4.926 1.00 71.44 337 ASP A N 1
ATOM 2538 C CA . ASP A 1 337 ? 12.231 8.805 4.357 1.00 71.44 337 ASP A CA 1
ATOM 2539 C C . ASP A 1 337 ? 12.009 8.604 2.850 1.00 71.44 337 ASP A C 1
ATOM 2541 O O . ASP A 1 337 ? 11.042 7.965 2.416 1.00 71.44 337 ASP A O 1
ATOM 2545 N N . ARG A 1 338 ? 12.915 9.174 2.046 1.00 81.19 338 ARG A N 1
ATOM 2546 C CA . ARG A 1 338 ? 12.860 9.133 0.583 1.00 81.19 338 ARG A CA 1
ATOM 2547 C C . ARG A 1 338 ? 14.066 8.408 0.016 1.00 81.19 338 ARG A C 1
ATOM 2549 O O . ARG A 1 338 ? 15.201 8.823 0.227 1.00 81.19 338 ARG A O 1
ATOM 2556 N N . LEU A 1 339 ? 13.818 7.355 -0.754 1.00 83.50 339 LEU A N 1
ATOM 2557 C CA . LEU A 1 339 ? 14.837 6.680 -1.553 1.00 83.50 339 LEU A CA 1
ATOM 2558 C C . LEU A 1 339 ? 14.766 7.231 -2.976 1.00 83.50 339 LEU A C 1
ATOM 2560 O O . LEU A 1 339 ? 13.712 7.157 -3.601 1.00 83.50 339 LEU A O 1
ATOM 2564 N N . MET A 1 340 ? 15.857 7.824 -3.466 1.00 82.19 340 MET A N 1
ATOM 2565 C CA . ME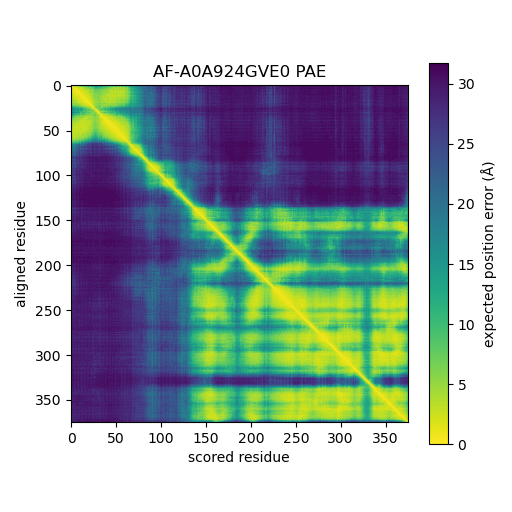T A 1 340 ? 15.917 8.437 -4.807 1.00 82.19 340 MET A CA 1
ATOM 2566 C C . MET A 1 340 ? 14.763 9.434 -5.068 1.00 82.19 340 MET A C 1
ATOM 2568 O O . MET A 1 340 ? 14.193 9.506 -6.148 1.00 82.19 340 MET A O 1
ATOM 2572 N N . GLY A 1 341 ? 14.366 10.191 -4.035 1.00 82.44 341 GLY A N 1
ATOM 2573 C CA . GLY A 1 341 ? 13.259 11.159 -4.099 1.00 82.44 341 GLY A CA 1
ATOM 2574 C C . GLY A 1 341 ? 11.850 10.564 -3.941 1.00 82.44 341 GLY A C 1
ATOM 2575 O O . GLY A 1 341 ? 10.876 11.313 -3.811 1.00 82.44 341 GLY A O 1
ATOM 2576 N N . ARG A 1 342 ? 11.717 9.234 -3.872 1.00 86.69 342 ARG A N 1
ATOM 2577 C CA . ARG A 1 342 ? 10.438 8.510 -3.780 1.00 86.69 342 ARG A CA 1
ATOM 2578 C C . ARG A 1 342 ? 10.130 8.066 -2.346 1.00 86.69 342 ARG A C 1
ATOM 2580 O O . ARG A 1 342 ? 11.060 7.707 -1.625 1.00 86.69 342 ARG A O 1
ATOM 2587 N N . PRO A 1 343 ? 8.855 8.058 -1.915 1.00 87.38 343 PRO A N 1
ATOM 2588 C CA . PRO A 1 343 ? 8.478 7.578 -0.586 1.00 87.38 343 PRO A CA 1
ATOM 2589 C C . PRO A 1 343 ? 8.732 6.072 -0.432 1.00 87.38 343 PRO A C 1
ATOM 2591 O O . PRO A 1 343 ? 8.605 5.309 -1.394 1.00 87.38 343 PRO A O 1
ATOM 2594 N N . ILE A 1 344 ? 9.056 5.650 0.792 1.00 86.88 344 ILE A N 1
ATOM 2595 C CA . ILE A 1 344 ? 9.201 4.239 1.169 1.00 86.88 344 ILE A CA 1
ATOM 2596 C C . ILE A 1 344 ? 8.012 3.819 2.038 1.00 86.88 344 ILE A C 1
ATOM 2598 O O . ILE A 1 344 ? 7.755 4.408 3.085 1.00 86.88 344 ILE A O 1
ATOM 2602 N N . TYR A 1 345 ? 7.325 2.756 1.634 1.00 88.19 345 TYR A N 1
ATOM 2603 C CA . TYR A 1 345 ? 6.259 2.111 2.390 1.00 88.19 345 TYR A CA 1
ATOM 2604 C C . TYR A 1 345 ? 6.765 0.802 2.993 1.00 88.19 345 TYR A C 1
ATOM 2606 O O . TYR A 1 345 ? 7.115 -0.147 2.285 1.00 88.19 345 TYR A O 1
ATOM 2614 N N . ILE A 1 346 ? 6.800 0.741 4.321 1.00 87.94 346 ILE A N 1
ATOM 2615 C CA . ILE A 1 346 ? 7.244 -0.452 5.042 1.00 87.94 346 ILE A CA 1
ATOM 2616 C C . ILE A 1 346 ? 6.079 -1.431 5.148 1.00 87.94 346 ILE A C 1
ATOM 2618 O O . ILE A 1 346 ? 5.004 -1.096 5.650 1.00 87.94 346 ILE A O 1
ATOM 2622 N N . ASN A 1 347 ? 6.300 -2.666 4.701 1.00 89.94 347 ASN A N 1
ATOM 2623 C CA . ASN A 1 347 ? 5.315 -3.729 4.811 1.00 89.94 347 ASN A CA 1
ATOM 2624 C C . ASN A 1 347 ? 5.958 -5.030 5.305 1.00 89.94 347 ASN A C 1
ATOM 2626 O O . ASN A 1 347 ? 6.732 -5.671 4.598 1.00 89.94 347 ASN A O 1
ATOM 2630 N N . GLN A 1 348 ? 5.576 -5.465 6.508 1.00 87.88 348 GLN A N 1
ATOM 2631 C CA . GLN A 1 348 ? 6.143 -6.653 7.160 1.00 87.88 348 GLN A CA 1
ATOM 2632 C C . GLN A 1 348 ? 5.768 -7.985 6.489 1.00 87.88 348 GLN A C 1
ATOM 2634 O O . GLN A 1 348 ? 6.324 -9.022 6.836 1.00 87.88 348 GLN A O 1
ATOM 2639 N N . HIS A 1 349 ? 4.827 -7.988 5.542 1.00 90.31 349 HIS A N 1
ATOM 2640 C CA . HIS A 1 349 ? 4.487 -9.180 4.759 1.00 90.31 349 HIS A CA 1
ATOM 2641 C C . HIS A 1 349 ? 5.180 -9.235 3.393 1.00 90.31 349 HIS A C 1
ATOM 2643 O O . HIS A 1 349 ? 4.993 -10.207 2.662 1.00 90.31 349 HIS A O 1
ATOM 2649 N N . MET A 1 350 ? 6.017 -8.245 3.068 1.00 91.81 350 MET A N 1
ATOM 2650 C CA . MET A 1 350 ? 6.920 -8.344 1.925 1.00 91.81 350 MET A CA 1
ATOM 2651 C C . MET A 1 350 ? 7.939 -9.475 2.125 1.00 91.81 350 MET A C 1
ATOM 2653 O O . MET A 1 350 ? 8.443 -9.645 3.240 1.00 91.81 350 MET A O 1
ATOM 2657 N N . PRO A 1 351 ? 8.286 -10.231 1.068 1.00 89.88 351 PRO A N 1
ATOM 2658 C CA . PRO A 1 351 ? 9.336 -11.238 1.144 1.00 89.88 351 PRO A CA 1
ATOM 2659 C C . PRO A 1 351 ? 10.671 -10.630 1.582 1.00 89.88 351 PRO A C 1
ATOM 2661 O O . PRO A 1 351 ? 11.142 -9.641 1.019 1.00 89.88 351 PRO A O 1
ATOM 2664 N N . VAL A 1 352 ? 11.311 -11.251 2.571 1.00 90.31 352 VAL A N 1
ATOM 2665 C CA . VAL A 1 352 ? 12.687 -10.914 2.960 1.00 90.31 352 VAL A CA 1
ATOM 2666 C C . VAL A 1 352 ? 13.637 -11.262 1.806 1.00 90.31 352 VAL A C 1
ATOM 2668 O O . VAL A 1 352 ? 13.344 -12.164 1.022 1.00 90.31 352 VAL A O 1
ATOM 2671 N N . MET A 1 353 ? 14.755 -10.536 1.689 1.00 87.38 353 MET A N 1
ATOM 2672 C CA . MET A 1 353 ? 15.821 -10.833 0.721 1.00 87.38 353 MET A CA 1
ATOM 2673 C C . MET A 1 353 ? 16.273 -12.290 0.851 1.00 87.38 353 MET A C 1
ATOM 2675 O O . MET A 1 353 ? 16.760 -12.704 1.903 1.00 87.38 353 MET A O 1
ATOM 2679 N N . ALA A 1 354 ? 16.034 -13.062 -0.205 1.00 86.94 354 ALA A N 1
ATOM 2680 C CA . ALA A 1 354 ? 16.391 -14.465 -0.344 1.00 86.94 354 ALA A CA 1
ATOM 2681 C C . ALA A 1 354 ? 16.461 -14.823 -1.837 1.00 86.94 354 ALA A C 1
ATOM 2683 O O . ALA A 1 354 ? 16.026 -14.056 -2.698 1.00 86.94 354 ALA A O 1
ATOM 2684 N N . ALA A 1 355 ? 16.982 -16.009 -2.157 1.00 82.81 355 ALA A N 1
ATOM 2685 C CA . ALA A 1 355 ? 16.996 -16.500 -3.533 1.00 82.81 355 ALA A CA 1
ATOM 2686 C C . ALA A 1 355 ? 15.574 -16.521 -4.129 1.00 82.81 355 ALA A C 1
ATOM 2688 O O . ALA A 1 355 ? 14.643 -17.020 -3.496 1.00 82.81 355 ALA A O 1
ATOM 2689 N N . ASN A 1 356 ? 15.423 -15.985 -5.345 1.00 82.81 356 ASN A N 1
ATOM 2690 C CA . ASN A 1 356 ? 14.158 -15.878 -6.090 1.00 82.81 356 ASN A CA 1
ATOM 2691 C C . ASN A 1 356 ? 13.048 -15.051 -5.407 1.00 82.81 356 ASN A C 1
ATOM 2693 O O . ASN A 1 356 ? 11.913 -15.034 -5.886 1.00 82.81 356 ASN A O 1
ATOM 2697 N N . ALA A 1 357 ? 13.341 -14.361 -4.301 1.00 86.38 357 ALA A N 1
ATOM 2698 C CA . ALA A 1 357 ? 12.361 -13.536 -3.613 1.00 86.38 357 ALA A CA 1
ATOM 2699 C C . ALA A 1 357 ? 12.260 -12.148 -4.262 1.00 86.38 357 ALA A C 1
ATOM 2701 O O . ALA A 1 357 ? 13.251 -11.437 -4.418 1.00 86.38 357 ALA A O 1
ATOM 2702 N N . LYS A 1 358 ? 11.034 -11.725 -4.586 1.00 89.56 358 LYS A N 1
ATOM 2703 C CA . LYS A 1 358 ? 10.732 -10.340 -4.975 1.00 89.56 358 LYS A CA 1
ATOM 2704 C C . LYS A 1 358 ? 10.658 -9.462 -3.722 1.00 89.56 358 LYS A C 1
ATOM 2706 O O . LYS A 1 358 ? 9.586 -9.247 -3.159 1.00 89.56 358 LYS A O 1
ATOM 2711 N N . SER A 1 359 ? 11.815 -9.019 -3.242 1.00 89.50 359 SER A N 1
ATOM 2712 C CA . SER A 1 359 ? 11.943 -8.368 -1.928 1.00 89.50 359 SER A CA 1
ATOM 2713 C C . SER A 1 359 ? 11.735 -6.854 -1.925 1.00 89.50 359 SER A C 1
ATOM 2715 O O . SER A 1 359 ? 11.550 -6.265 -0.856 1.00 89.50 359 SER A O 1
ATOM 2717 N N . ILE A 1 360 ? 11.775 -6.224 -3.099 1.00 91.00 360 ILE A N 1
ATOM 2718 C CA . ILE A 1 360 ? 11.551 -4.791 -3.295 1.00 91.00 360 ILE A CA 1
ATOM 2719 C C . ILE A 1 360 ? 10.548 -4.630 -4.435 1.00 91.00 360 ILE A C 1
ATOM 2721 O O . ILE A 1 360 ? 10.719 -5.216 -5.501 1.00 91.00 360 ILE A O 1
ATOM 2725 N N . LEU A 1 361 ? 9.507 -3.836 -4.199 1.00 91.81 361 LEU A N 1
ATOM 2726 C CA . LEU A 1 361 ? 8.567 -3.392 -5.220 1.00 91.81 361 LEU A CA 1
ATOM 2727 C C . LEU A 1 361 ? 8.760 -1.906 -5.480 1.00 91.81 361 LEU A C 1
ATOM 2729 O O . LEU A 1 361 ? 9.011 -1.133 -4.553 1.00 91.81 361 LEU A O 1
ATOM 2733 N N . PHE A 1 362 ? 8.578 -1.520 -6.735 1.00 91.50 362 PHE A N 1
ATOM 2734 C CA . PHE A 1 362 ? 8.543 -0.136 -7.165 1.00 91.50 362 PHE A CA 1
ATOM 2735 C C . PHE A 1 362 ? 7.449 0.043 -8.215 1.00 91.50 362 PHE A C 1
ATOM 2737 O O . PHE A 1 362 ? 7.250 -0.822 -9.066 1.00 91.50 362 PHE A O 1
ATOM 2744 N N . GLY A 1 363 ? 6.738 1.163 -8.142 1.00 89.31 363 GLY A N 1
ATOM 2745 C CA . GLY A 1 363 ? 5.714 1.527 -9.112 1.00 89.31 363 GLY A CA 1
ATOM 2746 C C . GLY A 1 363 ? 4.571 2.298 -8.472 1.00 89.31 363 GLY A C 1
ATOM 2747 O O . GLY A 1 363 ? 4.646 2.723 -7.317 1.00 89.31 363 GLY A O 1
ATOM 2748 N N . GLN A 1 364 ? 3.500 2.479 -9.238 1.00 88.12 364 GLN A N 1
ATOM 2749 C CA . GLN A 1 364 ? 2.295 3.154 -8.776 1.00 88.12 364 GLN A CA 1
ATOM 2750 C C . GLN A 1 364 ? 1.408 2.184 -7.982 1.00 88.12 364 GLN A C 1
ATOM 2752 O O . GLN A 1 364 ? 0.566 1.478 -8.538 1.00 88.12 364 GLN A O 1
ATOM 2757 N N . LEU A 1 365 ? 1.580 2.163 -6.659 1.00 87.38 365 LEU A N 1
ATOM 2758 C CA . LEU A 1 365 ? 0.872 1.236 -5.766 1.00 87.38 365 LEU A CA 1
ATOM 2759 C C . LEU A 1 365 ? -0.646 1.489 -5.721 1.00 87.38 365 LEU A C 1
ATOM 2761 O O . LEU A 1 365 ? -1.411 0.564 -5.453 1.00 87.38 365 LEU A O 1
ATOM 2765 N N . SER A 1 366 ? -1.093 2.703 -6.058 1.00 85.31 366 SER A N 1
ATOM 2766 C CA . SER A 1 366 ? -2.518 3.061 -6.109 1.00 85.31 366 SER A CA 1
ATOM 2767 C C . SER A 1 366 ? -3.301 2.350 -7.213 1.00 85.31 366 SER A C 1
ATOM 2769 O O . SER A 1 366 ? -4.525 2.269 -7.122 1.00 85.31 366 SER A O 1
ATOM 2771 N N . LYS A 1 367 ? -2.621 1.793 -8.225 1.00 85.56 367 LYS A N 1
ATOM 2772 C CA . LYS A 1 367 ? -3.236 0.947 -9.261 1.00 85.56 367 LYS A CA 1
ATOM 2773 C C . LYS A 1 367 ? -3.669 -0.420 -8.728 1.00 85.56 367 LYS A C 1
ATOM 2775 O O . LYS A 1 367 ? -4.486 -1.079 -9.364 1.00 85.56 367 LYS A O 1
ATOM 2780 N N . TYR A 1 368 ? -3.161 -0.844 -7.569 1.00 87.88 368 TYR A N 1
ATOM 2781 C CA . TYR A 1 368 ? -3.682 -2.023 -6.889 1.00 87.88 368 TYR A CA 1
ATOM 2782 C C . TYR A 1 368 ? -5.044 -1.689 -6.273 1.00 87.88 368 TYR A C 1
ATOM 2784 O O . TYR A 1 368 ? -5.163 -0.753 -5.478 1.00 87.88 368 TYR A O 1
ATOM 2792 N N . ILE A 1 369 ? -6.071 -2.449 -6.651 1.00 86.50 369 ILE A N 1
ATOM 2793 C CA . ILE A 1 369 ? -7.452 -2.220 -6.227 1.00 86.50 369 ILE A CA 1
ATOM 2794 C C . ILE A 1 369 ? -7.828 -3.239 -5.152 1.00 86.50 369 ILE A C 1
ATOM 2796 O O . ILE A 1 369 ? -7.710 -4.446 -5.354 1.00 86.50 369 ILE A O 1
ATOM 2800 N N . ILE A 1 370 ? -8.324 -2.750 -4.017 1.00 87.69 370 ILE A N 1
ATOM 2801 C CA . ILE A 1 370 ? -8.890 -3.566 -2.941 1.00 87.69 370 ILE A CA 1
ATOM 2802 C C . ILE A 1 370 ? -10.402 -3.391 -2.964 1.00 87.69 370 ILE A C 1
ATOM 2804 O O . ILE A 1 370 ? -10.903 -2.282 -2.803 1.00 87.69 370 ILE A O 1
ATOM 2808 N N . ARG A 1 371 ? -11.139 -4.488 -3.130 1.00 85.56 371 ARG A N 1
ATOM 2809 C CA . ARG A 1 371 ? -12.600 -4.491 -3.047 1.00 85.56 371 ARG A CA 1
ATOM 2810 C C . ARG A 1 371 ? -13.046 -4.946 -1.660 1.00 85.56 371 ARG A C 1
ATOM 2812 O O . ARG A 1 371 ? -12.767 -6.076 -1.267 1.00 85.56 371 ARG A O 1
ATOM 2819 N N . ASP A 1 372 ? -13.774 -4.088 -0.955 1.00 84.19 372 ASP A N 1
ATOM 2820 C CA . ASP A 1 372 ? -14.442 -4.418 0.304 1.00 84.19 372 ASP A CA 1
ATOM 2821 C C . ASP A 1 372 ? -15.961 -4.527 0.064 1.00 84.19 372 ASP A C 1
ATOM 2823 O O . ASP A 1 372 ? -16.568 -3.669 -0.583 1.00 84.19 372 ASP A O 1
ATOM 2827 N N . VAL A 1 373 ? -16.589 -5.583 0.585 1.00 78.75 373 VAL A N 1
ATOM 2828 C CA . VAL A 1 373 ? -18.050 -5.757 0.536 1.00 78.75 373 VAL A CA 1
ATOM 2829 C C . VAL A 1 373 ? -18.652 -5.340 1.866 1.00 78.75 373 VAL A C 1
ATOM 2831 O O . VAL A 1 373 ? -18.166 -5.754 2.918 1.00 78.75 373 VAL A O 1
ATOM 2834 N N . MET A 1 374 ? -19.684 -4.501 1.804 1.00 61.97 374 MET A N 1
ATOM 2835 C CA . MET A 1 374 ? -20.531 -4.188 2.952 1.00 61.97 374 MET A CA 1
ATOM 2836 C C . MET A 1 374 ? -21.671 -5.197 2.990 1.00 61.97 374 MET A C 1
ATOM 2838 O O . MET A 1 374 ? -22.429 -5.271 2.027 1.00 61.97 374 MET A O 1
ATOM 2842 N N . ASP A 1 375 ? -21.752 -5.950 4.080 1.00 46.06 375 ASP A N 1
ATOM 2843 C CA . ASP A 1 375 ? -22.889 -6.795 4.442 1.00 46.06 375 ASP A CA 1
ATOM 2844 C C . ASP A 1 375 ? -23.259 -6.487 5.897 1.00 46.06 375 ASP A C 1
ATOM 2846 O O . ASP A 1 375 ? -22.306 -6.271 6.694 1.00 46.06 375 ASP A O 1
#

Radius of gyration: 33.76 Å; Cα contacts (8 Å, |Δi|>4): 378; chains: 1; bounding box: 74×78×102 Å

Secondary structure (DSSP, 8-state):
--HHHHHHHHHHHHHHHHHHHHTTS-TTSPPPHHHHHHHHHHHHHHHHHHHHHHHHHHHHHHHT-SHHHHHHHHHHHTSS-TT---HHHHHHHHHHTTGGGGS-HHHHHHHHTT--GGGGG---TT---SS-TTTHHHHHHHHHHHHHHH-TTTTTSEEEEESS-S-EEEEE--GGG--PPPPPTTPPPPP-----EEEEE-------------HHHHHH-SS-HHHHHHHHHHHHHHHHHHHHHHH-BSSSS-B-HHHHS--S--PPTT-SS---HHHHHHHHHTS-HHHHTSTTEEEEE-HHHHHHHHT-B-TTS-BS-----SS-SSSS-PPP-EETTEEEEE-TTSPPS-TT---EEEEEGGGSEEEEE--

Foldseek 3Di:
DDPLVVLVVVLVVLVVVLVVLVVVDDPPDDRDPVSVVVSVVSVVVSVVSVVVSVVVVVVVVVVCPPPVNVVVVVVVVLDPDPDDDDVVNVLVVQCLLPHLVRDDPVSNVVVVVLCDPCVVPPPDPPDPDDDDPDPVPVLVVVLVVLLVVQALLVVLAAEDEDADQDWDWDWDWDCVVPDADDADDVGDGDDDDTDTDTDTDGDDDDFLDDDDDDSVCCVPDPDPVVVVVSSSSSNSRSQVLNLCLAPNCVPNGHHHPQNPDDDQADDDPPQQQADAPVRVVSQLVSDDPVQSPDPSWAKEAAPSVVVRQQCHADPVRHRPFDAQPQDDPPPDDGDARDDVNGHYGHDNSQDHRGPPGPGMDTTRSHPHYHYDYDD

Solvent-accessible surface area (backbone atoms only — not comparable to full-atom values): 22745 Å² total; per-residue (Å²): 133,54,73,68,55,54,51,52,50,53,41,53,54,44,53,47,54,43,49,57,63,53,68,73,47,58,96,88,53,84,75,55,70,74,58,47,56,50,40,53,54,44,51,53,51,44,52,53,48,50,52,51,52,52,52,50,50,51,51,52,49,59,63,51,66,39,70,73,46,38,56,54,46,53,62,50,66,75,44,89,71,99,81,81,81,58,74,64,64,54,53,51,49,27,37,74,74,50,38,80,76,54,39,52,75,67,58,40,47,60,48,46,77,70,48,62,82,69,64,84,79,58,95,61,101,79,74,98,77,81,90,70,77,78,78,48,56,64,57,48,50,54,41,48,55,51,15,45,77,57,10,59,52,62,79,47,30,37,77,44,80,37,80,58,71,66,73,42,73,43,83,45,68,81,63,88,84,71,75,88,81,91,73,55,94,93,52,85,82,82,87,80,84,82,69,78,41,72,46,74,51,73,72,81,90,86,78,61,66,93,79,89,74,63,69,66,57,73,73,70,46,94,56,71,58,65,62,51,50,51,53,52,41,24,45,46,44,14,41,54,50,29,35,28,51,30,61,14,82,50,70,101,45,53,62,2,53,64,63,70,49,78,85,61,61,80,71,61,94,89,56,32,82,67,82,59,72,66,58,54,52,46,35,58,67,54,47,59,69,76,56,66,73,40,88,56,37,31,36,39,27,13,62,72,47,52,56,53,52,49,65,38,54,47,100,82,72,45,56,73,51,66,70,48,82,48,71,43,80,86,64,81,82,22,53,71,53,49,62,97,85,29,46,64,45,69,24,87,56,39,42,62,63,34,79,95,43,75,27,68,44,75,46,49,44,39,76,44,74,44,79,47,67,56,129

Sequence (375 aa):
MSKLQALRELRSTKAKEANDINNKYAADQRMPKEDADKMDAVLAEVEAIDNDISRENRRAQLAAEDPAAQQAALLNLATREPGKQSDESKALRAFMAGGISNMSQEDRARMLARQTPDIRNAMSTTTTTEGGFTVATEYQKSLEIAMKAYGGMRPVATGIRTATGASMNFPATDPTAEEGEIVGQNGAVSGLDTVFSNFSMDVWKYSSKKIALPFELVQDSFIDIEAYVQALLAMRLGRIQNRHFTVGTGSGQPNGVVTAAASGKVGTTGQTLSVIYDDLVDLEHSVDPAYRSMPGVGYMMHDSSVKVLRKIKDGQNRPIFVPGYEADALINGGAPDRLMGRPIYINQHMPVMAANAKSILFGQLSKYIIRDVMD